Protein AF-A0A7S3ZD53-F1 (afdb_monomer)

Sequence (506 aa):
RQMAVLISLLLPLLMPAPLAAQSDGNPHGWDRRRRCDHVDYSPPCGACEGYGGIPYGDQNEQIHLTTCNEVPMTPAEKESVARPVWGRTWTTKSWEIIIGTKHDPFCFKAFPSNSSVGSLCYNPQTGTQYYDFNTSRALREDIVVKTKAGNVSTMLIHKHTNLWIVNKLPWYALGIHQCICTTVHQGGDNTQPGVYPVATNWTNNLQFVARENITVEYDQGTHVLDHWAFGPHHVWVFPQNGQILRMYQPFNGLQIFPLGANPGPVDRTLFNDIPPTLCKKGGATFRVGCDDDGFPMPKKDKTTGNEDSSSTNHDKSYINDKRRAYQRVPGHGFRGSSFEDMSTTLNHWLMANPLIQTVPCSMWNATQLQKVQSILWEARHESFDRVYQEREDNRRILHPEFTAIQEQWEGENRARDRSGDFELAHAVQRDGHCHEAVMWYTHHLTQETKEMLSEVYGVAGGLVMPLLSTKRHQCQGQPHGATDPALCRAYEDRVTCASCHSDSPI

Radius of gyration: 26.63 Å; Cα contacts (8 Å, |Δi|>4): 1034; chains: 1; bounding box: 62×44×83 Å

Mean predicted aligned error: 12.82 Å

pLDDT: mean 83.78, std 17.7, range [23.12, 98.56]

Organism: NCBI:txid91324

Nearest PDB structures (foldseek):
  3ohn-assembly1_A  TM=1.845E-01  e=3.156E+00  Escherichia coli
  1k1x-assembly2_B  TM=1.459E-01  e=3.533E+00  Thermococcus litoralis

Structure (mmCIF, N/CA/C/O backbone):
data_AF-A0A7S3ZD53-F1
#
_entry.id   AF-A0A7S3ZD53-F1
#
loop_
_atom_site.group_PDB
_atom_site.id
_atom_site.type_symbol
_atom_site.label_atom_id
_atom_site.label_alt_id
_atom_site.label_comp_id
_atom_site.label_asym_id
_atom_site.label_entity_id
_atom_site.label_seq_id
_atom_site.pdbx_PDB_ins_code
_atom_site.Cartn_x
_atom_site.Cartn_y
_atom_site.Cartn_z
_atom_site.occupancy
_atom_site.B_iso_or_equiv
_atom_site.auth_seq_id
_atom_site.auth_comp_id
_atom_site.auth_asym_id
_atom_site.auth_atom_id
_atom_site.pdbx_PDB_model_num
ATOM 1 N N . ARG A 1 1 ? 17.187 6.901 4.811 1.00 26.67 1 ARG A N 1
ATOM 2 C CA . ARG A 1 1 ? 16.073 7.695 4.244 1.00 26.67 1 ARG A CA 1
ATOM 3 C C . ARG A 1 1 ? 14.804 7.363 4.998 1.00 26.67 1 ARG A C 1
ATOM 5 O O . ARG A 1 1 ? 14.746 6.292 5.587 1.00 26.67 1 ARG A O 1
ATOM 12 N N . GLN A 1 2 ? 13.888 8.318 5.109 1.00 23.75 2 GLN A N 1
ATOM 13 C CA . GLN A 1 2 ? 12.690 8.223 5.938 1.00 23.75 2 GLN A CA 1
ATOM 14 C C . GLN A 1 2 ? 11.767 7.118 5.403 1.00 23.75 2 GLN A C 1
ATOM 16 O O . GLN A 1 2 ? 11.018 7.319 4.459 1.00 23.75 2 GLN A O 1
ATOM 21 N N . MET A 1 3 ? 11.861 5.928 5.993 1.00 23.12 3 MET A N 1
ATOM 22 C CA . MET A 1 3 ? 10.731 5.009 6.082 1.00 23.12 3 MET A CA 1
ATOM 23 C C . MET A 1 3 ? 9.983 5.424 7.344 1.00 23.12 3 MET A C 1
ATOM 25 O O . MET A 1 3 ? 10.463 5.195 8.455 1.00 23.12 3 MET A O 1
ATOM 29 N N . ALA A 1 4 ? 8.904 6.178 7.157 1.00 24.73 4 ALA A N 1
ATOM 30 C CA . ALA A 1 4 ? 7.992 6.564 8.219 1.00 24.73 4 ALA A CA 1
ATOM 31 C C . ALA A 1 4 ? 6.980 5.426 8.373 1.00 24.73 4 ALA A C 1
ATOM 33 O O . ALA A 1 4 ? 6.276 5.083 7.428 1.00 24.73 4 ALA A O 1
ATOM 34 N N . VAL A 1 5 ? 6.985 4.789 9.540 1.00 26.11 5 VAL A N 1
ATOM 35 C CA . VAL A 1 5 ? 6.112 3.660 9.870 1.00 26.11 5 VAL A CA 1
ATOM 36 C C . VAL A 1 5 ? 5.314 4.074 11.088 1.00 26.11 5 VAL A C 1
ATOM 38 O O . VAL A 1 5 ? 5.896 4.374 12.131 1.00 26.11 5 VAL A O 1
ATOM 41 N N . LEU A 1 6 ? 3.994 4.120 10.931 1.00 34.75 6 LEU A N 1
ATOM 42 C CA . LEU A 1 6 ? 3.079 4.713 11.887 1.00 34.75 6 LEU A CA 1
ATOM 43 C C . LEU A 1 6 ? 1.864 3.847 12.139 1.00 34.75 6 LEU A C 1
ATOM 45 O O . LEU A 1 6 ? 1.008 3.680 11.283 1.00 34.75 6 LEU A O 1
ATOM 49 N N . ILE A 1 7 ? 1.764 3.356 13.364 1.00 30.11 7 ILE A N 1
ATOM 50 C CA . ILE A 1 7 ? 0.513 2.898 13.952 1.00 30.11 7 ILE A CA 1
ATOM 51 C C . ILE A 1 7 ? 0.432 3.642 15.286 1.00 30.11 7 ILE A C 1
ATOM 53 O O . ILE A 1 7 ? 1.238 3.409 16.186 1.00 30.11 7 ILE A O 1
ATOM 57 N N . SER A 1 8 ? -0.475 4.616 15.381 1.00 25.67 8 SER A N 1
ATOM 58 C CA . SER A 1 8 ? -0.764 5.327 16.631 1.00 25.67 8 SER A CA 1
ATOM 59 C C . SER A 1 8 ? -1.677 4.466 17.494 1.00 25.67 8 SER A C 1
ATOM 61 O O . SER A 1 8 ? -2.793 4.203 17.075 1.00 25.67 8 SER A O 1
ATOM 63 N N . LEU A 1 9 ? -1.231 4.096 18.698 1.00 31.75 9 LEU A N 1
ATOM 64 C CA . LEU A 1 9 ? -2.047 3.982 19.919 1.00 31.75 9 LEU A CA 1
ATOM 65 C C . LEU A 1 9 ? -1.092 4.011 21.141 1.00 31.75 9 LEU A C 1
ATOM 67 O O . LEU A 1 9 ? -0.095 3.293 21.185 1.00 31.75 9 LEU A O 1
ATOM 71 N N . LEU A 1 10 ? -1.361 4.910 22.097 1.00 34.97 10 LEU A N 1
ATOM 72 C CA . LEU A 1 10 ? -0.459 5.373 23.170 1.00 34.97 10 LEU A CA 1
ATOM 73 C C . LEU A 1 10 ? -0.554 4.583 24.505 1.00 34.97 10 LEU A C 1
ATOM 75 O O . LEU A 1 10 ? -1.649 4.372 25.016 1.00 34.97 10 LEU A O 1
ATOM 79 N N . LEU A 1 11 ? 0.639 4.298 25.067 1.00 28.61 11 LEU A N 1
ATOM 80 C CA . LEU A 1 11 ? 1.136 4.220 26.474 1.00 28.61 11 LEU A CA 1
ATOM 81 C C . LEU A 1 11 ? 0.503 3.309 27.572 1.00 28.61 11 LEU A C 1
ATOM 83 O O . LEU A 1 11 ? -0.715 3.181 27.677 1.00 28.61 11 LEU A O 1
ATOM 87 N N . PRO A 1 12 ? 1.343 2.718 28.471 1.00 33.28 12 PRO A N 1
ATOM 88 C CA . PRO A 1 12 ? 1.708 3.364 29.762 1.00 33.28 12 PRO A CA 1
ATOM 89 C C . PRO A 1 12 ? 3.212 3.212 30.153 1.00 33.28 12 PRO A C 1
ATOM 91 O O . PRO A 1 12 ? 3.854 2.246 29.757 1.00 33.28 12 PRO A O 1
ATOM 94 N N . LEU A 1 13 ? 3.859 4.136 30.889 1.00 27.84 13 LEU A N 1
ATOM 95 C CA . LEU A 1 13 ? 3.793 4.287 32.359 1.00 27.84 13 LEU A CA 1
ATOM 96 C C . LEU A 1 13 ? 4.406 5.622 32.877 1.00 27.84 13 LEU A C 1
ATOM 98 O O . LEU A 1 13 ? 5.454 6.046 32.405 1.00 27.84 13 LEU A O 1
ATOM 102 N N . LEU A 1 14 ? 3.795 6.119 33.969 1.00 28.58 14 LEU A N 1
ATOM 103 C CA . LEU A 1 14 ? 4.225 7.104 34.990 1.00 28.58 14 LEU A CA 1
ATOM 104 C C . LEU A 1 14 ? 4.102 8.623 34.697 1.00 28.58 14 LEU A C 1
ATOM 106 O O . LEU A 1 14 ? 4.982 9.248 34.120 1.00 28.58 14 LEU A O 1
ATOM 110 N N . MET A 1 15 ? 3.048 9.186 35.320 1.00 25.09 15 MET A N 1
ATOM 111 C CA . MET A 1 15 ? 2.656 10.591 35.583 1.00 25.09 15 MET A CA 1
ATOM 112 C C . MET A 1 15 ? 1.524 11.170 34.700 1.00 25.09 15 MET A C 1
ATOM 114 O O . MET A 1 15 ? 1.503 10.938 33.494 1.00 25.09 15 MET A O 1
ATOM 118 N N . PRO A 1 16 ? 0.541 11.890 35.296 1.00 32.44 16 PRO A N 1
ATOM 119 C CA . PRO A 1 16 ? -0.698 12.286 34.633 1.00 32.44 16 PRO A CA 1
ATOM 120 C C . PRO A 1 16 ? -0.490 13.574 33.829 1.00 32.44 16 PRO A C 1
ATOM 122 O O . PRO A 1 16 ? -0.768 14.671 34.306 1.00 32.44 16 PRO A O 1
ATOM 125 N N . ALA A 1 17 ? -0.001 13.450 32.599 1.00 30.38 17 ALA A N 1
ATOM 126 C CA . ALA A 1 17 ? -0.244 14.465 31.579 1.00 30.38 17 ALA A CA 1
ATOM 127 C C . ALA A 1 17 ? -1.510 14.064 30.800 1.00 30.38 17 ALA A C 1
ATOM 129 O O . ALA A 1 17 ? -1.671 12.876 30.501 1.00 30.38 17 ALA A O 1
ATOM 130 N N . PRO A 1 18 ? -2.430 14.996 30.486 1.00 36.69 18 PRO A N 1
ATOM 131 C CA . PRO A 1 18 ? -3.579 14.680 29.648 1.00 36.69 18 PRO A CA 1
ATOM 132 C C . PRO A 1 18 ? -3.075 14.185 28.286 1.00 36.69 18 PRO A C 1
ATOM 134 O O . PRO A 1 18 ? -2.346 14.895 27.595 1.00 36.69 18 PRO A O 1
ATOM 137 N N . LEU A 1 19 ? -3.426 12.947 27.925 1.00 45.03 19 LEU A N 1
ATOM 138 C CA . LEU A 1 19 ? -3.187 12.407 26.589 1.00 45.03 19 LEU A CA 1
ATOM 139 C C . LEU A 1 19 ? -3.910 13.306 25.579 1.00 45.03 19 LEU A C 1
ATOM 141 O O . LEU A 1 19 ? -5.138 13.302 25.526 1.00 45.03 19 LEU A O 1
ATOM 145 N N . ALA A 1 20 ? -3.160 14.088 24.803 1.00 49.47 20 ALA A N 1
ATOM 146 C CA . ALA A 1 20 ? -3.721 14.846 23.693 1.00 49.47 20 ALA A CA 1
ATOM 147 C C . ALA A 1 20 ? -4.244 13.862 22.635 1.00 49.47 20 ALA A C 1
ATOM 149 O O . ALA A 1 20 ? -3.521 12.952 22.213 1.00 49.47 20 ALA A O 1
ATOM 150 N N . ALA A 1 21 ? -5.506 14.022 22.238 1.00 57.66 21 ALA A N 1
ATOM 151 C CA . ALA A 1 21 ? -6.074 13.292 21.117 1.00 57.66 21 ALA A CA 1
ATOM 152 C C . ALA A 1 21 ? -5.374 13.698 19.810 1.00 57.66 21 ALA A C 1
ATOM 154 O O . ALA A 1 21 ? -4.767 14.763 19.694 1.00 57.66 21 ALA A O 1
ATOM 155 N N . GLN A 1 22 ? -5.401 12.799 18.831 1.00 65.38 22 GLN A N 1
ATOM 156 C CA . GLN A 1 22 ? -4.737 13.016 17.557 1.00 65.38 22 GLN A CA 1
ATOM 157 C C . GLN A 1 22 ? -5.601 13.910 16.653 1.00 65.38 22 GLN A C 1
ATOM 159 O O . GLN A 1 22 ? -6.540 13.414 16.036 1.00 65.38 22 GLN A O 1
ATOM 164 N N . SER A 1 23 ? -5.248 15.193 16.542 1.00 73.31 23 SER A N 1
ATOM 165 C CA . SER A 1 23 ? -5.896 16.155 15.641 1.00 73.31 23 SER A CA 1
ATOM 166 C C . SER A 1 23 ? -4.915 16.706 14.613 1.00 73.31 23 SER A C 1
ATOM 168 O O . SER A 1 23 ? -3.866 17.242 14.964 1.00 73.31 23 SER A O 1
ATOM 170 N N . ASP A 1 24 ? -5.271 16.593 13.336 1.00 82.38 24 ASP A N 1
ATOM 171 C CA . ASP A 1 24 ? -4.532 17.176 12.207 1.00 82.38 24 ASP A CA 1
ATOM 172 C C . ASP A 1 24 ? -5.263 18.379 11.570 1.00 82.38 24 ASP A C 1
ATOM 174 O O . ASP A 1 24 ? -4.843 18.883 10.530 1.00 82.38 24 ASP A O 1
ATOM 178 N N . GLY A 1 25 ? -6.375 18.823 12.171 1.00 85.31 25 GLY A N 1
ATOM 179 C CA . GLY A 1 25 ? -7.169 19.957 11.690 1.00 85.31 25 GLY A CA 1
ATOM 180 C C . GLY A 1 25 ? -8.090 19.686 10.493 1.00 85.31 25 GLY A C 1
ATOM 181 O O . GLY A 1 25 ? -8.626 20.645 9.946 1.00 85.31 25 GLY A O 1
ATOM 182 N N . ASN A 1 26 ? -8.312 18.428 10.089 1.00 90.44 26 ASN A N 1
ATOM 183 C CA . ASN A 1 26 ? -9.182 18.069 8.955 1.00 90.44 26 ASN A CA 1
ATOM 184 C C . ASN A 1 26 ? -8.784 18.756 7.632 1.00 90.44 26 ASN A C 1
ATOM 186 O O . ASN A 1 26 ? -9.592 19.474 7.036 1.00 90.44 26 ASN A O 1
ATOM 190 N N . PRO A 1 27 ? -7.552 18.522 7.137 1.00 90.25 27 PRO A N 1
ATOM 191 C CA . PRO A 1 27 ? -7.012 19.208 5.960 1.00 90.25 27 PRO A CA 1
ATOM 192 C C . PRO A 1 27 ? -7.816 18.960 4.676 1.00 90.25 27 PRO A C 1
ATOM 194 O O . PRO A 1 27 ? -7.768 19.774 3.757 1.00 90.25 27 PRO A O 1
ATOM 197 N N . HIS A 1 28 ? -8.572 17.863 4.609 1.00 91.44 28 HIS A N 1
ATOM 198 C CA . HIS A 1 28 ? -9.439 17.538 3.478 1.00 91.44 28 HIS A CA 1
ATOM 199 C C . HIS A 1 28 ? -10.848 18.143 3.566 1.00 91.44 28 HIS A C 1
ATOM 201 O O . HIS A 1 28 ? -11.620 18.004 2.620 1.00 91.44 28 HIS A O 1
ATOM 207 N N . GLY A 1 29 ? -11.211 18.791 4.679 1.00 93.50 29 GLY A N 1
ATOM 208 C CA . GLY A 1 29 ? -12.559 19.328 4.872 1.00 93.50 29 GLY A CA 1
ATOM 209 C C . GLY A 1 29 ? -13.639 18.244 4.852 1.00 93.50 29 GLY A C 1
ATOM 210 O O . GLY A 1 29 ? -14.725 18.457 4.305 1.00 93.50 29 GLY A O 1
ATOM 211 N N . TRP A 1 30 ? -13.344 17.062 5.406 1.00 95.25 30 TRP A N 1
ATOM 212 C CA . TRP A 1 30 ? -14.320 15.981 5.448 1.00 95.25 30 TRP A CA 1
ATOM 213 C C . TRP A 1 30 ? -15.532 16.346 6.295 1.00 95.25 30 TRP A C 1
ATOM 215 O O . TRP A 1 30 ? -15.397 16.991 7.337 1.00 95.25 30 TRP A O 1
ATOM 225 N N . ASP A 1 31 ? -16.712 15.936 5.838 1.00 95.38 31 ASP A N 1
ATOM 226 C CA . ASP A 1 31 ? -17.958 16.169 6.555 1.00 95.38 31 ASP A CA 1
ATOM 227 C C . ASP A 1 31 ? -18.044 15.333 7.842 1.00 95.38 31 ASP A C 1
ATOM 229 O O . ASP A 1 31 ? -17.279 14.389 8.061 1.00 95.38 31 ASP A O 1
ATOM 233 N N . ARG A 1 32 ? -19.022 15.659 8.696 1.00 95.06 32 ARG A N 1
ATOM 234 C CA . ARG A 1 32 ? -19.200 14.990 9.993 1.00 95.06 32 ARG A CA 1
ATOM 235 C C . ARG A 1 32 ? -19.647 13.533 9.894 1.00 95.06 32 ARG A C 1
ATOM 237 O O . ARG A 1 32 ? -19.588 12.832 10.895 1.00 95.06 32 ARG A O 1
ATOM 244 N N . ARG A 1 33 ? -20.061 13.041 8.721 1.00 96.00 33 ARG A N 1
ATOM 245 C CA . ARG A 1 33 ? -20.393 11.620 8.511 1.00 96.00 33 ARG A CA 1
ATOM 246 C C . ARG A 1 33 ? -19.122 10.818 8.273 1.00 96.00 33 ARG A C 1
ATOM 248 O O . ARG A 1 33 ? -18.962 9.740 8.840 1.00 96.00 33 ARG A O 1
ATOM 255 N N . ARG A 1 34 ? -18.203 11.368 7.474 1.00 95.06 34 ARG A N 1
ATOM 256 C CA . ARG A 1 34 ? -16.891 10.779 7.197 1.00 95.06 34 ARG A CA 1
ATOM 257 C C . ARG A 1 34 ? -15.900 10.982 8.339 1.00 95.06 34 ARG A C 1
ATOM 259 O O . ARG A 1 34 ? -15.059 10.119 8.537 1.00 95.06 34 ARG A O 1
ATOM 266 N N . ARG A 1 35 ? -15.954 12.087 9.081 1.00 93.88 35 ARG A N 1
ATOM 267 C CA . ARG A 1 35 ? -15.012 12.363 10.172 1.00 93.88 35 ARG A CA 1
ATOM 268 C C . ARG A 1 35 ? -15.646 13.164 11.294 1.00 93.88 35 ARG A C 1
ATOM 270 O O . ARG A 1 35 ? -16.162 14.251 11.068 1.00 93.88 35 ARG A O 1
ATOM 277 N N . CYS A 1 36 ? -15.495 12.680 12.518 1.00 93.56 36 CYS A N 1
ATOM 278 C CA . CYS A 1 36 ? -15.768 13.475 13.698 1.00 93.56 36 CYS A CA 1
ATOM 279 C C . CYS A 1 36 ? -14.747 13.142 14.786 1.00 93.56 36 CYS A C 1
ATOM 281 O O . CYS A 1 36 ? -14.671 12.002 15.213 1.00 93.56 36 CYS A O 1
ATOM 283 N N . ASP A 1 37 ? -13.970 14.117 15.255 1.00 89.56 37 ASP A N 1
ATOM 284 C CA . ASP A 1 37 ? -12.956 13.840 16.275 1.00 89.56 37 ASP A CA 1
ATOM 285 C C . ASP A 1 37 ? -13.521 14.178 17.658 1.00 89.56 37 ASP A C 1
ATOM 287 O O . ASP A 1 37 ? -13.657 15.345 18.020 1.00 89.56 37 ASP A O 1
ATOM 291 N N . HIS A 1 38 ? -13.852 13.158 18.453 1.00 85.06 38 HIS A N 1
ATOM 292 C CA . HIS A 1 38 ? -14.666 13.303 19.670 1.00 85.06 38 HIS A CA 1
ATOM 293 C C . HIS A 1 38 ? -14.111 14.287 20.707 1.00 85.06 38 HIS A C 1
ATOM 295 O O . HIS A 1 38 ? -14.873 14.919 21.432 1.00 85.06 38 HIS A O 1
ATOM 301 N N . VAL A 1 39 ? -12.786 14.415 20.784 1.00 80.06 39 VAL A N 1
ATOM 302 C CA . VAL A 1 39 ? -12.101 15.274 21.766 1.00 80.06 39 VAL A CA 1
ATOM 303 C C . VAL A 1 39 ? -11.805 16.671 21.210 1.00 80.06 39 VAL A C 1
ATOM 305 O O . VAL A 1 39 ? -11.740 17.625 21.980 1.00 80.06 39 VAL A O 1
ATOM 308 N N . ASP A 1 40 ? -11.659 16.804 19.892 1.00 76.38 40 ASP A N 1
ATOM 309 C CA . ASP A 1 40 ? -11.165 18.029 19.253 1.00 76.38 40 ASP A CA 1
ATOM 310 C C . ASP A 1 40 ? -12.271 18.823 18.538 1.00 76.38 40 ASP A C 1
ATOM 312 O O . ASP A 1 40 ? -12.048 19.955 18.107 1.00 76.38 40 ASP A O 1
ATOM 316 N N . TYR A 1 41 ? -13.474 18.252 18.399 1.00 76.56 41 TYR A N 1
ATOM 317 C CA . TYR A 1 41 ? -14.615 18.902 17.757 1.00 76.56 41 TYR A CA 1
ATOM 318 C C . TYR A 1 41 ? -15.523 19.575 18.791 1.00 76.56 41 TYR A C 1
ATOM 320 O O . TYR A 1 41 ? -15.790 19.045 19.868 1.00 76.56 41 TYR A O 1
ATOM 328 N N . SER A 1 42 ? -16.051 20.747 18.427 1.00 83.06 42 SER A N 1
ATOM 329 C CA . SER A 1 42 ? -17.110 21.437 19.167 1.00 83.06 42 SER A CA 1
ATOM 330 C C . SER A 1 42 ? -18.304 21.686 18.231 1.00 83.06 42 SER A C 1
ATOM 332 O O . SER A 1 42 ? -18.151 22.421 17.253 1.00 83.06 42 SER A O 1
ATOM 334 N N . PRO A 1 43 ? -19.476 21.068 18.478 1.00 88.75 43 PRO A N 1
ATOM 335 C CA . PRO A 1 43 ? -19.740 20.116 19.558 1.00 88.75 43 PRO A CA 1
ATOM 336 C C . PRO A 1 43 ? -19.001 18.773 19.358 1.00 88.75 43 PRO A C 1
ATOM 338 O O . PRO A 1 43 ? -18.657 18.442 18.210 1.00 88.75 43 PRO A O 1
ATOM 341 N N . PRO A 1 44 ? -18.803 17.995 20.448 1.00 91.19 44 PRO A N 1
ATOM 342 C CA . PRO A 1 44 ? -18.345 16.607 20.378 1.00 91.19 44 PRO A CA 1
ATOM 343 C C . PRO A 1 44 ? -19.214 15.762 19.445 1.00 91.19 44 PRO A C 1
ATOM 345 O O . PRO A 1 44 ? -20.299 16.185 19.037 1.00 91.19 44 PRO A O 1
ATOM 348 N N . CYS A 1 45 ? -18.742 14.565 19.112 1.00 93.62 45 CYS A N 1
ATOM 349 C CA . CYS A 1 45 ? -19.475 13.678 18.217 1.00 93.62 45 CYS A CA 1
ATOM 350 C C . CYS A 1 45 ? -20.801 13.241 18.835 1.00 93.62 45 CYS A C 1
ATOM 352 O O . CYS A 1 45 ? -20.855 12.817 19.990 1.00 93.62 45 CYS A O 1
ATOM 354 N N . GLY A 1 46 ? -21.868 13.374 18.053 1.00 95.44 46 GLY A N 1
ATOM 355 C CA . GLY A 1 46 ? -23.192 12.859 18.357 1.00 95.44 46 GLY A CA 1
ATOM 356 C C . GLY A 1 46 ? -23.454 11.510 17.692 1.00 95.44 46 GLY A C 1
ATOM 357 O O . GLY A 1 46 ? -22.584 10.915 17.053 1.00 95.44 46 GLY A O 1
ATOM 358 N N . ALA A 1 47 ? -24.693 11.040 17.838 1.00 97.06 47 ALA A N 1
ATOM 359 C CA . ALA A 1 47 ? -25.160 9.839 17.163 1.00 97.06 47 ALA A CA 1
ATOM 360 C C . ALA A 1 47 ? -25.041 9.986 15.638 1.00 97.06 47 ALA A C 1
ATOM 362 O O . ALA A 1 47 ? -25.394 11.022 15.073 1.00 97.06 47 ALA A O 1
ATOM 363 N N . CYS A 1 48 ? -24.576 8.930 14.976 1.00 97.56 48 CYS A N 1
ATOM 364 C CA . CYS A 1 48 ? -24.369 8.883 13.532 1.00 97.56 48 CYS A CA 1
ATOM 365 C C . CYS A 1 48 ? -23.460 9.998 12.994 1.00 97.56 48 CYS A C 1
ATOM 367 O O . CYS A 1 48 ? -23.658 10.501 11.886 1.00 97.56 48 CYS A O 1
ATOM 369 N N . GLU A 1 49 ? -22.404 10.322 13.736 1.00 96.75 49 GLU A N 1
ATOM 370 C CA . GLU A 1 49 ? -21.284 11.138 13.270 1.00 96.75 49 GLU A CA 1
ATOM 371 C C . GLU A 1 49 ? -19.979 10.340 13.327 1.00 96.75 49 GLU A C 1
ATOM 373 O O . GLU A 1 49 ? -19.785 9.499 14.199 1.00 96.75 49 GLU A O 1
ATOM 378 N N . GLY A 1 50 ? -19.086 10.563 12.364 1.00 95.50 50 GLY A N 1
ATOM 379 C CA . GLY A 1 50 ? -17.843 9.806 12.211 1.00 95.50 50 GLY A CA 1
ATOM 380 C C . GLY A 1 50 ? -18.056 8.328 11.873 1.00 95.50 50 GLY A C 1
ATOM 381 O O . GLY A 1 50 ? -17.135 7.531 12.017 1.00 95.50 50 GLY A O 1
ATOM 382 N N . TYR A 1 51 ? -19.252 7.933 11.423 1.00 96.81 51 TYR A N 1
ATOM 383 C CA . TYR A 1 51 ? -19.550 6.531 11.140 1.00 96.81 51 TYR A CA 1
ATOM 384 C C . TYR A 1 51 ? -18.877 6.018 9.865 1.00 96.81 51 TYR A C 1
ATOM 386 O O . TYR A 1 51 ? -18.643 4.821 9.766 1.00 96.81 51 TYR A O 1
ATOM 394 N N . GLY A 1 52 ? -18.517 6.872 8.906 1.00 96.75 52 GLY A N 1
ATOM 395 C CA . GLY A 1 52 ? -17.687 6.485 7.766 1.00 96.75 52 GLY A CA 1
ATOM 396 C C . GLY A 1 52 ? -18.294 5.423 6.837 1.00 96.75 52 GLY A C 1
ATOM 397 O O . GLY A 1 52 ? -19.492 5.416 6.548 1.00 96.75 52 GLY A O 1
ATOM 398 N N . GLY A 1 53 ? -17.433 4.555 6.304 1.00 96.69 53 GLY A N 1
ATOM 399 C CA . GLY A 1 53 ? -17.753 3.625 5.219 1.00 96.69 53 GLY A CA 1
ATOM 400 C C . GLY A 1 53 ? -16.502 3.003 4.595 1.00 96.69 53 GLY A C 1
ATOM 401 O O . GLY A 1 53 ? -15.447 2.995 5.226 1.00 96.69 53 GLY A O 1
ATOM 402 N N . ILE A 1 54 ? -16.597 2.544 3.340 1.00 97.62 54 ILE A N 1
ATOM 403 C CA . ILE A 1 54 ? -15.463 2.067 2.519 1.00 97.62 54 ILE A CA 1
ATOM 404 C C . ILE A 1 54 ? -14.892 3.250 1.716 1.00 97.62 54 ILE A C 1
ATOM 406 O O . ILE A 1 54 ? -15.448 3.580 0.661 1.00 97.62 54 ILE A O 1
ATOM 410 N N . PRO A 1 55 ? -13.825 3.932 2.178 1.00 96.06 55 PRO A N 1
ATOM 411 C CA . PRO A 1 55 ? -13.211 5.012 1.417 1.00 96.06 55 PRO A CA 1
ATOM 412 C C . PRO A 1 55 ? -12.357 4.486 0.264 1.00 96.06 55 PRO A C 1
ATOM 414 O O . PRO A 1 55 ? -11.711 3.443 0.368 1.00 96.06 55 PRO A O 1
ATOM 417 N N . TYR A 1 56 ? -12.328 5.253 -0.823 1.00 94.25 56 TYR A N 1
ATOM 418 C CA . TYR A 1 56 ? -11.486 4.996 -1.996 1.00 94.25 56 TYR A CA 1
ATOM 419 C C . TYR A 1 56 ? -10.823 6.271 -2.546 1.00 94.25 56 TYR A C 1
ATOM 421 O O . TYR A 1 56 ? -10.206 6.236 -3.611 1.00 94.25 56 TYR A O 1
ATOM 429 N N . GLY A 1 57 ? -10.946 7.402 -1.842 1.00 94.00 57 GLY A N 1
ATOM 430 C CA . GLY A 1 57 ? -10.321 8.665 -2.224 1.00 94.00 57 GLY A CA 1
ATOM 431 C C . GLY A 1 57 ? -10.490 9.781 -1.191 1.00 94.00 57 GLY A C 1
ATOM 432 O O . GLY A 1 57 ? -11.176 9.634 -0.177 1.00 94.00 57 GLY A O 1
ATOM 433 N N . ASP A 1 58 ? -9.847 10.913 -1.465 1.00 94.62 58 ASP A N 1
ATOM 434 C CA . ASP A 1 58 ? -9.651 12.033 -0.538 1.00 94.62 58 ASP A CA 1
ATOM 435 C C . ASP A 1 58 ? -10.840 13.004 -0.464 1.00 94.62 58 ASP A C 1
ATOM 437 O O . ASP A 1 58 ? -10.901 13.817 0.452 1.00 94.62 58 ASP A O 1
ATOM 441 N N . GLN A 1 59 ? -11.790 12.947 -1.402 1.00 94.81 59 GLN A N 1
ATOM 442 C CA . GLN A 1 59 ? -12.965 13.834 -1.419 1.00 94.81 59 GLN A CA 1
ATOM 443 C C . GLN A 1 59 ? -14.140 13.251 -0.623 1.00 94.81 59 GLN A C 1
ATOM 445 O O . GLN A 1 59 ? -14.251 12.034 -0.485 1.00 94.81 59 GLN A O 1
ATOM 450 N N . ASN A 1 60 ? -15.057 14.094 -0.135 1.00 94.25 60 ASN A N 1
ATOM 451 C CA . ASN A 1 60 ? -16.211 13.658 0.671 1.00 94.25 60 ASN A CA 1
ATOM 452 C C . ASN A 1 60 ? -17.087 12.605 -0.014 1.00 94.25 60 ASN A C 1
ATOM 454 O O . ASN A 1 60 ? -17.648 11.746 0.657 1.00 94.25 60 ASN A O 1
ATOM 458 N N . GLU A 1 61 ? -17.173 12.636 -1.338 1.00 95.62 61 GLU A N 1
ATOM 459 C CA . GLU A 1 61 ? -17.979 11.714 -2.134 1.00 95.62 61 GLU A CA 1
ATOM 460 C C . GLU A 1 61 ? -17.217 10.426 -2.487 1.00 95.62 61 GLU A C 1
ATOM 462 O O . GLU A 1 61 ? -17.809 9.474 -2.986 1.00 95.62 61 GLU A O 1
ATOM 467 N N . GLN A 1 62 ? -15.904 10.366 -2.229 1.00 96.62 62 GLN A N 1
ATOM 468 C CA . GLN A 1 62 ? -15.041 9.219 -2.538 1.00 96.62 62 GLN A CA 1
ATOM 469 C C . GLN A 1 62 ? -15.015 8.188 -1.402 1.00 96.62 62 GLN A C 1
ATOM 471 O O . GLN A 1 62 ? -13.965 7.722 -0.947 1.00 96.62 62 GLN A O 1
ATOM 476 N N . ILE A 1 63 ? -16.207 7.858 -0.920 1.00 97.69 63 ILE A N 1
ATOM 477 C CA . ILE A 1 63 ? -16.449 6.880 0.131 1.00 97.69 63 ILE A CA 1
ATOM 478 C C . ILE A 1 63 ? -17.833 6.273 -0.069 1.00 97.69 63 ILE A C 1
ATOM 480 O O . ILE A 1 63 ? -18.827 6.977 -0.245 1.00 97.69 63 ILE A O 1
ATOM 484 N N . HIS A 1 64 ? -17.917 4.949 -0.007 1.00 97.25 64 HIS A N 1
ATOM 485 C CA . HIS A 1 64 ? -19.201 4.276 0.132 1.00 97.25 64 HIS A CA 1
ATOM 486 C C . HIS A 1 64 ? -19.601 4.333 1.603 1.00 97.25 64 HIS A C 1
ATOM 488 O O . HIS A 1 64 ? -19.231 3.454 2.382 1.00 97.25 64 HIS A O 1
ATOM 494 N N . LEU A 1 65 ? -20.285 5.416 1.984 1.00 97.12 65 LEU A N 1
ATOM 495 C CA . LEU A 1 65 ? -20.802 5.599 3.338 1.00 97.12 65 LEU A CA 1
ATOM 496 C C . LEU A 1 65 ? -21.724 4.442 3.717 1.00 97.12 65 LEU A C 1
ATOM 498 O O . LEU A 1 65 ? -22.542 4.000 2.906 1.00 97.12 65 LEU A O 1
ATOM 502 N N . THR A 1 66 ? -21.624 3.999 4.966 1.00 97.25 66 THR A N 1
ATOM 503 C CA . THR A 1 66 ? -22.622 3.084 5.514 1.00 97.25 66 THR A CA 1
ATOM 504 C C . THR A 1 66 ? -23.900 3.833 5.930 1.00 97.25 66 THR A C 1
ATOM 506 O O . THR A 1 66 ? -24.012 5.053 5.800 1.00 97.25 66 THR A O 1
ATOM 509 N N . THR A 1 67 ? -24.914 3.111 6.395 1.00 97.50 67 THR A N 1
ATOM 510 C CA . THR A 1 67 ? -26.140 3.680 6.960 1.00 97.50 67 THR A CA 1
ATOM 511 C C . THR A 1 67 ? -26.079 3.638 8.478 1.00 97.50 67 THR A C 1
ATOM 513 O O . THR A 1 67 ? -25.701 2.606 9.030 1.00 97.50 67 THR A O 1
ATOM 516 N N . CYS A 1 68 ? -26.540 4.694 9.141 1.00 98.38 68 CYS A N 1
ATOM 517 C CA . CYS A 1 68 ? -26.656 4.764 10.593 1.00 98.38 68 CYS A CA 1
ATOM 518 C C . CYS A 1 68 ? -27.969 5.448 10.983 1.00 98.38 68 CYS A C 1
ATOM 520 O O . CYS A 1 68 ? -28.355 6.435 10.357 1.00 98.38 68 CYS A O 1
ATOM 522 N N . ASN A 1 69 ? -28.635 4.936 12.020 1.00 98.38 69 ASN A N 1
ATOM 523 C CA . ASN A 1 69 ? -29.743 5.613 12.693 1.00 98.38 69 ASN A CA 1
ATOM 524 C C . ASN A 1 69 ? -29.563 5.525 14.210 1.00 98.38 69 ASN A C 1
ATOM 526 O O . ASN A 1 69 ? -29.245 4.453 14.723 1.00 98.38 69 ASN A O 1
ATOM 530 N N . GLU A 1 70 ? -29.815 6.614 14.932 1.00 97.88 70 GLU A N 1
ATOM 531 C CA . GLU A 1 70 ? -29.824 6.591 16.396 1.00 97.88 70 GLU A CA 1
ATOM 532 C C . GLU A 1 70 ? -30.943 5.674 16.913 1.00 97.88 70 GLU A C 1
ATOM 534 O O . GLU A 1 70 ? -32.072 5.686 16.415 1.00 97.88 70 GLU A O 1
ATOM 539 N N . VAL A 1 71 ? -30.628 4.885 17.936 1.00 98.00 71 VAL A N 1
ATOM 540 C CA . VAL A 1 71 ? -31.592 4.077 18.678 1.00 98.00 71 VAL A CA 1
ATOM 541 C C . VAL A 1 71 ? -31.806 4.738 20.038 1.00 98.00 71 VAL A C 1
ATOM 543 O O . VAL A 1 71 ? -30.857 4.838 20.820 1.00 98.00 71 VAL A O 1
ATOM 546 N N . PRO A 1 72 ? -33.037 5.172 20.359 1.00 96.75 72 PRO A N 1
ATOM 547 C CA . PRO A 1 72 ? -33.332 5.775 21.650 1.00 96.75 72 PRO A CA 1
ATOM 548 C C . PRO A 1 72 ? -32.968 4.849 22.814 1.00 96.75 72 PRO A C 1
ATOM 550 O O . PRO A 1 72 ? -33.248 3.652 22.778 1.00 96.75 72 PRO A O 1
ATOM 553 N N . MET A 1 73 ? -32.393 5.428 23.869 1.00 96.88 73 MET A N 1
ATOM 554 C CA . MET A 1 73 ? -32.048 4.724 25.106 1.00 96.88 73 MET A CA 1
ATOM 555 C C . MET A 1 73 ? -32.607 5.449 26.322 1.00 96.88 73 MET A C 1
ATOM 557 O O . MET A 1 73 ? -32.553 6.679 26.419 1.00 96.88 73 MET A O 1
ATOM 561 N N . THR A 1 74 ? -33.067 4.672 27.292 1.00 95.94 74 THR A N 1
ATOM 562 C CA . THR A 1 74 ? -33.397 5.153 28.632 1.00 95.94 74 THR A CA 1
ATOM 563 C C . THR A 1 74 ? -32.128 5.535 29.413 1.00 95.94 74 THR A C 1
ATOM 565 O O . THR A 1 74 ? -31.038 5.037 29.114 1.00 95.94 74 THR A O 1
ATOM 568 N N . PRO A 1 75 ? -32.227 6.391 30.449 1.00 93.69 75 PRO A N 1
ATOM 569 C CA . PRO A 1 75 ? -31.085 6.712 31.310 1.00 93.69 75 PRO A CA 1
ATOM 570 C C . PRO A 1 75 ? -30.419 5.475 31.935 1.00 93.69 75 PRO A C 1
ATOM 572 O O . PRO A 1 75 ? -29.198 5.372 31.926 1.00 93.69 75 PRO A O 1
ATOM 575 N N . ALA A 1 76 ? -31.213 4.497 32.386 1.00 93.06 76 ALA A N 1
ATOM 576 C CA . ALA A 1 76 ? -30.702 3.259 32.980 1.00 93.06 76 ALA A CA 1
ATOM 577 C C . ALA A 1 76 ? -29.901 2.405 31.978 1.00 93.06 76 ALA A C 1
ATOM 579 O O . ALA A 1 76 ? -28.895 1.792 32.338 1.00 93.06 76 ALA A O 1
ATOM 580 N N . GLU A 1 77 ? -30.304 2.382 30.704 1.00 92.88 77 GLU A N 1
ATOM 581 C CA . GLU A 1 77 ? -29.537 1.702 29.655 1.00 92.88 77 GLU A CA 1
ATOM 582 C C . GLU A 1 77 ? -28.209 2.411 29.375 1.00 92.88 77 GLU A C 1
ATOM 584 O O . GLU A 1 77 ? -27.206 1.740 29.152 1.00 92.88 77 GLU A O 1
ATOM 589 N N . LYS A 1 78 ? -28.172 3.751 29.423 1.00 91.19 78 LYS A N 1
ATOM 590 C CA . LYS A 1 78 ? -26.928 4.524 29.242 1.00 91.19 78 LYS A CA 1
ATOM 591 C C . LYS A 1 78 ? -25.924 4.278 30.370 1.00 91.19 78 LYS A C 1
ATOM 593 O O . LYS A 1 78 ? -24.725 4.258 30.122 1.00 91.19 78 LYS A O 1
ATOM 598 N N . GLU A 1 79 ? -26.401 4.059 31.592 1.00 90.56 79 GLU A N 1
ATOM 599 C CA . GLU A 1 79 ? -25.553 3.747 32.753 1.00 90.56 79 GLU A CA 1
ATOM 600 C C . GLU A 1 79 ? -25.007 2.309 32.743 1.00 90.56 79 GLU A C 1
ATOM 602 O O . GLU A 1 79 ? -24.025 2.020 33.426 1.00 90.56 79 GLU A O 1
ATOM 607 N N . SER A 1 80 ? -25.613 1.409 31.963 1.00 92.25 80 SER A N 1
ATOM 608 C CA . SER A 1 80 ? -25.294 -0.027 31.936 1.00 92.25 80 SER A CA 1
ATOM 609 C C . SER A 1 80 ? -24.661 -0.507 30.624 1.00 92.25 80 SER A C 1
ATOM 611 O O . SER A 1 80 ? -24.596 -1.711 30.376 1.00 92.25 80 SER A O 1
ATOM 613 N N . VAL A 1 81 ? -24.161 0.412 29.790 1.00 96.44 81 VAL A N 1
ATOM 614 C CA . VAL A 1 81 ? -23.504 0.071 28.518 1.00 96.44 81 VAL A CA 1
ATOM 615 C C . VAL A 1 81 ? -22.260 -0.795 28.728 1.00 96.44 81 VAL A C 1
ATOM 617 O O . VAL A 1 81 ? -21.394 -0.504 29.560 1.00 96.44 81 VAL A O 1
ATOM 620 N N . ALA A 1 82 ? -22.139 -1.858 27.935 1.00 96.50 82 ALA A N 1
ATOM 621 C CA . ALA A 1 82 ? -20.948 -2.691 27.940 1.00 96.50 82 ALA A CA 1
ATOM 622 C C . ALA A 1 82 ? -19.792 -1.959 27.242 1.00 96.50 82 ALA A C 1
ATOM 624 O O . ALA A 1 82 ? -19.903 -1.537 26.090 1.00 96.50 82 ALA A O 1
ATOM 625 N N . ARG A 1 83 ? -18.658 -1.818 27.937 1.00 95.94 83 ARG A N 1
ATOM 626 C CA . ARG A 1 83 ? -17.457 -1.199 27.358 1.00 95.94 83 ARG A CA 1
ATOM 627 C C . ARG A 1 83 ? -16.834 -2.091 26.279 1.00 95.94 83 ARG A C 1
ATOM 629 O O . ARG A 1 83 ? -16.885 -3.312 26.421 1.00 95.94 83 ARG A O 1
ATOM 636 N N . PRO A 1 84 ? -16.149 -1.512 25.277 1.00 96.94 84 PRO A N 1
ATOM 637 C CA . PRO A 1 84 ? -15.418 -2.281 24.282 1.00 96.94 84 PRO A CA 1
ATOM 638 C C . PRO A 1 84 ? -14.358 -3.183 24.910 1.00 96.94 84 PRO A C 1
ATOM 640 O O . PRO A 1 84 ? -13.517 -2.736 25.700 1.00 96.94 84 PRO A O 1
ATOM 643 N N . VAL A 1 85 ? -14.386 -4.456 24.532 1.00 95.31 85 VAL A N 1
ATOM 644 C CA . VAL A 1 85 ? -13.470 -5.478 25.035 1.00 95.31 85 VAL A CA 1
ATOM 645 C C . VAL A 1 85 ? -12.392 -5.764 23.993 1.00 95.31 85 VAL A C 1
ATOM 647 O O . VAL A 1 85 ? -12.680 -6.188 22.876 1.00 95.31 85 VAL A O 1
ATOM 650 N N . TRP A 1 86 ? -11.132 -5.580 24.393 1.00 94.69 86 TRP A N 1
ATOM 651 C CA . TRP A 1 86 ? -9.958 -6.035 23.650 1.00 94.69 86 TRP A CA 1
ATOM 652 C C . TRP A 1 86 ? -9.266 -7.149 24.434 1.00 94.69 86 TRP A C 1
ATOM 654 O O . TRP A 1 86 ? -8.564 -6.916 25.423 1.00 94.69 86 TRP A O 1
ATOM 664 N N . GLY A 1 87 ? -9.518 -8.389 24.032 1.00 94.94 87 GLY A N 1
ATOM 665 C CA . GLY A 1 87 ? -9.012 -9.576 24.701 1.00 94.94 87 GLY A CA 1
ATOM 666 C C . GLY A 1 87 ? -7.486 -9.638 24.706 1.00 94.94 87 GLY A C 1
ATOM 667 O O . GLY A 1 87 ? -6.815 -9.160 23.796 1.00 94.94 87 GLY A O 1
ATOM 668 N N . ARG A 1 88 ? -6.917 -10.280 25.733 1.00 95.06 88 ARG A N 1
ATOM 669 C CA . ARG A 1 88 ? -5.462 -10.516 25.813 1.00 95.06 88 ARG A CA 1
ATOM 670 C C . ARG A 1 88 ? -4.973 -11.563 24.812 1.00 95.06 88 ARG A C 1
ATOM 672 O O . ARG A 1 88 ? -3.787 -11.600 24.504 1.00 95.06 88 ARG A O 1
ATOM 679 N N . THR A 1 89 ? -5.871 -12.421 24.341 1.00 96.88 89 THR A N 1
ATOM 680 C CA . THR A 1 89 ? -5.631 -13.372 23.256 1.00 96.88 89 THR A CA 1
ATOM 681 C C . THR A 1 89 ? -6.880 -13.468 22.403 1.00 96.88 89 THR A C 1
ATOM 683 O O . THR A 1 89 ? -7.973 -13.486 22.970 1.00 96.88 89 THR A O 1
ATOM 686 N N . TRP A 1 90 ? -6.733 -13.546 21.084 1.00 96.81 90 TRP A N 1
ATOM 687 C CA . TRP A 1 90 ? -7.839 -13.817 20.164 1.00 96.81 90 TRP A CA 1
ATOM 688 C C . TRP A 1 90 ? -7.332 -14.116 18.753 1.00 96.81 90 TRP A C 1
ATOM 690 O O . TRP A 1 90 ? -6.199 -13.798 18.392 1.00 96.81 90 TRP A O 1
ATOM 700 N N . THR A 1 91 ? -8.206 -14.734 17.964 1.00 97.44 91 THR A N 1
ATOM 701 C CA . THR A 1 91 ? -8.046 -14.943 16.525 1.00 97.44 91 THR A CA 1
ATOM 702 C C . THR A 1 91 ? -9.337 -14.512 15.854 1.00 97.44 91 THR A C 1
ATOM 704 O O . THR A 1 91 ? -10.408 -14.953 16.272 1.00 97.44 91 THR A O 1
ATOM 707 N N . THR A 1 92 ? -9.260 -13.681 14.820 1.00 95.75 92 THR A N 1
ATOM 708 C CA . THR A 1 92 ? -10.454 -13.229 14.100 1.00 95.75 92 THR A CA 1
ATOM 709 C C . THR A 1 92 ? -10.164 -13.033 12.625 1.00 95.75 92 THR A C 1
ATOM 711 O O . THR A 1 92 ? -9.045 -12.695 12.240 1.00 95.75 92 THR A O 1
ATOM 714 N N . LYS A 1 93 ? -11.176 -13.256 11.786 1.00 95.75 93 LYS A N 1
ATOM 715 C CA . LYS A 1 93 ? -11.116 -12.792 10.400 1.00 95.75 93 LYS A CA 1
ATOM 716 C C . LYS A 1 93 ? -11.236 -11.272 10.397 1.00 95.75 93 LYS A C 1
ATOM 718 O O . LYS A 1 93 ? -11.994 -10.731 11.197 1.00 95.75 93 LYS A O 1
ATOM 723 N N . SER A 1 94 ? -10.525 -10.607 9.499 1.00 94.12 94 SER A N 1
ATOM 724 C CA . SER A 1 94 ? -10.605 -9.162 9.334 1.00 94.12 94 SER A CA 1
ATOM 725 C C . SER A 1 94 ? -10.846 -8.774 7.879 1.00 94.12 94 SER A C 1
ATOM 727 O O . SER A 1 94 ? -10.290 -9.364 6.946 1.00 94.12 94 SER A O 1
ATOM 729 N N . TRP A 1 95 ? -11.692 -7.762 7.700 1.00 96.50 95 TRP A N 1
ATOM 730 C CA . TRP A 1 95 ? -11.765 -6.972 6.475 1.00 96.50 95 TRP A CA 1
ATOM 731 C C . TRP A 1 95 ? -11.381 -5.551 6.803 1.00 96.50 95 TRP A C 1
ATOM 733 O O . TRP A 1 95 ? -11.938 -4.961 7.729 1.00 96.50 95 TRP A O 1
ATOM 743 N N . GLU A 1 96 ? -10.440 -5.005 6.047 1.00 94.25 96 GLU A N 1
ATOM 744 C CA . GLU A 1 96 ? -9.865 -3.716 6.369 1.00 94.25 96 GLU A CA 1
ATOM 745 C C . GLU A 1 96 ? -9.621 -2.871 5.132 1.00 94.25 96 GLU A C 1
ATOM 747 O O . GLU A 1 96 ? -9.494 -3.362 4.010 1.00 94.25 96 GLU A O 1
ATOM 752 N N . ILE A 1 97 ? -9.543 -1.569 5.358 1.00 94.38 97 ILE A N 1
ATOM 753 C CA . ILE A 1 97 ? -8.977 -0.622 4.409 1.00 94.38 97 ILE A CA 1
ATOM 754 C C . ILE A 1 97 ? -7.937 0.140 5.191 1.00 94.38 97 ILE A C 1
ATOM 756 O O . ILE A 1 97 ? -8.302 0.904 6.078 1.00 94.38 97 ILE A O 1
ATOM 760 N N . ILE A 1 98 ? -6.668 -0.073 4.873 1.00 92.19 98 ILE A N 1
ATOM 761 C CA . ILE A 1 98 ? -5.592 0.720 5.451 1.00 92.19 98 ILE A CA 1
ATOM 762 C C . ILE A 1 98 ? -5.465 1.999 4.650 1.00 92.19 98 ILE A C 1
ATOM 764 O O . ILE A 1 98 ? -5.373 1.970 3.420 1.00 92.19 98 ILE A O 1
ATOM 768 N N . ILE A 1 99 ? -5.484 3.116 5.363 1.00 92.00 99 ILE A N 1
ATOM 769 C CA . ILE A 1 99 ? -5.328 4.442 4.789 1.00 92.00 99 ILE A CA 1
ATOM 770 C C . ILE A 1 99 ? -3.986 4.981 5.242 1.00 92.00 99 ILE A C 1
ATOM 772 O O . ILE A 1 99 ? -3.635 4.852 6.409 1.00 92.00 99 ILE A O 1
ATOM 776 N N . GLY A 1 100 ? -3.230 5.561 4.321 1.00 87.50 100 GLY A N 1
ATOM 777 C CA . GLY A 1 100 ? -1.922 6.112 4.631 1.00 87.50 100 GLY A CA 1
ATOM 778 C C . GLY A 1 100 ? -1.510 7.215 3.682 1.00 87.50 100 GLY A C 1
ATOM 779 O O . GLY A 1 100 ? -2.075 7.350 2.598 1.00 87.50 100 GLY A O 1
ATOM 780 N N . THR A 1 101 ? -0.510 8.003 4.063 1.00 82.81 101 THR A N 1
ATOM 781 C CA . THR A 1 101 ? 0.012 9.055 3.187 1.00 82.81 101 THR A CA 1
ATOM 782 C C . THR A 1 101 ? 0.605 8.443 1.916 1.00 82.81 101 THR A C 1
ATOM 784 O O . THR A 1 101 ? 1.380 7.483 1.952 1.00 82.81 101 THR A O 1
ATOM 787 N N . LYS A 1 102 ? 0.240 9.005 0.763 1.00 80.56 102 LYS A N 1
ATOM 788 C CA . LYS A 1 102 ? 0.719 8.566 -0.546 1.00 80.56 102 LYS A CA 1
ATOM 789 C C . LYS A 1 102 ? 2.141 9.076 -0.781 1.00 80.56 102 LYS A C 1
ATOM 791 O O . LYS A 1 102 ? 2.344 10.206 -1.219 1.00 80.56 102 LYS A O 1
ATOM 796 N N . HIS A 1 103 ? 3.128 8.228 -0.503 1.00 69.38 103 HIS A N 1
ATOM 797 C CA . HIS A 1 103 ? 4.549 8.493 -0.788 1.00 69.38 103 HIS A CA 1
ATOM 798 C C . HIS A 1 103 ? 5.026 7.900 -2.113 1.00 69.38 103 HIS A C 1
ATOM 800 O O . HIS A 1 103 ? 6.063 8.288 -2.648 1.00 69.38 103 HIS A O 1
ATOM 806 N N . ASP A 1 104 ? 4.276 6.942 -2.635 1.00 62.50 104 ASP A N 1
ATOM 807 C CA . ASP A 1 104 ? 4.497 6.329 -3.928 1.00 62.50 104 ASP A CA 1
ATOM 808 C C . ASP A 1 104 ? 3.135 6.064 -4.586 1.00 62.50 104 ASP A C 1
ATOM 810 O O . ASP A 1 104 ? 2.116 5.965 -3.896 1.00 62.50 104 ASP A O 1
ATOM 814 N N . PRO A 1 105 ? 3.074 5.972 -5.917 1.00 57.66 105 PRO A N 1
ATOM 815 C CA . PRO A 1 105 ? 1.798 5.877 -6.618 1.00 57.66 105 PRO A CA 1
ATOM 816 C C . PRO A 1 105 ? 1.086 4.525 -6.513 1.00 57.66 105 PRO A C 1
ATOM 818 O O . PRO A 1 105 ? -0.078 4.422 -6.912 1.00 57.66 105 PRO A O 1
ATOM 821 N N . PHE A 1 106 ? 1.748 3.524 -5.934 1.00 58.81 106 PHE A N 1
ATOM 822 C CA . PHE A 1 106 ? 1.251 2.158 -5.759 1.00 58.81 106 PHE A CA 1
ATOM 823 C C . PHE A 1 106 ? 0.870 1.858 -4.321 1.00 58.81 106 PHE A C 1
ATOM 825 O O . PHE A 1 106 ? 0.366 0.775 -4.032 1.00 58.81 106 PHE A O 1
ATOM 832 N N . CYS A 1 107 ? 1.075 2.830 -3.432 1.00 70.38 107 CYS A N 1
ATOM 833 C CA . CYS A 1 107 ? 0.745 2.720 -2.028 1.00 70.38 107 CYS A CA 1
ATOM 834 C C . CYS A 1 107 ? 1.508 1.597 -1.313 1.00 70.38 107 CYS A C 1
ATOM 836 O O . CYS A 1 107 ? 1.048 1.110 -0.280 1.00 70.38 107 CYS A O 1
ATOM 838 N N . PHE A 1 108 ? 2.688 1.209 -1.815 1.00 64.25 108 PHE A N 1
ATOM 839 C CA . PHE A 1 108 ? 3.537 0.202 -1.165 1.00 64.25 108 PHE A CA 1
ATOM 840 C C . PHE A 1 108 ? 4.193 0.726 0.114 1.00 64.25 108 PHE A C 1
ATOM 842 O O . PHE A 1 108 ? 4.552 -0.053 0.994 1.00 64.25 108 PHE A O 1
ATOM 849 N N . LYS A 1 109 ? 4.352 2.046 0.220 1.00 64.06 109 LYS A N 1
ATOM 850 C CA . LYS A 1 109 ? 4.854 2.754 1.401 1.00 64.06 109 LYS A CA 1
ATOM 851 C C . LYS A 1 109 ? 3.750 3.526 2.122 1.00 64.06 109 LYS A C 1
ATOM 853 O O . LYS A 1 109 ? 4.053 4.419 2.909 1.00 64.06 109 LYS A O 1
ATOM 858 N N . ALA A 1 110 ? 2.488 3.225 1.828 1.00 70.69 110 ALA A N 1
ATOM 859 C CA . ALA A 1 110 ? 1.367 3.838 2.513 1.00 70.69 110 ALA A CA 1
ATOM 860 C C . ALA A 1 110 ? 1.134 3.135 3.849 1.00 70.69 110 ALA A C 1
ATOM 862 O O . ALA A 1 110 ? 0.657 2.002 3.895 1.00 70.69 110 ALA A O 1
ATOM 863 N N . PHE A 1 111 ? 1.466 3.834 4.927 1.00 73.06 111 PHE A N 1
ATOM 864 C CA . PHE A 1 111 ? 1.184 3.412 6.292 1.00 73.06 111 PHE A CA 1
ATOM 865 C C . PHE A 1 111 ? 0.198 4.392 6.929 1.00 73.06 111 PHE A C 1
ATOM 867 O O . PHE A 1 111 ? 0.228 5.572 6.554 1.00 73.06 111 PHE A O 1
ATOM 874 N N . PRO A 1 112 ? -0.636 3.937 7.888 1.00 79.12 112 PRO A N 1
ATOM 875 C CA . PRO A 1 112 ? -1.427 4.830 8.733 1.00 79.12 112 PRO A CA 1
ATOM 876 C C . PRO A 1 112 ? -0.568 5.965 9.275 1.00 79.12 112 PRO A C 1
ATOM 878 O O . PRO A 1 112 ? 0.648 5.836 9.338 1.00 79.12 112 PRO A O 1
ATOM 881 N N . SER A 1 113 ? -1.158 7.106 9.613 1.00 75.06 113 SER A N 1
ATOM 882 C CA . SER A 1 113 ? -0.403 8.287 10.028 1.00 75.06 113 SER A CA 1
ATOM 883 C C . SER A 1 113 ? -1.117 9.067 11.118 1.00 75.06 113 SER A C 1
ATOM 885 O O . SER A 1 113 ? -2.316 8.915 11.361 1.00 75.06 113 SER A O 1
ATOM 887 N N . ASN A 1 114 ? -0.370 9.931 11.809 1.00 78.12 114 ASN A N 1
ATOM 888 C CA . ASN A 1 114 ? -1.010 10.861 12.719 1.00 78.12 114 ASN A CA 1
ATOM 889 C C . ASN A 1 114 ? -1.724 12.026 11.992 1.00 78.12 114 ASN A C 1
ATOM 891 O O . ASN A 1 114 ? -2.418 12.820 12.627 1.00 78.12 114 ASN A O 1
ATOM 895 N N . SER A 1 115 ? -1.533 12.119 10.675 1.00 81.62 115 SER A N 1
ATOM 896 C CA . SER A 1 115 ? -1.961 13.223 9.829 1.00 81.62 115 SER A CA 1
ATOM 897 C C . SER A 1 115 ? -2.472 12.726 8.482 1.00 81.62 115 SER A C 1
ATOM 899 O O . SER A 1 115 ? -1.864 11.861 7.853 1.00 81.62 115 SER A O 1
ATOM 901 N N . SER A 1 116 ? -3.560 13.333 8.024 1.00 86.75 116 SER A N 1
ATOM 902 C CA . SER A 1 116 ? -4.132 13.164 6.692 1.00 86.75 116 SER A CA 1
ATOM 903 C C . SER A 1 116 ? -3.652 14.213 5.690 1.00 86.75 116 SER A C 1
ATOM 905 O O . SER A 1 116 ? -4.193 14.313 4.602 1.00 86.75 116 SER A O 1
ATOM 907 N N . VAL A 1 117 ? -2.639 15.021 6.011 1.00 84.88 117 VAL A N 1
ATOM 908 C CA . VAL A 1 117 ? -2.140 16.034 5.071 1.00 84.88 117 VAL A CA 1
ATOM 909 C C . VAL A 1 117 ? -1.561 15.379 3.809 1.00 84.88 117 VAL A C 1
ATOM 911 O O . VAL A 1 117 ? -0.682 14.521 3.880 1.00 84.88 117 VAL A O 1
ATOM 914 N N . GLY A 1 118 ? -1.995 15.869 2.647 1.00 86.31 118 GLY A N 1
ATOM 915 C CA . GLY A 1 118 ? -1.512 15.434 1.336 1.00 86.31 118 GLY A CA 1
ATOM 916 C C . GLY A 1 118 ? -2.485 14.479 0.652 1.00 86.31 118 GLY A C 1
ATOM 917 O O . GLY A 1 118 ? -3.658 14.442 0.988 1.00 86.31 118 GLY A O 1
ATOM 918 N N . SER A 1 119 ? -2.015 13.746 -0.356 1.00 89.56 119 SER A N 1
ATOM 919 C CA . SER A 1 119 ? -2.820 12.683 -0.968 1.00 89.56 119 SER A CA 1
ATOM 920 C C . SER A 1 119 ? -2.713 11.403 -0.155 1.00 89.56 119 SER A C 1
ATOM 922 O O . SER A 1 119 ? -1.632 11.096 0.357 1.00 89.56 119 SER A O 1
ATOM 924 N N . LEU A 1 120 ? -3.797 10.632 -0.088 1.00 91.12 120 LEU A N 1
ATOM 925 C CA . LEU A 1 120 ? -3.815 9.364 0.633 1.00 91.12 120 LEU A CA 1
ATOM 926 C C . LEU A 1 120 ? -3.904 8.160 -0.305 1.00 91.12 120 LEU A C 1
ATOM 928 O O . LEU A 1 120 ? -4.246 8.232 -1.487 1.00 91.12 120 LEU A O 1
ATOM 932 N N . CYS A 1 121 ? -3.543 7.030 0.271 1.00 89.62 121 CYS A N 1
ATOM 933 C CA . CYS A 1 121 ? -3.599 5.702 -0.289 1.00 89.62 121 CYS A CA 1
ATOM 934 C C . CYS A 1 121 ? -4.641 4.896 0.467 1.00 89.62 121 CYS A C 1
ATOM 936 O O . CYS A 1 121 ? -4.684 4.974 1.688 1.00 89.62 121 CYS A O 1
ATOM 938 N N . TYR A 1 122 ? -5.441 4.116 -0.255 1.00 92.25 122 TYR A N 1
ATOM 939 C CA . TYR A 1 122 ? -6.540 3.325 0.289 1.00 92.25 122 TYR A CA 1
ATOM 940 C C . TYR A 1 122 ? -6.318 1.883 -0.142 1.00 92.25 122 TYR A C 1
ATOM 942 O O . TYR A 1 122 ? -6.489 1.564 -1.318 1.00 92.25 122 TYR A O 1
ATOM 950 N N . ASN A 1 123 ? -5.899 1.036 0.793 1.00 90.56 123 ASN A N 1
ATOM 951 C CA . ASN A 1 123 ? -5.467 -0.331 0.531 1.00 90.56 123 ASN A CA 1
ATOM 952 C C . ASN A 1 123 ? -6.474 -1.317 1.142 1.00 90.56 123 ASN A C 1
ATOM 954 O O . ASN A 1 123 ? -6.389 -1.609 2.339 1.00 90.56 123 ASN A O 1
ATOM 958 N N . PRO A 1 124 ? -7.440 -1.836 0.357 1.00 92.94 124 PRO A N 1
ATOM 959 C CA . PRO A 1 124 ? -8.344 -2.871 0.828 1.00 92.94 124 PRO A CA 1
ATOM 960 C C . PRO A 1 124 ? -7.570 -4.160 1.088 1.00 92.94 124 PRO A C 1
ATOM 962 O O . PRO A 1 124 ? -6.837 -4.643 0.217 1.00 92.94 124 PRO A O 1
ATOM 965 N N . GLN A 1 125 ? -7.779 -4.749 2.257 1.00 93.69 125 GLN A N 1
ATOM 966 C CA . GLN A 1 125 ? -7.131 -5.986 2.657 1.00 93.69 125 GLN A CA 1
ATOM 967 C C . GLN A 1 125 ? -8.075 -6.900 3.430 1.00 93.69 125 GLN A C 1
ATOM 969 O O . GLN A 1 125 ? -9.005 -6.456 4.099 1.00 93.69 125 GLN A O 1
ATOM 974 N N . THR A 1 126 ? -7.868 -8.205 3.295 1.00 95.81 126 THR A N 1
ATOM 975 C CA . THR A 1 126 ? -8.737 -9.217 3.910 1.00 95.81 126 THR A CA 1
ATOM 976 C C . THR A 1 126 ? -7.917 -10.388 4.406 1.00 95.81 126 THR A C 1
ATOM 978 O O . THR A 1 126 ? -7.067 -10.877 3.660 1.00 95.81 126 THR A O 1
ATOM 981 N N . GLY A 1 127 ? -8.192 -10.896 5.602 1.00 96.06 127 GLY A N 1
ATOM 982 C CA . GLY A 1 127 ? -7.460 -12.048 6.113 1.00 96.06 127 GLY A CA 1
ATOM 983 C C . GLY A 1 127 ? -7.812 -12.429 7.537 1.00 96.06 127 GLY A C 1
ATOM 984 O O . GLY A 1 127 ? -8.977 -12.382 7.929 1.00 96.06 127 GLY A O 1
ATOM 985 N N . THR A 1 128 ? -6.797 -12.851 8.284 1.00 97.00 128 THR A N 1
ATOM 986 C CA . THR A 1 128 ? -6.927 -13.279 9.677 1.00 97.00 128 THR A CA 1
ATOM 987 C C . THR A 1 128 ? -5.894 -12.569 10.536 1.00 97.00 128 THR A C 1
ATOM 989 O O . THR A 1 128 ? -4.715 -12.524 10.189 1.00 97.00 128 THR A O 1
ATOM 992 N N . GLN A 1 129 ? -6.335 -12.078 11.687 1.00 96.81 129 GLN A N 1
ATOM 993 C CA . GLN A 1 129 ? -5.483 -11.5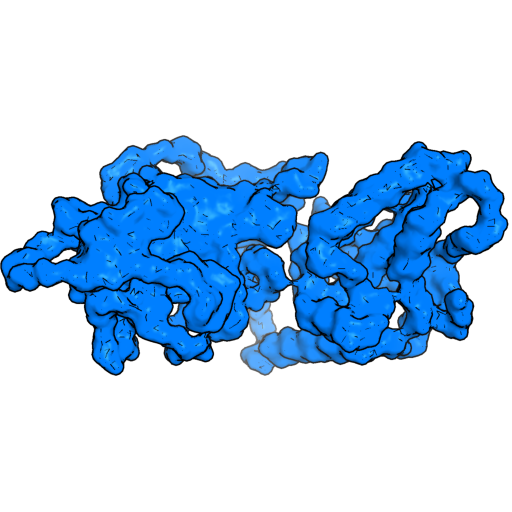12 12.719 1.00 96.81 129 GLN A CA 1
ATOM 994 C C . GLN A 1 129 ? -5.406 -12.437 13.927 1.00 96.81 129 GLN A C 1
ATOM 996 O O . GLN A 1 129 ? -6.387 -13.076 14.319 1.00 96.81 129 GLN A O 1
ATOM 1001 N N . TYR A 1 130 ? -4.222 -12.473 14.522 1.00 97.25 130 TYR A N 1
ATOM 1002 C CA . TYR A 1 130 ? -3.865 -13.280 15.674 1.00 97.25 130 TYR A CA 1
ATOM 1003 C C . TYR A 1 130 ? -3.189 -12.375 16.688 1.00 97.25 130 TYR A C 1
ATOM 1005 O O . TYR A 1 130 ? -2.145 -11.782 16.413 1.00 97.25 130 TYR A O 1
ATOM 1013 N N . TYR A 1 131 ? -3.750 -12.296 17.882 1.00 96.25 131 TYR A N 1
ATOM 1014 C CA . TYR A 1 131 ? -3.206 -11.473 18.947 1.00 96.25 131 TYR A CA 1
ATOM 1015 C C . TYR A 1 131 ? -2.916 -12.343 20.160 1.00 96.25 131 TYR A C 1
ATOM 1017 O O . TYR A 1 131 ? -3.785 -13.068 20.644 1.00 96.25 131 TYR A O 1
ATOM 1025 N N . ASP A 1 132 ? -1.683 -12.280 20.655 1.00 95.31 132 ASP A N 1
ATOM 1026 C CA . ASP A 1 132 ? -1.261 -12.974 21.866 1.00 95.31 132 ASP A CA 1
ATOM 1027 C C . ASP A 1 132 ? -0.425 -12.043 22.738 1.00 95.31 132 ASP A C 1
ATOM 1029 O O . ASP A 1 132 ? 0.802 -11.984 22.643 1.00 95.31 132 ASP A O 1
ATOM 1033 N N . PHE A 1 133 ? -1.096 -11.322 23.630 1.00 90.44 133 PHE A N 1
ATOM 1034 C CA . PHE A 1 133 ? -0.451 -10.464 24.618 1.00 90.44 133 PHE A CA 1
ATOM 1035 C C . PHE A 1 133 ? 0.107 -11.250 25.812 1.00 90.44 133 PHE A C 1
ATOM 1037 O O . PHE A 1 133 ? 0.991 -10.772 26.524 1.00 90.44 133 PHE A O 1
ATOM 1044 N N . ASN A 1 134 ? -0.412 -12.453 26.067 1.00 87.94 134 ASN A N 1
ATOM 1045 C CA . ASN A 1 134 ? -0.078 -13.220 27.264 1.00 87.94 134 ASN A CA 1
ATOM 1046 C C . ASN A 1 134 ? 1.302 -13.866 27.176 1.00 87.94 134 ASN A C 1
ATOM 1048 O O . ASN A 1 134 ? 2.059 -13.805 28.145 1.00 87.94 134 ASN A O 1
ATOM 1052 N N . THR A 1 135 ? 1.618 -14.495 26.044 1.00 90.25 135 THR A N 1
ATOM 1053 C CA . THR A 1 135 ? 2.866 -15.250 25.884 1.00 90.25 135 THR A CA 1
ATOM 1054 C C . THR A 1 135 ? 3.777 -14.591 24.860 1.00 90.25 135 THR A C 1
ATOM 1056 O O . THR A 1 135 ? 4.886 -14.185 25.202 1.00 90.25 135 THR A O 1
ATOM 1059 N N . SER A 1 136 ? 3.306 -14.427 23.626 1.00 90.06 136 SER A N 1
ATOM 1060 C CA . SER A 1 136 ? 4.129 -13.907 22.526 1.00 90.06 136 SER A CA 1
ATOM 1061 C C . SER A 1 136 ? 4.371 -12.397 22.601 1.00 90.06 136 SER A C 1
ATOM 1063 O O . SER A 1 136 ? 5.380 -11.920 22.076 1.00 90.06 136 SER A O 1
ATOM 1065 N N . ARG A 1 137 ? 3.469 -11.653 23.261 1.00 89.75 137 ARG A N 1
ATOM 1066 C CA . ARG A 1 137 ? 3.400 -10.178 23.268 1.00 89.75 137 ARG A CA 1
ATOM 1067 C C . ARG A 1 137 ? 3.450 -9.605 21.851 1.00 89.75 137 ARG A C 1
ATOM 1069 O O . ARG A 1 137 ? 4.239 -8.703 21.561 1.00 89.75 137 ARG A O 1
ATOM 1076 N N . ALA A 1 138 ? 2.644 -10.193 20.972 1.00 93.88 138 ALA A N 1
ATOM 1077 C CA . ALA A 1 138 ? 2.691 -9.947 19.541 1.00 93.88 138 ALA A CA 1
ATOM 1078 C C . ALA A 1 138 ? 1.294 -9.894 18.910 1.00 93.88 138 ALA A C 1
ATOM 1080 O O . ALA A 1 138 ? 0.358 -10.544 19.381 1.00 93.88 138 ALA A O 1
ATOM 1081 N N . LEU A 1 139 ? 1.206 -9.145 17.815 1.00 95.69 139 LEU A N 1
ATOM 1082 C CA . LEU A 1 139 ? 0.123 -9.178 16.840 1.00 95.69 139 LEU A CA 1
ATOM 1083 C C . LEU A 1 139 ? 0.685 -9.768 15.544 1.00 95.69 139 LEU A C 1
ATOM 1085 O O . LEU A 1 139 ? 1.795 -9.421 15.138 1.00 95.69 139 LEU A O 1
ATOM 1089 N N . ARG A 1 140 ? -0.065 -10.658 14.905 1.00 96.69 140 ARG A N 1
ATOM 1090 C CA . ARG A 1 140 ? 0.224 -11.173 13.570 1.00 96.69 140 ARG A CA 1
ATOM 1091 C C . ARG A 1 140 ? -1.006 -11.028 12.693 1.00 96.69 140 ARG A C 1
ATOM 1093 O O . ARG A 1 140 ? -2.115 -11.289 13.147 1.00 96.69 140 ARG A O 1
ATOM 1100 N N . GLU A 1 141 ? -0.793 -10.704 11.431 1.00 96.38 141 GLU A N 1
ATOM 1101 C CA . GLU A 1 141 ? -1.838 -10.639 10.421 1.00 96.38 141 GLU A CA 1
ATOM 1102 C C . GLU A 1 141 ? -1.401 -11.425 9.193 1.00 96.38 141 GLU A C 1
ATOM 1104 O O . GLU A 1 141 ? -0.301 -11.225 8.687 1.00 96.38 141 GLU A O 1
ATOM 1109 N N . ASP A 1 142 ? -2.266 -12.311 8.715 1.00 96.00 142 ASP A N 1
ATOM 1110 C CA . ASP A 1 142 ? -2.094 -13.016 7.451 1.00 96.00 142 ASP A CA 1
ATOM 1111 C C . ASP A 1 142 ? -3.210 -12.551 6.514 1.00 96.00 142 ASP A C 1
ATOM 1113 O O . ASP A 1 142 ? -4.364 -12.967 6.652 1.00 96.00 142 ASP A O 1
ATOM 1117 N N . ILE A 1 143 ? -2.876 -11.656 5.588 1.00 93.94 143 ILE A N 1
ATOM 1118 C CA . ILE A 1 143 ? -3.839 -10.891 4.793 1.00 93.94 143 ILE A CA 1
ATOM 1119 C C . ILE A 1 143 ? -3.524 -10.944 3.302 1.00 93.94 143 ILE A C 1
ATOM 1121 O O . ILE A 1 143 ? -2.405 -11.215 2.870 1.00 93.94 143 ILE A O 1
ATOM 1125 N N . VAL A 1 144 ? -4.539 -10.668 2.496 1.00 91.81 144 VAL A N 1
ATOM 1126 C CA . VAL A 1 144 ? -4.414 -10.404 1.067 1.00 91.81 144 VAL A CA 1
ATOM 1127 C C . VAL A 1 144 ? -4.673 -8.924 0.849 1.00 91.81 144 VAL A C 1
ATOM 1129 O O . VAL A 1 144 ? -5.784 -8.459 1.094 1.00 91.81 144 VAL A O 1
ATOM 1132 N N . VAL A 1 145 ? -3.658 -8.204 0.382 1.00 88.06 145 VAL A N 1
ATOM 1133 C CA . VAL A 1 145 ? -3.731 -6.782 0.037 1.00 88.06 145 VAL A CA 1
ATOM 1134 C C . VAL A 1 145 ? -4.069 -6.654 -1.443 1.00 88.06 145 VAL A C 1
ATOM 1136 O O . VAL A 1 145 ? -3.391 -7.230 -2.299 1.00 88.06 145 VAL A O 1
ATOM 1139 N N . LYS A 1 146 ? -5.126 -5.907 -1.767 1.00 85.06 146 LYS A N 1
ATOM 1140 C CA . LYS A 1 146 ? -5.469 -5.589 -3.156 1.00 85.06 146 LYS A CA 1
ATOM 1141 C C . LYS A 1 146 ? -4.594 -4.437 -3.638 1.00 85.06 146 LYS A C 1
ATOM 1143 O O . LYS A 1 146 ? -4.592 -3.372 -3.031 1.00 85.06 146 LYS A O 1
ATOM 1148 N N . THR A 1 147 ? -3.887 -4.638 -4.745 1.00 74.38 147 THR A N 1
ATOM 1149 C CA . THR A 1 147 ? -3.059 -3.602 -5.381 1.00 74.38 147 THR A CA 1
ATOM 1150 C C . THR A 1 147 ? -3.430 -3.467 -6.855 1.00 74.38 147 THR A C 1
ATOM 1152 O O . THR A 1 147 ? -4.072 -4.359 -7.416 1.00 74.38 147 THR A O 1
ATOM 1155 N N . LYS A 1 148 ? -3.005 -2.376 -7.505 1.00 68.38 148 LYS A N 1
ATOM 1156 C CA . LYS A 1 148 ? -3.197 -2.190 -8.956 1.00 68.38 148 LYS A CA 1
ATOM 1157 C C . LYS A 1 148 ? -2.485 -3.272 -9.786 1.00 68.38 148 LYS A C 1
ATOM 1159 O O . LYS A 1 148 ? -2.981 -3.637 -10.843 1.00 68.38 148 LYS A O 1
ATOM 1164 N N . ALA A 1 149 ? -1.388 -3.828 -9.266 1.00 63.25 149 ALA A N 1
ATOM 1165 C CA . ALA A 1 149 ? -0.616 -4.912 -9.880 1.00 63.25 149 ALA A CA 1
ATOM 1166 C C . ALA A 1 149 ? -1.238 -6.311 -9.680 1.00 63.25 149 ALA A C 1
ATOM 1168 O O . ALA A 1 149 ? -0.713 -7.311 -10.171 1.00 63.25 149 ALA A O 1
ATOM 1169 N N . GLY A 1 150 ? -2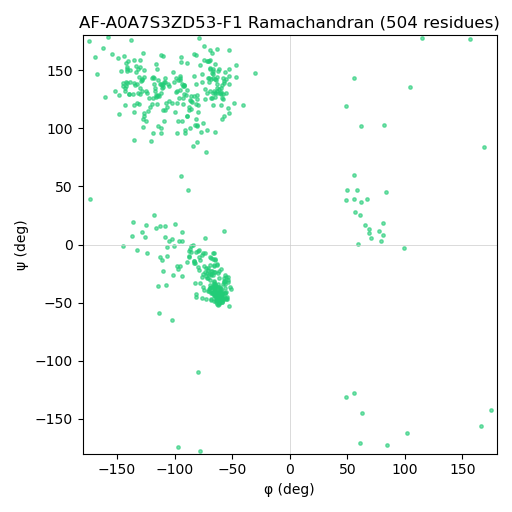.321 -6.407 -8.900 1.00 70.75 150 GLY A N 1
ATOM 1170 C CA . GLY A 1 150 ? -2.938 -7.660 -8.474 1.00 70.75 150 GLY A CA 1
ATOM 1171 C C . GLY A 1 150 ? -2.867 -7.890 -6.962 1.00 70.75 150 GLY A C 1
ATOM 1172 O O . GLY A 1 150 ? -2.329 -7.092 -6.193 1.00 70.75 150 GLY A O 1
ATOM 1173 N N . ASN A 1 151 ? -3.450 -8.996 -6.509 1.00 82.44 151 ASN A N 1
ATOM 1174 C CA . ASN A 1 151 ? -3.507 -9.328 -5.086 1.00 82.44 151 ASN A CA 1
ATOM 1175 C C . ASN A 1 151 ? -2.134 -9.782 -4.564 1.00 82.44 151 ASN A C 1
ATOM 1177 O O . ASN A 1 151 ? -1.491 -10.641 -5.165 1.00 82.44 151 ASN A O 1
ATOM 1181 N N . VAL A 1 152 ? -1.714 -9.254 -3.414 1.00 82.56 152 VAL A N 1
ATOM 1182 C CA . VAL A 1 152 ? -0.467 -9.615 -2.722 1.00 82.56 152 VAL A CA 1
ATOM 1183 C C . VAL A 1 152 ? -0.811 -10.346 -1.431 1.00 82.56 152 VAL A C 1
ATOM 1185 O O . VAL A 1 152 ? -1.639 -9.874 -0.660 1.00 82.56 152 VAL A O 1
ATOM 1188 N N . SER A 1 153 ? -0.198 -11.506 -1.183 1.00 90.19 153 SER A N 1
ATOM 1189 C CA . SER A 1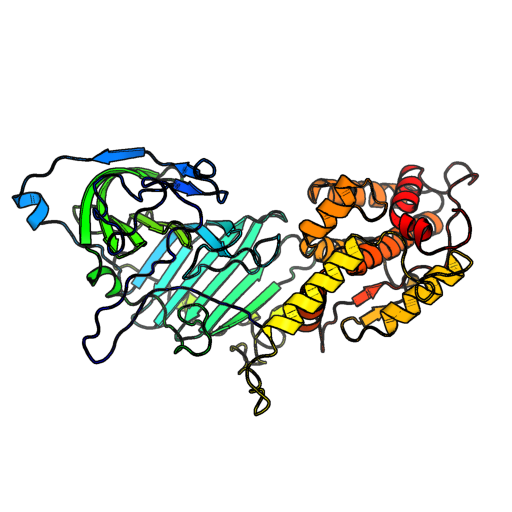 153 ? -0.326 -12.171 0.122 1.00 90.19 153 SER A CA 1
ATOM 1190 C C . SER A 1 153 ? 0.722 -11.612 1.075 1.00 90.19 153 SER A C 1
ATOM 1192 O O . SER A 1 153 ? 1.914 -11.690 0.781 1.00 90.19 153 SER A O 1
ATOM 1194 N N . THR A 1 154 ? 0.293 -11.096 2.218 1.00 91.19 154 THR A N 1
ATOM 1195 C CA . THR A 1 154 ? 1.136 -10.398 3.185 1.00 91.19 154 THR A CA 1
ATOM 1196 C C . THR A 1 154 ? 1.004 -11.040 4.559 1.00 91.19 154 THR A C 1
ATOM 1198 O O . THR A 1 154 ? -0.099 -11.286 5.038 1.00 91.19 154 THR A O 1
ATOM 1201 N N . MET A 1 155 ? 2.142 -11.304 5.196 1.00 95.00 155 MET A N 1
ATOM 1202 C CA . MET A 1 155 ? 2.225 -11.616 6.620 1.00 95.00 155 MET A CA 1
ATOM 1203 C C . MET A 1 155 ? 2.835 -10.417 7.340 1.00 95.00 155 MET A C 1
ATOM 1205 O O . MET A 1 155 ? 3.961 -10.030 7.036 1.00 95.00 155 MET A O 1
ATOM 1209 N N . LEU A 1 156 ? 2.121 -9.861 8.309 1.00 94.94 156 LEU A N 1
ATOM 1210 C CA . LEU A 1 156 ? 2.598 -8.803 9.188 1.00 94.94 156 LEU A CA 1
ATOM 1211 C C . LEU A 1 156 ? 2.791 -9.368 10.594 1.00 94.94 156 LEU A C 1
ATOM 1213 O O . LEU A 1 156 ? 1.933 -10.091 11.087 1.00 94.94 156 LEU A O 1
ATOM 1217 N N . ILE A 1 157 ? 3.904 -9.054 11.256 1.00 96.19 157 ILE A N 1
ATOM 1218 C CA . ILE A 1 157 ? 4.129 -9.399 12.665 1.00 96.19 157 ILE A CA 1
ATOM 1219 C C . ILE A 1 157 ? 4.647 -8.168 13.394 1.00 96.19 157 ILE A C 1
ATOM 1221 O O . ILE A 1 157 ? 5.710 -7.659 13.057 1.00 96.19 157 ILE A O 1
ATOM 1225 N N . HIS A 1 158 ? 3.943 -7.732 14.435 1.00 93.94 158 HIS A N 1
ATOM 1226 C CA . HIS A 1 158 ? 4.381 -6.693 15.365 1.00 93.94 158 HIS A CA 1
ATOM 1227 C C . HIS A 1 158 ? 4.678 -7.344 16.715 1.00 93.94 158 HIS A C 1
ATOM 1229 O O . HIS A 1 158 ? 3.783 -7.899 17.352 1.00 93.94 158 HIS A O 1
ATOM 1235 N N . LYS A 1 159 ? 5.935 -7.306 17.164 1.00 91.25 159 LYS A N 1
ATOM 1236 C CA . LYS A 1 159 ? 6.355 -7.850 18.465 1.00 91.25 159 LYS A CA 1
ATOM 1237 C C . LYS A 1 159 ? 7.364 -6.920 19.120 1.00 91.25 159 LYS A C 1
ATOM 1239 O O . LYS A 1 159 ? 8.389 -6.589 18.525 1.00 91.25 159 LYS A O 1
ATOM 1244 N N . HIS A 1 160 ? 7.118 -6.575 20.384 1.00 87.44 160 HIS A N 1
ATOM 1245 C CA . HIS A 1 160 ? 7.824 -5.472 21.045 1.00 87.44 160 HIS A CA 1
ATOM 1246 C C . HIS A 1 160 ? 7.795 -4.230 20.141 1.00 87.44 160 HIS A C 1
ATOM 1248 O O . HIS A 1 160 ? 6.749 -3.891 19.607 1.00 87.44 160 HIS A O 1
ATOM 1254 N N . THR A 1 161 ? 8.931 -3.585 19.915 1.00 87.12 161 THR A N 1
ATOM 1255 C CA . THR A 1 161 ? 9.033 -2.410 19.049 1.00 87.12 161 THR A CA 1
ATOM 1256 C C . THR A 1 161 ? 9.239 -2.754 17.575 1.00 87.12 161 THR A C 1
ATOM 1258 O O . THR A 1 161 ? 9.299 -1.846 16.756 1.00 87.12 161 THR A O 1
ATOM 1261 N N . ASN A 1 162 ? 9.376 -4.034 17.220 1.00 90.25 162 ASN A N 1
ATOM 1262 C CA . ASN A 1 162 ? 9.752 -4.463 15.876 1.00 90.25 162 ASN A CA 1
ATOM 1263 C C . ASN A 1 162 ? 8.528 -4.882 15.062 1.00 90.25 162 ASN A C 1
ATOM 1265 O O . ASN A 1 162 ? 7.616 -5.532 15.579 1.00 90.25 162 ASN A O 1
ATOM 1269 N N . LEU A 1 163 ? 8.560 -4.560 13.775 1.00 91.81 163 LEU A N 1
ATOM 1270 C CA . LEU A 1 163 ? 7.554 -4.915 12.789 1.00 91.81 163 LEU A CA 1
ATOM 1271 C C . LEU A 1 163 ? 8.223 -5.581 11.588 1.00 91.81 163 LEU A C 1
ATOM 1273 O O . LEU A 1 163 ? 9.200 -5.066 11.037 1.00 91.81 163 LEU A O 1
ATOM 1277 N N . TRP A 1 164 ? 7.655 -6.710 11.182 1.00 93.75 164 TRP A N 1
ATOM 1278 C CA . TRP A 1 164 ? 8.019 -7.437 9.975 1.00 93.75 164 TRP A CA 1
ATOM 1279 C C . TRP A 1 164 ? 6.837 -7.472 9.026 1.00 93.75 164 TRP A C 1
ATOM 1281 O O . TRP A 1 164 ? 5.726 -7.783 9.449 1.00 93.75 164 TRP A O 1
ATOM 1291 N N . ILE A 1 165 ? 7.084 -7.197 7.749 1.00 91.75 165 ILE A N 1
ATOM 1292 C CA . ILE A 1 165 ? 6.084 -7.298 6.684 1.00 91.75 165 ILE A CA 1
ATOM 1293 C C . ILE A 1 165 ? 6.669 -8.180 5.594 1.00 91.75 165 ILE A C 1
ATOM 1295 O O . ILE A 1 165 ? 7.647 -7.810 4.948 1.00 91.75 165 ILE A O 1
ATOM 1299 N N . VAL A 1 166 ? 6.085 -9.354 5.401 1.00 91.56 166 VAL A N 1
ATOM 1300 C CA . VAL A 1 166 ? 6.510 -10.335 4.408 1.00 91.56 166 VAL A CA 1
ATOM 1301 C C . VAL A 1 166 ? 5.473 -10.396 3.297 1.00 91.56 166 VAL A C 1
ATOM 1303 O O . VAL A 1 166 ? 4.401 -10.968 3.472 1.00 91.56 166 VAL A O 1
ATOM 1306 N N . ASN A 1 167 ? 5.813 -9.838 2.140 1.00 87.06 167 ASN A N 1
ATOM 1307 C CA . ASN A 1 167 ? 4.983 -9.848 0.944 1.00 87.06 167 ASN A CA 1
ATOM 1308 C C . ASN A 1 167 ? 5.400 -10.999 0.023 1.00 87.06 167 ASN A C 1
ATOM 1310 O O . ASN A 1 167 ? 6.560 -11.111 -0.384 1.00 87.06 167 ASN A O 1
ATOM 1314 N N . LYS A 1 168 ? 4.439 -11.839 -0.355 1.00 85.56 168 LYS A N 1
ATOM 1315 C CA . LYS A 1 168 ? 4.567 -12.820 -1.435 1.00 85.56 168 LYS A CA 1
ATOM 1316 C C . LYS A 1 168 ? 3.908 -12.224 -2.670 1.00 85.56 168 LYS A C 1
ATOM 1318 O O . LYS A 1 168 ? 2.696 -12.019 -2.673 1.00 85.56 168 LYS A O 1
ATOM 1323 N N . LEU A 1 169 ? 4.706 -11.937 -3.693 1.00 74.88 169 LEU A N 1
ATOM 1324 C CA . LEU A 1 169 ? 4.263 -11.243 -4.900 1.00 74.88 169 LEU A CA 1
ATOM 1325 C C . LEU A 1 169 ? 3.969 -12.290 -5.995 1.00 74.88 169 LEU A C 1
ATOM 1327 O O . LEU A 1 169 ? 4.903 -12.745 -6.660 1.00 74.88 169 LEU A O 1
ATOM 1331 N N . PRO A 1 170 ? 2.705 -12.732 -6.179 1.00 57.66 170 PRO A N 1
ATOM 1332 C CA . PRO A 1 170 ? 2.381 -13.900 -7.009 1.00 57.66 170 PRO A CA 1
ATOM 1333 C C . PRO A 1 170 ? 2.602 -13.678 -8.511 1.00 57.66 170 PRO A C 1
ATOM 1335 O O . PRO A 1 170 ? 2.710 -14.640 -9.264 1.00 57.66 170 PRO A O 1
ATOM 1338 N N . TRP A 1 171 ? 2.692 -12.423 -8.951 1.00 56.59 171 TRP A N 1
ATOM 1339 C CA . TRP A 1 171 ? 2.896 -12.034 -10.348 1.00 56.59 171 TRP A CA 1
ATOM 1340 C C . TRP A 1 171 ? 4.365 -12.096 -10.795 1.00 56.59 171 TRP A C 1
ATOM 1342 O O . TRP A 1 171 ? 4.660 -11.993 -11.984 1.00 56.59 171 TRP A O 1
ATOM 1352 N N . TYR A 1 172 ? 5.300 -12.351 -9.876 1.00 49.91 172 TYR A N 1
ATOM 1353 C CA . TYR A 1 172 ? 6.667 -12.701 -10.241 1.00 49.91 172 TYR A CA 1
ATOM 1354 C C . TYR A 1 172 ? 6.772 -14.216 -10.410 1.00 49.91 172 TYR A C 1
ATOM 1356 O O . TYR A 1 172 ? 6.738 -14.960 -9.431 1.00 49.91 172 TYR A O 1
ATOM 1364 N N . ALA A 1 173 ? 6.966 -14.662 -11.655 1.00 40.91 173 ALA A N 1
ATOM 1365 C CA . ALA A 1 173 ? 7.026 -16.064 -12.104 1.00 40.91 173 ALA A CA 1
ATOM 1366 C C . ALA A 1 173 ? 8.094 -16.970 -11.431 1.00 40.91 173 ALA A C 1
ATOM 1368 O O . ALA A 1 173 ? 8.362 -18.065 -11.913 1.00 40.91 173 ALA A O 1
ATOM 1369 N N . LEU A 1 174 ? 8.733 -16.525 -10.345 1.00 49.25 174 LEU A N 1
ATOM 1370 C CA . LEU A 1 174 ? 9.752 -17.251 -9.581 1.00 49.25 174 LEU A CA 1
ATOM 1371 C C . LEU A 1 174 ? 9.466 -17.304 -8.067 1.00 49.25 174 LEU A C 1
ATOM 1373 O O . LEU A 1 174 ? 10.351 -17.682 -7.308 1.00 49.25 174 LEU A O 1
ATOM 1377 N N . GLY A 1 175 ? 8.268 -16.919 -7.604 1.00 56.78 175 GLY A N 1
ATOM 1378 C CA . GLY A 1 175 ? 7.955 -16.956 -6.168 1.00 56.78 175 GLY A CA 1
ATOM 1379 C C . GLY A 1 175 ? 8.767 -15.941 -5.361 1.00 56.78 175 GLY A C 1
ATOM 1380 O O . GLY A 1 175 ? 9.233 -16.235 -4.266 1.00 56.78 175 GLY A O 1
ATOM 1381 N N . ILE A 1 176 ? 8.961 -14.746 -5.920 1.00 67.62 176 ILE A N 1
ATOM 1382 C CA . ILE A 1 176 ? 9.741 -13.685 -5.287 1.00 67.62 176 ILE A CA 1
ATOM 1383 C C . ILE A 1 176 ? 9.041 -13.210 -4.008 1.00 67.62 176 ILE A C 1
ATOM 1385 O O . ILE A 1 176 ? 7.832 -12.949 -3.974 1.00 67.62 176 ILE A O 1
ATOM 1389 N N . HIS A 1 177 ? 9.823 -13.107 -2.938 1.00 82.25 177 HIS A N 1
ATOM 1390 C CA . HIS A 1 177 ? 9.367 -12.652 -1.631 1.00 82.25 177 HIS A CA 1
ATOM 1391 C C . HIS A 1 177 ? 10.105 -11.375 -1.245 1.00 82.25 177 HIS A C 1
ATOM 1393 O O . HIS A 1 177 ? 11.299 -11.229 -1.509 1.00 82.25 177 HIS A O 1
ATOM 1399 N N . GLN A 1 178 ? 9.395 -10.472 -0.584 1.00 83.69 178 GLN A N 1
ATOM 1400 C CA . GLN A 1 178 ? 9.957 -9.291 0.054 1.00 83.69 178 GLN A CA 1
ATOM 1401 C C . GLN A 1 178 ? 9.712 -9.404 1.555 1.00 83.69 178 GLN A C 1
ATOM 1403 O O . GLN A 1 178 ? 8.590 -9.680 1.963 1.00 83.69 178 GLN A O 1
ATOM 1408 N N . CYS A 1 179 ? 10.732 -9.165 2.371 1.00 86.06 179 CYS A N 1
ATOM 1409 C CA . CYS A 1 179 ? 10.567 -8.843 3.780 1.00 86.06 179 CYS A CA 1
ATOM 1410 C C . CYS A 1 179 ? 10.987 -7.393 4.035 1.00 86.06 179 CYS A C 1
ATOM 1412 O O . CYS A 1 179 ? 12.007 -6.939 3.521 1.00 86.06 179 CYS A O 1
ATOM 1414 N N . ILE A 1 180 ? 10.214 -6.683 4.850 1.00 84.81 180 ILE A N 1
ATOM 1415 C CA . ILE A 1 180 ? 10.532 -5.365 5.391 1.00 84.81 180 ILE A CA 1
ATOM 1416 C C . ILE A 1 180 ? 10.668 -5.508 6.908 1.00 84.81 180 ILE A C 1
ATOM 1418 O O . ILE A 1 180 ? 9.757 -6.031 7.548 1.00 84.81 180 ILE A O 1
ATOM 1422 N N . CYS A 1 181 ? 11.778 -5.035 7.472 1.00 84.56 181 CYS A N 1
ATOM 1423 C CA . CYS A 1 181 ? 12.022 -4.966 8.909 1.00 84.56 181 CYS A CA 1
ATOM 1424 C C . CYS A 1 181 ? 12.118 -3.506 9.342 1.00 84.56 181 CYS A C 1
ATOM 1426 O O . CYS A 1 181 ? 12.884 -2.726 8.774 1.00 84.56 181 CYS A O 1
ATOM 1428 N N . THR A 1 182 ? 11.361 -3.135 10.368 1.00 85.19 182 THR A N 1
ATOM 1429 C CA . THR A 1 182 ? 11.371 -1.775 10.910 1.00 85.19 182 THR A CA 1
ATOM 1430 C C . THR A 1 182 ? 11.076 -1.765 12.403 1.00 85.19 182 THR A C 1
ATOM 1432 O O . THR A 1 182 ? 10.496 -2.705 12.944 1.00 85.19 182 THR A O 1
ATOM 1435 N N . THR A 1 183 ? 11.451 -0.676 13.063 1.00 83.44 183 THR A N 1
ATOM 1436 C CA . THR A 1 183 ? 10.961 -0.338 14.401 1.00 83.44 183 THR A CA 1
ATOM 1437 C C . THR A 1 183 ? 9.727 0.554 14.250 1.00 83.44 183 THR A C 1
ATOM 1439 O O . THR A 1 183 ? 9.702 1.424 13.378 1.00 83.44 183 THR A O 1
ATOM 1442 N N . VAL A 1 184 ? 8.682 0.321 15.044 1.00 78.62 184 VAL A N 1
ATOM 1443 C CA . VAL A 1 184 ? 7.439 1.112 15.024 1.00 78.62 184 VAL A CA 1
ATOM 1444 C C . VAL A 1 184 ? 7.574 2.273 15.993 1.00 78.62 184 VAL A C 1
ATOM 1446 O O . VAL A 1 184 ? 7.964 2.059 17.137 1.00 78.62 184 VAL A O 1
ATOM 1449 N N . HIS A 1 185 ? 7.216 3.482 15.566 1.00 76.00 185 HIS A N 1
ATOM 1450 C CA . HIS A 1 185 ? 7.274 4.686 16.394 1.00 76.00 185 HIS A CA 1
ATOM 1451 C C . HIS A 1 185 ? 5.966 5.478 16.300 1.00 76.00 185 HIS A C 1
ATOM 1453 O O . HIS A 1 185 ? 5.289 5.464 15.270 1.00 76.00 185 HIS A O 1
ATOM 1459 N N . GLN A 1 186 ? 5.617 6.208 17.362 1.00 68.00 186 GLN A N 1
ATOM 1460 C CA . GLN A 1 186 ? 4.496 7.150 17.329 1.00 68.00 186 GLN A CA 1
ATOM 1461 C C . GLN A 1 186 ? 4.800 8.281 16.347 1.00 68.00 186 GLN A C 1
ATOM 1463 O O . GLN A 1 186 ? 5.938 8.721 16.240 1.00 68.00 186 GLN A O 1
ATOM 1468 N N . GLY A 1 187 ? 3.804 8.762 15.606 1.00 61.41 187 GLY A N 1
ATOM 1469 C CA . GLY A 1 187 ? 4.034 9.759 14.551 1.00 61.41 187 GLY A CA 1
ATOM 1470 C C . GLY A 1 187 ? 5.003 9.312 13.442 1.00 61.41 187 GLY A C 1
ATOM 1471 O O . GLY A 1 187 ? 5.283 10.104 12.551 1.00 61.41 187 GLY A O 1
ATOM 1472 N N . GLY A 1 188 ? 5.555 8.086 13.487 1.00 63.25 188 GLY A N 1
ATOM 1473 C CA . GLY A 1 188 ? 6.582 7.614 12.544 1.00 63.25 188 GLY A CA 1
ATOM 1474 C C . GLY A 1 188 ? 7.883 8.356 12.772 1.00 63.25 188 GLY A C 1
ATOM 1475 O O . GLY A 1 188 ? 8.838 8.263 11.996 1.00 63.25 188 GLY A O 1
ATOM 1476 N N . ASP A 1 189 ? 7.887 9.099 13.872 1.00 64.00 189 ASP A N 1
ATOM 1477 C CA . ASP A 1 189 ? 8.920 9.944 14.362 1.00 64.00 189 ASP A CA 1
ATOM 1478 C C . ASP A 1 189 ? 9.891 9.038 15.100 1.00 64.00 189 ASP A C 1
ATOM 1480 O O . ASP A 1 189 ? 9.663 8.579 16.215 1.00 64.00 189 ASP A O 1
ATOM 1484 N N . ASN A 1 190 ? 11.000 8.769 14.426 1.00 65.94 190 ASN A N 1
ATOM 1485 C CA . ASN A 1 190 ? 12.051 7.903 14.935 1.00 65.94 190 ASN A CA 1
ATOM 1486 C C . ASN A 1 190 ? 12.765 8.499 16.161 1.00 65.94 190 ASN A C 1
ATOM 1488 O O . ASN A 1 190 ? 13.604 7.820 16.744 1.00 65.94 190 ASN A O 1
ATOM 1492 N N . THR A 1 191 ? 12.476 9.754 16.527 1.00 72.31 191 THR A N 1
ATOM 1493 C CA . THR A 1 191 ? 12.942 10.346 17.787 1.00 72.31 191 THR A CA 1
ATOM 1494 C C . THR A 1 191 ? 12.085 9.915 18.978 1.00 72.31 191 THR A C 1
ATOM 1496 O O . THR A 1 191 ? 12.551 9.969 20.116 1.00 72.31 191 THR A O 1
ATOM 1499 N N . GLN A 1 192 ? 10.863 9.432 18.732 1.00 73.62 192 GLN A N 1
ATOM 1500 C CA . GLN A 1 192 ? 9.999 8.894 19.775 1.00 73.62 192 GLN A CA 1
ATOM 1501 C C . GLN A 1 192 ? 10.428 7.480 20.175 1.00 73.62 192 GLN A C 1
ATOM 1503 O O . GLN A 1 192 ? 10.992 6.742 19.363 1.00 73.62 192 GLN A O 1
ATOM 1508 N N . PRO A 1 193 ? 10.117 7.043 21.406 1.00 78.69 193 PRO A N 1
ATOM 1509 C CA . PRO A 1 193 ? 10.298 5.654 21.804 1.00 78.69 193 PRO A CA 1
ATOM 1510 C C . PRO A 1 193 ? 9.554 4.687 20.875 1.00 78.69 193 PRO A C 1
ATOM 1512 O O . PRO A 1 193 ? 8.488 4.999 20.340 1.00 78.69 193 PRO A O 1
ATOM 1515 N N . GLY A 1 194 ? 10.114 3.487 20.706 1.00 78.19 194 GLY A N 1
ATOM 1516 C CA . GLY A 1 194 ? 9.455 2.431 19.948 1.00 78.19 194 GLY A CA 1
ATOM 1517 C C . GLY A 1 194 ? 8.133 2.002 20.597 1.00 78.19 194 GLY A C 1
ATOM 1518 O O . GLY A 1 194 ? 8.017 1.943 21.823 1.00 78.19 194 GLY A O 1
ATOM 1519 N N . VAL A 1 195 ? 7.144 1.672 19.770 1.00 78.62 195 VAL A N 1
ATOM 1520 C CA . VAL A 1 195 ? 5.772 1.370 20.187 1.00 78.62 195 VAL A CA 1
ATOM 1521 C C . VAL A 1 195 ? 5.507 -0.131 20.117 1.00 78.62 195 VAL A C 1
ATOM 1523 O O . VAL A 1 195 ? 5.884 -0.815 19.165 1.00 78.62 195 VAL A O 1
ATOM 1526 N N . TYR A 1 196 ? 4.855 -0.637 21.159 1.00 83.56 196 TYR A N 1
ATOM 1527 C CA . TYR A 1 196 ? 4.447 -2.034 21.289 1.00 83.56 196 TYR A CA 1
ATOM 1528 C C . TYR A 1 196 ? 3.125 -2.294 20.552 1.00 83.56 196 TYR A C 1
ATOM 1530 O O . TYR A 1 196 ? 2.404 -1.339 20.261 1.00 83.56 196 TYR A O 1
ATOM 1538 N N . PRO A 1 197 ? 2.759 -3.561 20.281 1.00 85.69 197 PRO A N 1
ATOM 1539 C CA . PRO A 1 197 ? 1.419 -3.880 19.802 1.00 85.69 197 PRO A CA 1
ATOM 1540 C C . PRO A 1 197 ? 0.348 -3.290 20.720 1.00 85.69 197 PRO A C 1
ATOM 1542 O O . PRO A 1 197 ? 0.577 -3.163 21.928 1.00 85.69 197 PRO A O 1
ATOM 1545 N N . VAL A 1 198 ? -0.817 -2.974 20.141 1.00 83.31 198 VAL A N 1
ATOM 1546 C CA . VAL A 1 198 ? -1.961 -2.349 20.827 1.00 83.31 198 VAL A CA 1
ATOM 1547 C C . VAL A 1 198 ? -2.155 -2.951 22.217 1.00 83.31 198 VAL A C 1
ATOM 1549 O O . VAL A 1 198 ? -2.348 -4.158 22.355 1.00 83.31 198 VAL A O 1
ATOM 1552 N N . ALA A 1 199 ? -2.069 -2.120 23.256 1.00 82.38 199 ALA A N 1
ATOM 1553 C CA . ALA A 1 199 ? -2.176 -2.554 24.644 1.00 82.38 199 ALA A CA 1
ATOM 1554 C C . ALA A 1 199 ? -3.632 -2.839 25.014 1.00 82.38 199 ALA A C 1
ATOM 1556 O O . ALA A 1 199 ? -4.518 -2.069 24.675 1.00 82.38 199 ALA A O 1
ATOM 1557 N N . THR A 1 200 ? -3.905 -3.895 25.778 1.00 84.56 200 THR A N 1
ATOM 1558 C CA . THR A 1 200 ? -5.283 -4.373 26.024 1.00 84.56 200 THR A CA 1
ATOM 1559 C C . THR A 1 200 ? -6.190 -3.410 26.790 1.00 84.56 200 THR A C 1
ATOM 1561 O O . THR A 1 200 ? -7.389 -3.635 26.880 1.00 84.56 200 THR A O 1
ATOM 1564 N N . ASN A 1 201 ? -5.626 -2.366 27.387 1.00 84.69 201 ASN A N 1
ATOM 1565 C CA . ASN A 1 201 ? -6.344 -1.339 28.132 1.00 84.69 201 ASN A CA 1
ATOM 1566 C C . ASN A 1 201 ? -6.664 -0.092 27.291 1.00 84.69 201 ASN A C 1
ATOM 1568 O O . ASN A 1 201 ? -7.209 0.863 27.841 1.00 84.69 201 ASN A O 1
ATOM 1572 N N . TRP A 1 202 ? -6.341 -0.071 25.992 1.00 87.06 202 TRP A N 1
ATOM 1573 C CA . TRP A 1 202 ? -6.574 1.094 25.132 1.00 87.06 202 TRP A CA 1
ATOM 1574 C C . TRP A 1 202 ? -8.052 1.522 25.100 1.00 87.06 202 TRP A C 1
ATOM 1576 O O . TRP A 1 202 ? -8.353 2.716 25.055 1.00 87.06 202 TRP A O 1
ATOM 1586 N N . THR A 1 203 ? -8.974 0.560 25.221 1.00 92.38 203 THR A N 1
ATOM 1587 C CA . THR A 1 203 ? -10.425 0.794 25.238 1.00 92.38 203 THR A CA 1
ATOM 1588 C C . THR A 1 203 ? -10.908 1.558 26.475 1.00 92.38 203 THR A C 1
ATOM 1590 O O . THR A 1 203 ? -12.034 2.058 26.493 1.00 92.38 203 THR A O 1
ATOM 1593 N N . ASN A 1 204 ? -10.073 1.722 27.507 1.00 92.56 204 ASN A N 1
ATOM 1594 C CA . ASN A 1 204 ? -10.408 2.516 28.692 1.00 92.56 204 ASN A CA 1
ATOM 1595 C C . ASN A 1 204 ? -10.521 4.017 28.390 1.00 92.56 204 ASN A C 1
ATOM 1597 O O . ASN A 1 204 ? -11.207 4.723 29.121 1.00 92.56 204 ASN A O 1
ATOM 1601 N N . ASN A 1 205 ? -9.894 4.492 27.310 1.00 91.06 205 ASN A N 1
ATOM 1602 C CA . ASN A 1 205 ? -9.946 5.901 26.908 1.00 91.06 205 ASN A CA 1
ATOM 1603 C C . ASN A 1 205 ? -11.210 6.250 26.106 1.00 91.06 205 ASN A C 1
ATOM 1605 O O . ASN A 1 205 ? -11.523 7.425 25.927 1.00 91.06 205 ASN A O 1
ATOM 1609 N N . LEU A 1 206 ? -11.940 5.240 25.625 1.00 93.50 206 LEU A N 1
ATOM 1610 C CA . LEU A 1 206 ? -13.137 5.432 24.816 1.00 93.50 206 LEU A CA 1
ATOM 1611 C C . LEU A 1 206 ? -14.298 5.989 25.645 1.00 93.50 206 LEU A C 1
ATOM 1613 O O . LEU A 1 206 ? -14.549 5.554 26.776 1.00 93.50 206 LEU A O 1
ATOM 1617 N N . GLN A 1 207 ? -15.039 6.910 25.042 1.00 95.06 207 GLN A N 1
ATOM 1618 C CA . GLN A 1 207 ? -16.254 7.495 25.593 1.00 95.06 207 GLN A CA 1
ATOM 1619 C C . GLN A 1 207 ? -17.463 6.985 24.820 1.00 95.06 207 GLN A C 1
ATOM 1621 O O . GLN A 1 207 ? -17.400 6.834 23.603 1.00 95.06 207 GLN A O 1
ATOM 1626 N N . PHE A 1 208 ? -18.546 6.695 25.535 1.00 96.62 208 PHE A N 1
ATOM 1627 C CA . PHE A 1 208 ? -19.800 6.292 24.912 1.00 96.62 208 PHE A CA 1
ATOM 1628 C C . PHE A 1 208 ? -20.405 7.484 24.165 1.00 96.62 208 PHE A C 1
ATOM 1630 O O . PHE A 1 208 ? -20.492 8.576 24.727 1.00 96.62 208 PHE A O 1
ATOM 1637 N N . VAL A 1 209 ? -20.818 7.259 22.920 1.00 96.81 209 VAL A N 1
ATOM 1638 C CA . VAL A 1 209 ? -21.438 8.267 22.053 1.00 96.81 209 VAL A CA 1
ATOM 1639 C C . VAL A 1 209 ? -22.948 8.041 22.011 1.00 96.81 209 VAL A C 1
ATOM 1641 O O . VAL A 1 209 ? -23.714 8.869 22.503 1.00 96.81 209 VAL A O 1
ATOM 1644 N N . ALA A 1 210 ? -23.382 6.905 21.460 1.00 97.75 210 ALA A N 1
ATOM 1645 C CA . ALA A 1 210 ? -24.792 6.568 21.280 1.00 97.75 210 ALA A CA 1
ATOM 1646 C C . ALA A 1 210 ? -24.987 5.065 21.030 1.00 97.75 210 ALA A C 1
ATOM 1648 O O . ALA A 1 210 ? -24.030 4.340 20.763 1.00 97.75 210 ALA A O 1
ATOM 1649 N N . ARG A 1 211 ? -26.242 4.605 21.067 1.00 98.56 211 ARG A N 1
ATOM 1650 C CA . ARG A 1 211 ? -26.633 3.326 20.464 1.00 98.56 211 ARG A CA 1
ATOM 1651 C C . ARG A 1 211 ? -27.173 3.583 19.073 1.00 98.56 211 ARG A C 1
ATOM 1653 O O . ARG A 1 211 ? -27.996 4.472 18.873 1.00 98.56 211 ARG A O 1
ATOM 1660 N N . GLU A 1 212 ? -26.710 2.797 18.118 1.00 98.50 212 GLU A N 1
ATOM 1661 C CA . GLU A 1 212 ? -26.919 3.048 16.701 1.00 98.50 212 GLU A CA 1
ATOM 1662 C C . GLU A 1 212 ? -27.319 1.760 15.989 1.00 98.50 212 GLU A C 1
ATOM 1664 O O . GLU A 1 212 ? -26.771 0.688 16.237 1.00 98.50 212 GLU A O 1
ATOM 1669 N N . ASN A 1 213 ? -28.282 1.873 15.083 1.00 98.50 213 ASN A N 1
ATOM 1670 C CA . ASN A 1 213 ? -28.614 0.845 14.117 1.00 98.50 213 ASN A CA 1
ATOM 1671 C C . ASN A 1 213 ? -27.787 1.099 12.853 1.00 98.50 213 ASN A C 1
ATOM 1673 O O . ASN A 1 213 ? -28.126 1.979 12.054 1.00 98.50 213 ASN A O 1
ATOM 1677 N N . ILE A 1 214 ? -26.681 0.372 12.711 1.00 98.50 214 ILE A N 1
ATOM 1678 C CA . ILE A 1 214 ? -25.658 0.601 11.689 1.00 98.50 214 ILE A CA 1
ATOM 1679 C C . ILE A 1 214 ? -25.543 -0.605 10.759 1.00 98.50 214 ILE A C 1
ATOM 1681 O O . ILE A 1 214 ? -25.575 -1.757 11.195 1.00 98.50 214 ILE A O 1
ATOM 1685 N N . THR A 1 215 ? -25.402 -0.349 9.460 1.00 98.38 215 THR A N 1
ATOM 1686 C CA . THR A 1 215 ? -25.043 -1.405 8.505 1.00 98.38 215 THR A CA 1
ATOM 1687 C C . THR A 1 215 ? -23.538 -1.627 8.563 1.00 98.38 215 THR A C 1
ATOM 1689 O O . THR A 1 215 ? -22.754 -0.687 8.493 1.00 98.38 215 THR A O 1
ATOM 1692 N N . VAL A 1 216 ? -23.112 -2.869 8.728 1.00 98.06 216 VAL A N 1
ATOM 1693 C CA . VAL A 1 216 ? -21.696 -3.225 8.769 1.00 98.06 216 VAL A CA 1
ATOM 1694 C C . VAL A 1 216 ? -21.287 -3.739 7.392 1.00 98.06 216 VAL A C 1
ATOM 1696 O O . VAL A 1 216 ? -21.977 -4.553 6.774 1.00 98.06 216 VAL A O 1
ATOM 1699 N N . GLU A 1 217 ? -20.178 -3.203 6.896 1.00 97.56 217 GLU A N 1
ATOM 1700 C CA . GLU A 1 217 ? -19.635 -3.444 5.564 1.00 97.56 217 GLU A CA 1
ATOM 1701 C C . GLU A 1 217 ? -19.234 -4.912 5.353 1.00 97.56 217 GLU A C 1
ATOM 1703 O O . GLU A 1 217 ? -19.148 -5.684 6.304 1.00 97.56 217 GLU A O 1
ATOM 1708 N N . TYR A 1 218 ? -18.953 -5.300 4.102 1.00 95.69 218 TYR A N 1
ATOM 1709 C CA . TYR A 1 218 ? -18.579 -6.677 3.730 1.00 95.69 218 TYR A CA 1
ATOM 1710 C C . TYR A 1 218 ? -19.649 -7.716 4.103 1.00 95.69 218 TYR A C 1
ATOM 1712 O O . TYR A 1 218 ? -19.354 -8.762 4.685 1.00 95.69 218 TYR A O 1
ATOM 1720 N N . ASP A 1 219 ? -20.904 -7.397 3.776 1.00 94.06 219 ASP A N 1
ATOM 1721 C CA . ASP A 1 219 ? -22.073 -8.271 3.928 1.00 94.06 219 ASP A CA 1
ATOM 1722 C C . ASP A 1 219 ? -22.299 -8.789 5.360 1.00 94.06 219 ASP A C 1
ATOM 1724 O O . ASP A 1 219 ? -22.883 -9.852 5.566 1.00 94.06 219 ASP A O 1
ATOM 1728 N N . GLN A 1 220 ? -21.860 -8.031 6.372 1.00 96.38 220 GLN A N 1
ATOM 1729 C CA . GLN A 1 220 ? -22.104 -8.378 7.776 1.00 96.38 220 GLN A CA 1
ATOM 1730 C C . GLN A 1 220 ? -23.530 -8.045 8.235 1.00 96.38 220 GLN A C 1
ATOM 1732 O O . GLN A 1 220 ? -23.963 -8.533 9.278 1.00 96.38 220 GLN A O 1
ATOM 1737 N N . GLY A 1 221 ? -24.278 -7.258 7.458 1.00 96.81 221 GLY A N 1
ATOM 1738 C CA . GLY A 1 221 ? -25.671 -6.910 7.732 1.00 96.81 221 GLY A CA 1
ATOM 1739 C C . GLY A 1 221 ? -25.830 -5.729 8.689 1.00 96.81 221 GLY A C 1
ATOM 1740 O O . GLY A 1 221 ? -24.872 -5.038 9.029 1.00 96.81 221 GLY A O 1
ATOM 1741 N N . THR A 1 222 ? -27.068 -5.471 9.097 1.00 98.25 222 THR A N 1
ATOM 1742 C CA . THR A 1 222 ? -27.428 -4.346 9.967 1.00 98.25 222 THR A CA 1
ATOM 1743 C C . THR A 1 222 ? -27.536 -4.797 11.421 1.00 98.25 222 THR A C 1
ATOM 1745 O O . THR A 1 222 ? -28.198 -5.793 11.711 1.00 98.25 222 THR A O 1
ATOM 1748 N N . HIS A 1 223 ? -26.906 -4.052 12.331 1.00 98.38 223 HIS A N 1
ATOM 1749 C CA . HIS A 1 223 ? -26.808 -4.381 13.754 1.00 98.38 223 HIS A CA 1
ATOM 1750 C C . HIS A 1 223 ? -27.122 -3.173 14.631 1.00 98.38 223 HIS A C 1
ATOM 1752 O O . HIS A 1 223 ? -26.788 -2.041 14.290 1.00 98.38 223 HIS A O 1
ATOM 1758 N N . VAL A 1 224 ? -27.688 -3.436 15.810 1.00 98.44 224 VAL A N 1
ATOM 1759 C CA . VAL A 1 224 ? -27.787 -2.445 16.887 1.00 98.44 224 VAL A CA 1
ATOM 1760 C C . VAL A 1 224 ? -26.527 -2.536 17.741 1.00 98.44 224 VAL A C 1
ATOM 1762 O O . VAL A 1 224 ? -26.331 -3.528 18.445 1.00 98.44 224 VAL A O 1
ATOM 1765 N N . LEU A 1 225 ? -25.680 -1.512 17.669 1.00 98.56 225 LEU A N 1
ATOM 1766 C CA . LEU A 1 225 ? -24.368 -1.461 18.310 1.00 98.56 225 LEU A CA 1
ATOM 1767 C C . LEU A 1 225 ? -24.229 -0.205 19.173 1.00 98.56 225 LEU A C 1
ATOM 1769 O O . LEU A 1 225 ? -24.798 0.841 18.869 1.00 98.56 225 LEU A O 1
ATOM 1773 N N . ASP A 1 226 ? -23.439 -0.306 20.234 1.00 98.56 226 ASP A N 1
ATOM 1774 C CA . ASP A 1 226 ? -23.016 0.845 21.024 1.00 98.56 226 ASP A CA 1
ATOM 1775 C C . ASP A 1 226 ? -21.775 1.461 20.363 1.00 98.56 226 ASP A C 1
ATOM 1777 O O . ASP A 1 226 ? -20.769 0.778 20.150 1.00 98.56 226 ASP A O 1
ATOM 1781 N N . HIS A 1 227 ? -21.862 2.743 20.019 1.00 98.38 227 HIS A N 1
ATOM 1782 C CA . HIS A 1 227 ? -20.802 3.541 19.417 1.00 98.38 227 HIS A CA 1
ATOM 1783 C C . HIS A 1 227 ? -19.974 4.215 20.514 1.00 98.38 227 HIS A C 1
ATOM 1785 O O . HIS A 1 227 ? -20.494 4.885 21.409 1.00 98.38 227 HIS A O 1
ATOM 1791 N N . TRP A 1 228 ? -18.663 4.035 20.427 1.00 97.75 228 TRP A N 1
ATOM 1792 C CA . TRP A 1 228 ? -17.662 4.592 21.317 1.00 97.75 228 TRP A CA 1
ATOM 1793 C C . TRP A 1 228 ? -16.599 5.349 20.525 1.00 97.75 228 TRP A C 1
ATOM 1795 O O . TRP A 1 228 ? -16.205 4.892 19.454 1.00 97.75 228 TRP A O 1
ATOM 1805 N N . ALA A 1 229 ? -16.078 6.451 21.066 1.00 95.50 229 ALA A N 1
ATOM 1806 C CA . ALA A 1 229 ? -15.048 7.237 20.393 1.00 95.50 229 ALA A CA 1
ATOM 1807 C C . ALA A 1 229 ? -13.960 7.782 21.335 1.00 95.50 229 ALA A C 1
ATOM 1809 O O . ALA A 1 229 ? -14.197 8.029 22.521 1.00 95.50 229 ALA A O 1
ATOM 1810 N N . PHE A 1 230 ? -12.749 7.973 20.803 1.00 91.75 230 PHE A N 1
ATOM 1811 C CA . PHE A 1 230 ? -11.657 8.713 21.445 1.00 91.75 230 PHE A CA 1
ATOM 1812 C C . PHE A 1 230 ? -10.783 9.407 20.394 1.00 91.75 230 PHE A C 1
ATOM 1814 O O . PHE A 1 230 ? -10.067 8.758 19.620 1.00 91.75 230 PHE A O 1
ATOM 1821 N N . GLY A 1 231 ? -10.833 10.742 20.376 1.00 89.50 231 GLY A N 1
ATOM 1822 C CA . GLY A 1 231 ? -10.260 11.518 19.278 1.00 89.50 231 GLY A CA 1
ATOM 1823 C C . GLY A 1 231 ? -10.871 11.060 17.945 1.00 89.50 231 GLY A C 1
ATOM 1824 O O . GLY A 1 231 ? -12.094 10.969 17.874 1.00 89.50 231 GLY A O 1
ATOM 1825 N N . PRO A 1 232 ? -10.061 10.710 16.932 1.00 89.69 232 PRO A N 1
ATOM 1826 C CA . PRO A 1 232 ? -10.544 10.260 15.623 1.00 89.69 232 PRO A CA 1
ATOM 1827 C C . PRO A 1 232 ? -10.901 8.760 15.562 1.00 89.69 232 PRO A C 1
ATOM 1829 O O . PRO A 1 232 ? -11.232 8.258 14.490 1.00 89.69 232 PRO A O 1
ATOM 1832 N N . HIS A 1 233 ? -10.751 8.006 16.660 1.00 92.31 233 HIS A N 1
ATOM 1833 C CA . HIS A 1 233 ? -10.984 6.558 16.676 1.00 92.31 233 HIS A CA 1
ATOM 1834 C C . HIS A 1 233 ? -12.418 6.259 17.095 1.00 92.31 233 HIS A C 1
ATOM 1836 O O . HIS A 1 233 ? -12.795 6.579 18.222 1.00 92.31 233 HIS A O 1
ATOM 1842 N N . HIS A 1 234 ? -13.169 5.581 16.232 1.00 97.06 234 HIS A N 1
ATOM 1843 C CA . HIS A 1 234 ? -14.536 5.140 16.484 1.00 97.06 234 HIS A CA 1
ATOM 1844 C C . HIS A 1 234 ? -14.624 3.616 16.535 1.00 97.06 234 HIS A C 1
ATOM 1846 O O . HIS A 1 234 ? -13.966 2.911 15.765 1.00 97.06 234 HIS A O 1
ATOM 1852 N N . VAL A 1 235 ? -15.448 3.101 17.443 1.00 98.06 235 VAL A N 1
ATOM 1853 C CA . VAL A 1 235 ? -15.593 1.673 17.734 1.00 98.06 235 VAL A CA 1
ATOM 1854 C C . VAL A 1 235 ? -17.067 1.354 17.951 1.00 98.06 235 VAL A C 1
ATOM 1856 O O . VAL A 1 235 ? -17.720 1.993 18.770 1.00 98.06 235 VAL A O 1
ATOM 1859 N N . TRP A 1 236 ? -17.577 0.329 17.273 1.00 98.56 236 TRP A N 1
ATOM 1860 C CA . TRP A 1 236 ? -18.935 -0.176 17.456 1.00 98.56 236 TRP A CA 1
ATOM 1861 C C . TRP A 1 236 ? -18.900 -1.577 18.043 1.00 98.56 236 TRP A C 1
ATOM 1863 O O . TRP A 1 236 ? -18.218 -2.474 17.525 1.00 98.56 236 TRP A O 1
ATOM 1873 N N . VAL A 1 237 ? -19.647 -1.756 19.130 1.00 98.50 237 VAL A N 1
ATOM 1874 C CA . VAL A 1 237 ? -19.643 -2.987 19.920 1.00 98.50 237 VAL A CA 1
ATOM 1875 C C . VAL A 1 237 ? -21.044 -3.510 20.180 1.00 98.50 237 VAL A C 1
ATOM 1877 O O . VAL A 1 237 ? -22.003 -2.745 20.252 1.00 98.50 237 VAL A O 1
ATOM 1880 N N . PHE A 1 238 ? -21.168 -4.820 20.363 1.00 97.94 238 PHE A N 1
ATOM 1881 C CA . PHE A 1 238 ? -22.429 -5.421 20.780 1.00 97.94 238 PHE A CA 1
ATOM 1882 C C . PHE A 1 238 ? -22.786 -4.994 22.216 1.00 97.94 238 PHE A C 1
ATOM 1884 O O . PHE A 1 238 ? -21.987 -5.228 23.131 1.00 97.94 238 PHE A O 1
ATOM 1891 N N . PRO A 1 239 ? -23.988 -4.433 22.457 1.00 97.12 239 PRO A N 1
ATOM 1892 C CA . PRO A 1 239 ? -24.393 -3.949 23.778 1.00 97.12 239 PRO A CA 1
ATOM 1893 C C . PRO A 1 239 ? -24.351 -4.994 24.894 1.00 97.12 239 PRO A C 1
ATOM 1895 O O . PRO A 1 239 ? -24.180 -4.660 26.062 1.00 97.12 239 PRO A O 1
ATOM 1898 N N . GLN A 1 240 ? -24.538 -6.269 24.549 1.00 95.62 240 GLN A N 1
ATOM 1899 C CA . GLN A 1 240 ? -24.685 -7.351 25.521 1.00 95.62 240 GLN A CA 1
ATOM 1900 C C . GLN A 1 240 ? -23.352 -7.759 26.155 1.00 95.62 240 GLN A C 1
ATOM 1902 O O . GLN A 1 240 ? -23.339 -8.287 27.264 1.00 95.62 240 GLN A O 1
ATOM 1907 N N . ASN A 1 241 ? -22.239 -7.585 25.440 1.00 95.50 241 ASN A N 1
ATOM 1908 C CA . ASN A 1 241 ? -20.954 -8.161 25.836 1.00 95.50 241 ASN A CA 1
ATOM 1909 C C . ASN A 1 241 ? -19.734 -7.285 25.503 1.00 95.50 241 ASN A C 1
ATOM 1911 O O . ASN A 1 241 ? -18.611 -7.696 25.795 1.00 95.50 241 ASN A O 1
ATOM 1915 N N . GLY A 1 242 ? -19.924 -6.115 24.883 1.00 96.94 242 GLY A N 1
ATOM 1916 C CA . GLY A 1 242 ? -18.834 -5.214 24.510 1.00 96.94 242 GLY A CA 1
ATOM 1917 C C . GLY A 1 242 ? -17.940 -5.745 23.386 1.00 96.94 242 GLY A C 1
ATOM 1918 O O . GLY A 1 242 ? -16.848 -5.217 23.169 1.00 96.94 242 GLY A O 1
ATOM 1919 N N . GLN A 1 243 ? -18.368 -6.791 22.673 1.00 97.38 243 GLN A N 1
ATOM 1920 C CA . GLN A 1 243 ? -17.610 -7.376 21.573 1.00 97.38 243 GLN A CA 1
ATOM 1921 C C . GLN A 1 243 ? -17.510 -6.388 20.418 1.00 97.38 243 GLN A C 1
ATOM 1923 O O . GLN A 1 243 ? -18.525 -5.986 19.852 1.00 97.38 243 GLN A O 1
ATOM 1928 N N . ILE A 1 244 ? -16.281 -6.024 20.059 1.00 97.94 244 ILE A N 1
ATOM 1929 C CA . ILE A 1 244 ? -16.005 -5.123 18.939 1.00 97.94 244 ILE A CA 1
ATOM 1930 C C . ILE A 1 244 ? -16.350 -5.821 17.631 1.00 97.94 244 ILE A C 1
ATOM 1932 O O . ILE A 1 244 ? -15.824 -6.896 17.373 1.00 97.94 244 ILE A O 1
ATOM 1936 N N . LEU A 1 245 ? -17.193 -5.197 16.809 1.00 98.00 245 LEU A N 1
ATOM 1937 C CA . LEU A 1 245 ? -17.512 -5.673 15.460 1.00 98.00 245 LEU A CA 1
ATOM 1938 C C . LEU A 1 245 ? -16.875 -4.790 14.382 1.00 98.00 245 LEU A C 1
ATOM 1940 O O . LEU A 1 245 ? -16.477 -5.288 13.332 1.00 98.00 245 LEU A O 1
ATOM 1944 N N . ARG A 1 246 ? -16.776 -3.483 14.635 1.00 98.06 246 ARG A N 1
ATOM 1945 C CA . ARG A 1 246 ? -16.351 -2.496 13.641 1.00 98.06 246 ARG A CA 1
ATOM 1946 C C . ARG A 1 246 ? -15.535 -1.388 14.287 1.00 98.06 246 ARG A C 1
ATOM 1948 O O . ARG A 1 246 ? -15.892 -0.896 15.355 1.00 98.06 246 ARG A O 1
ATOM 1955 N N . MET A 1 247 ? -14.472 -0.970 13.616 1.00 97.81 247 MET A N 1
ATOM 1956 C CA . MET A 1 247 ? -13.650 0.178 13.978 1.00 97.81 247 MET A CA 1
ATOM 1957 C C . MET A 1 247 ? -13.433 1.064 12.761 1.00 97.81 247 MET A C 1
ATOM 1959 O O . MET A 1 247 ? -13.287 0.570 11.643 1.00 97.81 247 MET A O 1
ATOM 1963 N N . TYR A 1 248 ? -13.402 2.371 12.983 1.00 97.06 248 TYR A N 1
ATOM 1964 C CA . TYR A 1 248 ? -13.164 3.340 11.928 1.00 97.06 248 TYR A CA 1
ATOM 1965 C C . TYR A 1 248 ? -12.328 4.505 12.442 1.00 97.06 248 TYR A C 1
ATOM 1967 O O . TYR A 1 248 ? -12.588 5.059 13.509 1.00 97.06 248 TYR A O 1
ATOM 1975 N N . GLN A 1 249 ? -11.329 4.879 11.655 1.00 93.25 249 GLN A N 1
ATOM 1976 C CA . GLN A 1 249 ? -10.566 6.101 11.815 1.00 93.25 249 GLN A CA 1
ATOM 1977 C C . GLN A 1 249 ? -10.399 6.741 10.428 1.00 93.25 249 GLN A C 1
ATOM 1979 O O . GLN A 1 249 ? -9.785 6.120 9.555 1.00 93.25 249 GLN A O 1
ATOM 1984 N N . PRO A 1 250 ? -10.880 7.979 10.207 1.00 88.62 250 PRO A N 1
ATOM 1985 C CA . PRO A 1 250 ? -11.084 8.550 8.868 1.00 88.62 250 PRO A CA 1
ATOM 1986 C C . PRO A 1 250 ? -9.885 8.534 7.913 1.00 88.62 250 PRO A C 1
ATOM 1988 O O . PRO A 1 250 ? -10.068 8.486 6.698 1.00 88.62 250 PRO A O 1
ATOM 1991 N N . PHE A 1 251 ? -8.668 8.572 8.454 1.00 86.94 251 PHE A N 1
ATOM 1992 C CA . PHE A 1 251 ? -7.418 8.617 7.693 1.00 86.94 251 PHE A CA 1
ATOM 1993 C C . PHE A 1 251 ? -6.418 7.506 8.055 1.00 86.94 251 PHE A C 1
ATOM 1995 O O . PHE A 1 251 ? -5.306 7.523 7.540 1.00 86.94 251 PHE A O 1
ATOM 2002 N N . ASN A 1 252 ? -6.802 6.542 8.903 1.00 88.50 252 ASN A N 1
ATOM 2003 C CA . ASN A 1 252 ? -5.983 5.352 9.194 1.00 88.50 252 ASN A CA 1
ATOM 2004 C C . ASN A 1 252 ? -6.634 4.065 8.701 1.00 88.50 252 ASN A C 1
ATOM 2006 O O . ASN A 1 252 ? -5.928 3.170 8.237 1.00 88.50 252 ASN A O 1
ATOM 2010 N N . GLY A 1 253 ? -7.963 3.967 8.768 1.00 93.12 253 GLY A N 1
ATOM 2011 C CA . GLY A 1 253 ? -8.647 2.843 8.159 1.00 93.12 253 GLY A CA 1
ATOM 2012 C C . GLY A 1 253 ? -10.022 2.488 8.693 1.00 93.12 253 GLY A C 1
ATOM 2013 O O . GLY A 1 253 ? -10.536 3.065 9.647 1.00 93.12 253 GLY A O 1
ATOM 2014 N N . LEU A 1 254 ? -10.597 1.486 8.038 1.00 96.62 254 LEU A N 1
ATOM 2015 C CA . LEU A 1 254 ? -11.780 0.736 8.456 1.00 96.62 254 LEU A CA 1
ATOM 2016 C C . LEU A 1 254 ? -11.322 -0.672 8.841 1.00 96.62 254 LEU A C 1
ATOM 2018 O O . LEU A 1 254 ? -10.527 -1.247 8.102 1.00 96.62 254 LEU A O 1
ATOM 2022 N N . GLN A 1 255 ? -11.837 -1.240 9.932 1.00 96.69 255 GLN A N 1
ATOM 2023 C CA . GLN A 1 255 ? -11.595 -2.636 10.318 1.00 96.69 255 GLN A CA 1
ATOM 2024 C C . GLN A 1 255 ? -12.895 -3.299 10.777 1.00 96.69 255 GLN A C 1
ATOM 2026 O O . GLN A 1 255 ? -13.599 -2.764 11.635 1.00 96.69 255 GLN A O 1
ATOM 2031 N N . ILE A 1 256 ? -13.206 -4.473 10.228 1.00 97.75 256 ILE A N 1
ATOM 2032 C CA . ILE A 1 256 ? -14.373 -5.288 10.587 1.00 97.75 256 ILE A CA 1
ATOM 2033 C C . ILE A 1 256 ? -13.904 -6.617 11.182 1.00 97.75 256 ILE A C 1
ATOM 2035 O O . ILE A 1 256 ? -13.145 -7.339 10.537 1.00 97.75 256 ILE A O 1
ATOM 2039 N N . PHE A 1 257 ? -14.405 -6.960 12.372 1.00 96.62 257 PHE A N 1
ATOM 2040 C CA . PHE A 1 257 ? -14.086 -8.180 13.120 1.00 96.62 257 PHE A CA 1
ATOM 2041 C C . PHE A 1 257 ? -15.357 -9.010 13.366 1.00 96.62 257 PHE A C 1
ATOM 2043 O O . PHE A 1 257 ? -15.994 -8.877 14.409 1.00 96.62 257 PHE A O 1
ATOM 2050 N N . PRO A 1 258 ? -15.744 -9.918 12.460 1.00 93.31 258 PRO A N 1
ATOM 2051 C CA . PRO A 1 258 ? -17.011 -10.662 12.550 1.00 93.31 258 PRO A CA 1
ATOM 2052 C C . PRO A 1 258 ? -17.116 -11.544 13.784 1.00 93.31 258 PRO A C 1
ATOM 2054 O O . PRO A 1 258 ? -18.191 -11.739 14.340 1.00 93.31 258 PRO A O 1
ATOM 2057 N N . LEU A 1 259 ? -15.979 -12.101 14.202 1.00 92.31 259 LEU A N 1
ATOM 2058 C CA . LEU A 1 259 ? -15.866 -12.910 15.414 1.00 92.31 259 LEU A CA 1
ATOM 2059 C C . LEU A 1 259 ? -15.429 -12.062 16.618 1.00 92.31 259 LEU A C 1
ATOM 2061 O O . LEU A 1 259 ? -15.248 -12.576 17.719 1.00 92.31 259 LEU A O 1
ATOM 2065 N N . GLY A 1 260 ? -15.286 -10.753 16.417 1.00 93.06 260 GLY A N 1
ATOM 2066 C CA . GLY A 1 260 ? -14.790 -9.768 17.361 1.00 93.06 260 GLY A CA 1
ATOM 2067 C C . GLY A 1 260 ? -13.363 -9.983 17.848 1.00 93.06 260 GLY A C 1
ATOM 2068 O O . GLY A 1 260 ? -12.624 -10.815 17.327 1.00 93.06 260 GLY A O 1
ATOM 2069 N N . ALA A 1 261 ? -12.989 -9.196 18.856 1.00 92.94 261 ALA A N 1
ATOM 2070 C CA . ALA A 1 261 ? -11.673 -9.210 19.502 1.00 92.94 261 ALA A CA 1
ATOM 2071 C C . ALA A 1 261 ? -11.761 -9.589 20.996 1.00 92.94 261 ALA A C 1
ATOM 2073 O O . ALA A 1 261 ? -10.921 -9.199 21.804 1.00 92.94 261 ALA A O 1
ATOM 2074 N N . ASN A 1 262 ? -12.800 -10.330 21.393 1.00 93.69 262 ASN A N 1
ATOM 2075 C CA . ASN A 1 262 ? -12.974 -10.803 22.771 1.00 93.69 262 ASN A CA 1
ATOM 2076 C C . ASN A 1 262 ? -11.960 -11.900 23.127 1.00 93.69 262 ASN A C 1
ATOM 2078 O O . ASN A 1 262 ? -11.479 -12.581 22.224 1.00 93.69 262 ASN A O 1
ATOM 2082 N N . PRO A 1 263 ? -11.662 -12.131 24.424 1.00 95.62 263 PRO A N 1
ATOM 2083 C CA . PRO A 1 263 ? -10.791 -13.222 24.847 1.00 95.62 263 PRO A CA 1
ATOM 2084 C C . PRO A 1 263 ? -11.167 -14.555 24.191 1.00 95.62 263 PRO A C 1
ATOM 2086 O O . PRO A 1 263 ? -12.286 -15.044 24.339 1.00 95.62 263 PRO A O 1
ATOM 2089 N N . GLY A 1 264 ? -10.211 -15.143 23.484 1.00 94.62 264 GLY A N 1
ATOM 2090 C CA . GLY A 1 264 ? -10.405 -16.353 22.703 1.00 94.62 264 GLY A CA 1
ATOM 2091 C C . GLY A 1 264 ? -9.097 -17.099 22.441 1.00 94.62 264 GLY A C 1
ATOM 2092 O O . GLY A 1 264 ? -8.022 -16.667 22.883 1.00 94.62 264 GLY A O 1
ATOM 2093 N N . PRO A 1 265 ? -9.177 -18.247 21.749 1.00 95.31 265 PRO A N 1
ATOM 2094 C CA . PRO A 1 265 ? -8.011 -19.052 21.422 1.00 95.31 265 PRO A CA 1
ATOM 2095 C C . PRO A 1 265 ? -7.111 -18.355 20.393 1.00 95.31 265 PRO A C 1
ATOM 2097 O O . PRO A 1 265 ? -7.566 -17.585 19.544 1.00 95.31 265 PRO A O 1
ATOM 2100 N N . VAL A 1 266 ? -5.819 -18.667 20.458 1.00 96.38 266 VAL A N 1
ATOM 2101 C CA . VAL A 1 266 ? -4.813 -18.240 19.484 1.00 96.38 266 VAL A CA 1
ATOM 2102 C C . VAL A 1 266 ? -3.805 -19.365 19.282 1.00 96.38 266 VAL A C 1
ATOM 2104 O O . VAL A 1 266 ? -3.326 -19.956 20.254 1.00 96.38 266 VAL A O 1
ATOM 2107 N N . ASP A 1 267 ? -3.503 -19.686 18.026 1.00 96.44 267 ASP A N 1
ATOM 2108 C CA . ASP A 1 267 ? -2.450 -20.644 17.704 1.00 96.44 267 ASP A CA 1
ATOM 2109 C C . ASP A 1 267 ? -1.084 -19.986 17.916 1.00 96.44 267 ASP A C 1
ATOM 2111 O O . ASP A 1 267 ? -0.624 -19.158 17.130 1.00 96.44 267 ASP A O 1
ATOM 2115 N N . ARG A 1 268 ? -0.425 -20.361 19.012 1.00 95.56 268 ARG A N 1
ATOM 2116 C CA . ARG A 1 268 ? 0.876 -19.797 19.382 1.00 95.56 268 ARG A CA 1
ATOM 2117 C C . ARG A 1 268 ? 2.005 -20.251 18.465 1.00 95.56 268 ARG A C 1
ATOM 2119 O O . ARG A 1 268 ? 3.030 -19.578 18.406 1.00 95.56 268 ARG A O 1
ATOM 2126 N N . THR A 1 269 ? 1.834 -21.357 17.739 1.00 96.62 269 THR A N 1
ATOM 2127 C CA . THR A 1 269 ? 2.880 -21.861 16.840 1.00 96.62 269 THR A CA 1
ATOM 2128 C C . THR A 1 269 ? 3.161 -20.893 15.690 1.00 96.62 269 THR A C 1
ATOM 2130 O O . THR A 1 269 ? 4.287 -20.832 15.197 1.00 96.62 269 THR A O 1
ATOM 2133 N N . LEU A 1 270 ? 2.188 -20.040 15.352 1.00 95.56 270 LEU A N 1
ATOM 2134 C CA . LEU A 1 270 ? 2.319 -18.958 14.377 1.00 95.56 270 LEU A CA 1
ATOM 2135 C C . LEU A 1 270 ? 3.353 -17.889 14.775 1.00 95.56 270 LEU A C 1
ATOM 2137 O O . LEU A 1 270 ? 3.808 -17.139 13.913 1.00 95.56 270 LEU A O 1
ATOM 2141 N N . PHE A 1 271 ? 3.756 -17.819 16.046 1.00 95.44 271 PHE A N 1
ATOM 2142 C CA . PHE A 1 271 ? 4.750 -16.859 16.541 1.00 95.44 271 PHE A CA 1
ATOM 2143 C C . PHE A 1 271 ? 6.140 -17.481 16.758 1.00 95.44 271 PHE A C 1
ATOM 2145 O O . PHE A 1 271 ? 7.046 -16.799 17.242 1.00 95.44 271 PHE A O 1
ATOM 2152 N N . ASN A 1 272 ? 6.331 -18.758 16.403 1.00 94.44 272 ASN A N 1
ATOM 2153 C CA . ASN A 1 272 ? 7.612 -19.451 16.577 1.00 94.44 272 ASN A CA 1
ATOM 2154 C C . ASN A 1 272 ? 8.696 -18.953 15.607 1.00 94.44 272 ASN A C 1
ATOM 2156 O O . ASN A 1 272 ? 9.878 -18.988 15.940 1.00 94.44 272 ASN A O 1
ATOM 2160 N N . ASP A 1 273 ? 8.303 -18.473 14.425 1.00 93.94 273 ASP A N 1
ATOM 2161 C CA . ASP A 1 273 ? 9.213 -17.944 13.404 1.00 93.94 273 ASP A CA 1
ATOM 2162 C C . ASP A 1 273 ? 9.342 -16.416 13.524 1.00 93.94 273 ASP A C 1
ATOM 2164 O O . ASP A 1 273 ? 8.976 -15.674 12.620 1.00 93.94 273 ASP A O 1
ATOM 2168 N N . ILE A 1 274 ? 9.794 -15.924 14.682 1.00 94.00 274 ILE A N 1
ATOM 2169 C CA . ILE A 1 274 ? 10.081 -14.495 14.891 1.00 94.00 274 ILE A CA 1
ATOM 2170 C C . ILE A 1 274 ? 11.562 -14.316 15.255 1.00 94.00 274 ILE A C 1
ATOM 2172 O O . ILE A 1 274 ? 11.979 -14.843 16.290 1.00 94.00 274 ILE A O 1
ATOM 2176 N N . PRO A 1 275 ? 12.347 -13.542 14.478 1.00 95.38 275 PRO A N 1
ATOM 2177 C CA . PRO A 1 275 ? 11.969 -12.888 13.221 1.00 95.38 275 PRO A CA 1
ATOM 2178 C C . PRO A 1 275 ? 11.688 -13.927 12.120 1.00 95.38 275 PRO A C 1
ATOM 2180 O O . PRO A 1 275 ? 12.289 -15.009 12.165 1.00 95.38 275 PRO A O 1
ATOM 2183 N N . PRO A 1 276 ? 10.813 -13.619 11.141 1.00 96.38 276 PRO A N 1
ATOM 2184 C CA . PRO A 1 276 ? 10.471 -14.560 10.080 1.00 96.38 276 PRO A CA 1
ATOM 2185 C C . PRO A 1 276 ? 11.702 -15.051 9.336 1.00 96.38 276 PRO A C 1
ATOM 2187 O O . PRO A 1 276 ? 12.615 -14.277 9.045 1.00 96.38 276 PRO A O 1
ATOM 2190 N N . THR A 1 277 ? 11.713 -16.325 8.958 1.00 95.81 277 THR A N 1
ATOM 2191 C CA . THR A 1 277 ? 12.820 -16.931 8.209 1.00 95.81 277 THR A CA 1
ATOM 2192 C C . THR A 1 277 ? 13.065 -16.198 6.888 1.00 95.81 277 THR A C 1
ATOM 2194 O O . THR A 1 277 ? 14.210 -15.989 6.499 1.00 95.81 277 THR A O 1
ATOM 2197 N N . LEU A 1 278 ? 12.006 -15.688 6.250 1.00 93.12 278 LEU A N 1
ATOM 2198 C CA . LEU A 1 278 ? 12.113 -14.850 5.053 1.00 93.12 278 LEU A CA 1
ATOM 2199 C C . LEU A 1 278 ? 12.798 -13.492 5.308 1.00 93.12 278 LEU A C 1
ATOM 2201 O O . LEU A 1 278 ? 13.295 -12.872 4.378 1.00 93.12 278 LEU A O 1
ATOM 2205 N N . CYS A 1 279 ? 12.901 -13.026 6.545 1.00 92.38 279 CYS A N 1
ATOM 2206 C CA . CYS A 1 279 ? 13.603 -11.785 6.873 1.00 92.38 279 CYS A CA 1
ATOM 2207 C C . CYS A 1 279 ? 15.093 -11.998 7.172 1.00 92.38 279 CYS A C 1
ATOM 2209 O O . CYS A 1 279 ? 15.868 -11.042 7.151 1.00 92.38 279 CYS A O 1
ATOM 2211 N N . LYS A 1 280 ? 15.517 -13.244 7.399 1.00 93.25 280 LYS A N 1
ATOM 2212 C CA . LYS A 1 280 ? 16.910 -13.621 7.674 1.00 93.25 280 LYS A CA 1
ATOM 2213 C C . LYS A 1 280 ? 17.720 -13.735 6.388 1.00 93.25 280 LYS A C 1
ATOM 2215 O O . LYS A 1 280 ? 17.169 -13.836 5.288 1.00 93.25 280 LYS A O 1
ATOM 2220 N N . LYS A 1 281 ? 19.047 -13.729 6.510 1.00 87.94 281 LYS A N 1
ATOM 2221 C CA . LYS A 1 281 ? 19.952 -13.917 5.371 1.00 87.94 281 LYS A CA 1
ATOM 2222 C C . LYS A 1 281 ? 19.640 -15.221 4.636 1.00 87.94 281 LYS A C 1
ATOM 2224 O O . LYS A 1 281 ? 19.523 -16.272 5.254 1.00 87.94 281 LYS A O 1
ATOM 2229 N N . GLY A 1 282 ? 19.512 -15.142 3.311 1.00 84.50 282 GLY A N 1
ATOM 2230 C CA . GLY A 1 282 ? 19.131 -16.282 2.467 1.00 84.50 282 GLY A CA 1
ATOM 2231 C C . GLY A 1 282 ? 17.629 -16.598 2.446 1.00 84.50 282 GLY A C 1
ATOM 2232 O O . GLY A 1 282 ? 17.245 -17.569 1.806 1.00 84.50 282 GLY A O 1
ATOM 2233 N N . GLY A 1 283 ? 16.797 -15.800 3.127 1.00 88.38 283 GLY A N 1
ATOM 2234 C CA . GLY A 1 283 ? 15.340 -15.914 3.125 1.00 88.38 283 GLY A CA 1
ATOM 2235 C C . GLY A 1 283 ? 14.686 -15.297 1.884 1.00 88.38 283 GLY A C 1
ATOM 2236 O O . GLY A 1 283 ? 14.762 -15.836 0.784 1.00 88.38 283 GLY A O 1
ATOM 2237 N N . ALA A 1 284 ? 13.988 -14.175 2.064 1.00 82.62 284 ALA A N 1
ATOM 2238 C CA . ALA A 1 284 ? 13.313 -13.457 0.991 1.00 82.62 284 ALA A CA 1
ATOM 2239 C C . ALA A 1 284 ? 14.311 -12.946 -0.048 1.00 82.62 284 ALA A C 1
ATOM 2241 O O . ALA A 1 284 ? 15.438 -12.568 0.279 1.00 82.62 284 ALA A O 1
ATOM 2242 N N . THR A 1 285 ? 13.849 -12.867 -1.296 1.00 75.62 285 THR A N 1
ATOM 2243 C CA . THR A 1 285 ? 14.602 -12.271 -2.404 1.00 75.62 285 THR A CA 1
ATOM 2244 C C . THR A 1 285 ? 15.012 -10.837 -2.078 1.00 75.62 285 THR A C 1
ATOM 2246 O O . THR A 1 285 ? 16.124 -10.428 -2.399 1.00 75.62 285 THR A O 1
ATOM 2249 N N . PHE A 1 286 ? 14.135 -10.096 -1.393 1.00 71.25 286 PHE A N 1
ATOM 2250 C CA . PHE A 1 286 ? 14.386 -8.727 -0.953 1.00 71.25 286 PHE A CA 1
ATOM 2251 C C . PHE A 1 286 ? 14.208 -8.614 0.556 1.00 71.25 286 PHE A C 1
ATOM 2253 O O . PHE A 1 286 ? 13.183 -9.037 1.088 1.00 71.25 286 PHE A O 1
ATOM 2260 N N . ARG A 1 287 ? 15.182 -8.018 1.247 1.00 81.44 287 ARG A N 1
ATOM 2261 C CA . ARG A 1 287 ? 15.137 -7.778 2.696 1.00 81.44 287 ARG A CA 1
ATOM 2262 C C . ARG A 1 287 ? 15.429 -6.306 2.952 1.00 81.44 287 ARG A C 1
ATOM 2264 O O . ARG A 1 287 ? 16.570 -5.869 2.865 1.00 81.44 287 ARG A O 1
ATOM 2271 N N . VAL A 1 288 ? 14.384 -5.532 3.205 1.00 75.75 288 VAL A N 1
ATOM 2272 C CA . VAL A 1 288 ? 14.440 -4.076 3.330 1.00 75.75 288 VAL A CA 1
ATOM 2273 C C . VAL A 1 288 ? 14.507 -3.705 4.802 1.00 75.75 288 VAL A C 1
ATOM 2275 O O . VAL A 1 288 ? 13.628 -4.072 5.571 1.00 75.75 288 VAL A O 1
ATOM 2278 N N . GLY A 1 289 ? 15.556 -2.989 5.208 1.00 77.00 289 GLY A N 1
ATOM 2279 C CA . GLY A 1 289 ? 15.737 -2.584 6.607 1.00 77.00 289 GLY A CA 1
ATOM 2280 C C . GLY A 1 289 ? 16.090 -3.728 7.564 1.00 77.00 289 GLY A C 1
ATOM 2281 O O . GLY A 1 289 ? 16.185 -3.486 8.760 1.00 77.00 289 GLY A O 1
ATOM 2282 N N . CYS A 1 290 ? 16.311 -4.946 7.062 1.00 83.19 290 CYS A N 1
ATOM 2283 C CA . CYS A 1 290 ? 16.656 -6.123 7.859 1.00 83.19 290 CYS A CA 1
ATOM 2284 C C . CYS A 1 290 ? 18.175 -6.321 7.961 1.00 83.19 290 CYS A C 1
ATOM 2286 O O . CYS A 1 290 ? 18.873 -6.212 6.953 1.00 83.19 290 CYS A O 1
ATOM 2288 N N . ASP A 1 291 ? 18.679 -6.671 9.143 1.00 83.12 291 ASP A N 1
ATOM 2289 C CA . ASP A 1 291 ? 20.024 -7.221 9.320 1.00 83.12 291 ASP A CA 1
ATOM 2290 C C . ASP A 1 291 ? 20.080 -8.709 8.915 1.00 83.12 291 ASP A C 1
ATOM 2292 O O . ASP A 1 291 ? 19.106 -9.284 8.418 1.00 83.12 291 ASP A O 1
ATOM 2296 N N . ASP A 1 292 ? 21.239 -9.355 9.064 1.00 88.88 292 ASP A N 1
ATOM 2297 C CA . ASP A 1 292 ? 21.411 -10.763 8.678 1.00 88.88 292 ASP A CA 1
ATOM 2298 C C . ASP A 1 292 ? 20.592 -11.738 9.544 1.00 88.88 292 ASP A C 1
ATOM 2300 O O . ASP A 1 292 ? 20.163 -12.778 9.033 1.00 88.88 292 ASP A O 1
ATOM 2304 N N . ASP A 1 293 ? 20.281 -11.361 10.785 1.00 89.88 293 ASP A N 1
ATOM 2305 C CA . ASP A 1 293 ? 19.425 -12.118 11.704 1.00 89.88 293 ASP A CA 1
ATOM 2306 C C . ASP A 1 293 ? 17.931 -11.808 11.512 1.00 89.88 293 ASP A C 1
ATOM 2308 O O . ASP A 1 293 ? 17.072 -12.422 12.147 1.00 89.88 293 ASP A O 1
ATOM 2312 N N . GLY A 1 294 ? 17.606 -10.899 10.591 1.00 88.62 294 GLY A N 1
ATOM 2313 C CA . GLY A 1 294 ? 16.252 -10.521 10.220 1.00 88.62 294 GLY A CA 1
ATOM 2314 C C . GLY A 1 294 ? 15.598 -9.518 11.159 1.00 88.62 294 GLY A C 1
ATOM 2315 O O . GLY A 1 294 ? 14.378 -9.407 11.137 1.00 88.62 294 GLY A O 1
ATOM 2316 N N . PHE A 1 295 ? 16.358 -8.789 11.970 1.00 91.81 295 PHE A N 1
ATOM 2317 C CA . PHE A 1 295 ? 15.863 -7.686 12.793 1.00 91.81 295 PHE A CA 1
ATOM 2318 C C . PHE A 1 295 ? 16.029 -6.331 12.092 1.00 91.81 295 PHE A C 1
ATOM 2320 O O . PHE A 1 295 ? 16.798 -6.220 11.138 1.00 91.81 295 PHE A O 1
ATOM 2327 N N . PRO A 1 296 ? 15.307 -5.281 12.525 1.00 83.62 296 PRO A N 1
ATOM 2328 C CA . PRO A 1 296 ? 15.515 -3.937 12.001 1.00 83.62 296 PRO A CA 1
ATOM 2329 C C . PRO A 1 296 ? 16.963 -3.475 12.213 1.00 83.62 296 PRO A C 1
ATOM 2331 O O . PRO A 1 296 ? 17.455 -3.460 13.341 1.00 83.62 296 PRO A O 1
ATOM 2334 N N . MET A 1 297 ? 17.644 -3.068 11.141 1.00 78.81 297 MET A N 1
ATOM 2335 C CA . MET A 1 297 ? 19.002 -2.538 11.239 1.00 78.81 297 MET A CA 1
ATOM 2336 C C . MET A 1 297 ? 19.013 -1.249 12.073 1.00 78.81 297 MET A C 1
ATOM 2338 O O . MET A 1 297 ? 18.206 -0.348 11.807 1.00 78.81 297 MET A O 1
ATOM 2342 N N . PRO A 1 298 ? 19.961 -1.088 13.016 1.00 66.38 298 PRO A N 1
ATOM 2343 C CA . PRO A 1 298 ? 20.193 0.205 13.640 1.00 66.38 298 PRO A CA 1
ATOM 2344 C C . PRO A 1 298 ? 20.568 1.205 12.545 1.00 66.38 298 PRO A C 1
ATOM 2346 O O . PRO A 1 298 ? 21.435 0.947 11.702 1.00 66.38 298 PRO A O 1
ATOM 2349 N N . LYS A 1 299 ? 19.890 2.356 12.517 1.00 56.09 299 LYS A N 1
ATOM 2350 C CA . LYS A 1 299 ? 20.256 3.421 11.582 1.00 56.09 299 LYS A CA 1
ATOM 2351 C C . LYS A 1 299 ? 21.697 3.820 11.888 1.00 56.09 299 LYS A C 1
ATOM 2353 O O . LYS A 1 299 ? 22.039 4.046 13.043 1.00 56.09 299 LYS A O 1
ATOM 2358 N N . LYS A 1 300 ? 22.545 3.906 10.857 1.00 44.41 300 LYS A N 1
ATOM 2359 C CA . LYS A 1 300 ? 23.850 4.556 11.005 1.00 44.41 300 LYS A CA 1
ATOM 2360 C C . LYS A 1 300 ? 23.581 5.976 11.486 1.00 44.41 300 LYS A C 1
ATOM 2362 O O . LYS A 1 300 ? 23.044 6.776 10.715 1.00 44.41 300 LYS A O 1
ATOM 2367 N N . ASP A 1 301 ? 23.935 6.261 12.734 1.00 37.78 301 ASP A N 1
ATOM 2368 C CA . ASP A 1 301 ? 24.007 7.623 13.231 1.00 37.78 301 ASP A CA 1
ATOM 2369 C C . ASP A 1 301 ? 24.895 8.395 12.263 1.00 37.78 301 ASP A C 1
ATOM 2371 O O . ASP A 1 301 ? 26.090 8.126 12.123 1.00 37.78 301 ASP A O 1
ATOM 2375 N N . LYS A 1 302 ? 24.308 9.353 11.548 1.00 34.84 302 LYS A N 1
ATOM 2376 C CA . LYS A 1 302 ? 25.101 10.443 10.996 1.00 34.84 302 LYS A CA 1
ATOM 2377 C C . LYS A 1 302 ? 25.481 11.313 12.184 1.00 34.84 302 LYS A C 1
ATOM 2379 O O . LYS A 1 302 ? 24.832 12.315 12.464 1.00 34.84 302 LYS A O 1
ATOM 2384 N N . THR A 1 303 ? 26.491 10.881 12.927 1.00 34.53 303 THR A N 1
ATOM 2385 C CA . THR A 1 303 ? 27.135 11.710 13.931 1.00 34.53 303 THR A CA 1
ATOM 2386 C C . THR A 1 303 ? 27.686 12.961 13.249 1.00 34.53 303 THR A C 1
ATOM 2388 O O . THR A 1 303 ? 28.430 12.892 12.273 1.00 34.53 303 THR A O 1
ATOM 2391 N N . THR A 1 304 ? 27.274 14.104 13.801 1.00 38.50 304 THR A N 1
ATOM 2392 C CA . THR A 1 304 ? 27.867 15.445 13.685 1.00 38.50 304 THR A CA 1
ATOM 2393 C C . THR A 1 304 ? 27.938 16.074 12.289 1.00 38.50 304 THR A C 1
ATOM 2395 O O . THR A 1 304 ? 28.864 15.833 11.520 1.00 38.50 304 THR A O 1
ATOM 2398 N N . GLY A 1 305 ? 27.011 16.997 12.018 1.00 30.75 305 GLY A N 1
ATOM 2399 C CA . GLY A 1 305 ? 27.158 17.986 10.950 1.00 30.75 305 GLY A CA 1
ATOM 2400 C C . GLY A 1 305 ? 25.873 18.754 10.653 1.00 30.75 305 GLY A C 1
ATOM 2401 O O . GLY A 1 305 ? 25.169 18.381 9.726 1.00 30.75 305 GLY A O 1
ATOM 2402 N N . ASN A 1 306 ? 25.624 19.810 11.435 1.00 30.28 306 ASN A N 1
ATOM 2403 C CA . ASN A 1 306 ? 24.626 20.876 11.270 1.00 30.28 306 ASN A CA 1
ATOM 2404 C C . ASN A 1 306 ? 23.167 20.492 10.965 1.00 30.28 306 ASN A C 1
ATOM 2406 O O . ASN A 1 306 ? 22.808 19.977 9.905 1.00 30.28 306 ASN A O 1
ATOM 2410 N N . GLU A 1 307 ? 22.318 20.901 11.904 1.00 37.16 307 GLU A N 1
ATOM 2411 C CA . GLU A 1 307 ? 20.893 21.140 11.724 1.00 37.16 307 GLU A CA 1
ATOM 2412 C C . GLU A 1 307 ? 20.625 21.976 10.452 1.00 37.16 307 GLU A C 1
ATOM 2414 O O . GLU A 1 307 ? 21.385 22.877 10.096 1.00 37.16 307 GLU A O 1
ATOM 2419 N N . ASP A 1 308 ? 19.513 21.647 9.789 1.00 35.56 308 ASP A N 1
ATOM 2420 C CA . ASP A 1 308 ? 18.803 22.487 8.812 1.00 35.56 308 ASP A CA 1
ATOM 2421 C C . ASP A 1 308 ? 19.267 22.529 7.330 1.00 35.56 308 ASP A C 1
ATOM 2423 O O . ASP A 1 308 ? 19.297 23.577 6.689 1.00 35.56 308 ASP A O 1
ATOM 2427 N N . SER A 1 309 ? 19.569 21.375 6.704 1.00 34.97 309 SER A N 1
ATOM 2428 C CA . SER A 1 309 ? 19.736 21.304 5.224 1.00 34.97 309 SER A CA 1
ATOM 2429 C C . SER A 1 309 ? 19.014 20.156 4.495 1.00 34.97 309 SER A C 1
ATOM 2431 O O . SER A 1 309 ? 18.999 20.114 3.260 1.00 34.97 309 SER A O 1
ATOM 2433 N N . SER A 1 310 ? 18.366 19.239 5.219 1.00 38.78 310 SER A N 1
ATOM 2434 C CA . SER A 1 310 ? 17.814 17.995 4.655 1.00 38.78 310 SER A CA 1
ATOM 2435 C C . SER A 1 310 ? 16.519 18.181 3.848 1.00 38.78 310 SER A C 1
ATOM 2437 O O . SER A 1 310 ? 16.379 17.530 2.812 1.00 38.78 310 SER A O 1
ATOM 2439 N N . SER A 1 311 ? 15.602 19.080 4.241 1.00 36.72 311 SER A N 1
ATOM 2440 C CA . SER A 1 311 ? 14.397 19.337 3.424 1.00 36.72 311 SER A CA 1
ATOM 2441 C C . SER A 1 311 ? 14.752 20.041 2.109 1.00 36.72 311 SER A C 1
ATOM 2443 O O . SER A 1 311 ? 14.225 19.695 1.056 1.00 36.72 311 SER A O 1
ATOM 2445 N N . THR A 1 312 ? 15.762 20.922 2.125 1.00 43.81 312 THR A N 1
ATOM 2446 C CA . THR A 1 312 ? 16.168 21.672 0.928 1.00 43.81 312 THR A CA 1
ATOM 2447 C C . THR A 1 312 ? 16.748 20.789 -0.177 1.00 43.81 312 THR A C 1
ATOM 2449 O O . THR A 1 312 ? 16.603 21.120 -1.349 1.00 43.81 312 THR A O 1
ATOM 2452 N N . ASN A 1 313 ? 17.410 19.675 0.154 1.00 47.41 313 ASN A N 1
ATOM 2453 C CA . ASN A 1 313 ? 18.011 18.789 -0.848 1.00 47.41 313 ASN A CA 1
ATOM 2454 C C . ASN A 1 313 ? 17.005 17.807 -1.458 1.00 47.41 313 ASN A C 1
ATOM 2456 O O . ASN A 1 313 ? 17.121 17.500 -2.645 1.00 47.41 313 ASN A O 1
ATOM 2460 N N . HIS A 1 314 ? 16.016 17.347 -0.684 1.00 48.00 314 HIS A N 1
ATOM 2461 C CA . HIS A 1 314 ? 14.918 16.528 -1.207 1.00 48.00 314 HIS A CA 1
ATOM 2462 C C . HIS A 1 314 ? 14.053 17.345 -2.176 1.00 48.00 314 HIS A C 1
ATOM 2464 O O . HIS A 1 314 ? 13.911 16.954 -3.338 1.00 48.00 314 HIS A O 1
ATOM 2470 N N . ASP A 1 315 ? 13.655 18.555 -1.768 1.00 58.19 315 ASP A N 1
ATOM 2471 C CA . ASP A 1 315 ? 12.923 19.487 -2.629 1.00 58.19 315 ASP A CA 1
ATOM 2472 C C . ASP A 1 315 ? 13.720 19.848 -3.886 1.00 58.19 315 ASP A C 1
ATOM 2474 O O . ASP A 1 315 ? 13.185 19.816 -4.992 1.00 58.19 315 ASP A O 1
ATOM 2478 N N . LYS A 1 316 ? 15.027 20.127 -3.767 1.00 70.19 316 LYS A N 1
ATOM 2479 C CA . LYS A 1 316 ? 15.882 20.400 -4.937 1.00 70.19 316 LYS A CA 1
ATOM 2480 C C . LYS A 1 316 ? 15.948 19.216 -5.900 1.00 70.19 316 LYS A C 1
ATOM 2482 O O . LYS A 1 316 ? 15.905 19.424 -7.112 1.00 70.19 316 LYS A O 1
ATOM 2487 N N . SER A 1 317 ? 16.067 17.992 -5.388 1.00 78.12 317 SER A N 1
ATOM 2488 C CA . SER A 1 317 ? 16.123 16.779 -6.209 1.00 78.12 317 SER A CA 1
ATOM 2489 C C . SER A 1 317 ? 14.813 16.566 -6.971 1.00 78.12 317 SER A C 1
ATOM 2491 O O . SER A 1 317 ? 14.820 16.433 -8.197 1.00 78.12 317 SER A O 1
ATOM 2493 N N . TYR A 1 318 ? 13.678 16.679 -6.277 1.00 76.81 318 TYR A N 1
ATOM 2494 C CA . TYR A 1 318 ? 12.358 16.574 -6.892 1.00 76.81 318 TYR A CA 1
ATOM 2495 C C . TYR A 1 318 ? 12.077 17.710 -7.892 1.00 76.81 318 TYR A C 1
ATOM 2497 O O . TYR A 1 318 ? 11.546 17.470 -8.978 1.00 76.81 318 TYR A O 1
ATOM 2505 N N . ILE A 1 319 ? 12.498 18.947 -7.599 1.00 80.75 319 ILE A N 1
ATOM 2506 C CA . ILE A 1 319 ? 12.421 20.079 -8.539 1.00 80.75 319 ILE A CA 1
ATOM 2507 C C . ILE A 1 319 ? 13.247 19.796 -9.801 1.00 80.75 319 ILE A C 1
ATOM 2509 O O . ILE A 1 319 ? 12.789 20.073 -10.913 1.00 80.75 319 ILE A O 1
ATOM 2513 N N . ASN A 1 320 ? 14.445 19.223 -9.658 1.00 88.19 320 ASN A N 1
ATOM 2514 C CA . ASN A 1 320 ? 15.279 18.837 -10.795 1.00 88.19 320 ASN A CA 1
ATOM 2515 C C . ASN A 1 320 ? 14.630 17.722 -11.628 1.00 88.19 320 ASN A C 1
ATOM 2517 O O . ASN A 1 320 ? 14.653 17.800 -12.858 1.00 88.19 320 ASN A O 1
ATOM 2521 N N . ASP A 1 321 ? 14.017 16.726 -10.983 1.00 89.75 321 ASP A N 1
ATOM 2522 C CA . ASP A 1 321 ? 13.264 15.670 -11.662 1.00 89.75 321 ASP A CA 1
ATOM 2523 C C . ASP A 1 321 ? 12.071 16.233 -12.437 1.00 89.75 321 ASP A C 1
ATOM 2525 O O . ASP A 1 321 ? 11.890 15.929 -13.618 1.00 89.75 321 ASP A O 1
ATOM 2529 N N . LYS A 1 322 ? 11.306 17.133 -11.813 1.00 88.75 322 LYS A N 1
ATOM 2530 C CA . LYS A 1 322 ? 10.195 17.829 -12.462 1.00 88.75 322 LYS A CA 1
ATOM 2531 C C . LYS A 1 322 ? 10.691 18.636 -13.661 1.00 88.75 322 LYS A C 1
ATOM 2533 O O . LYS A 1 322 ? 10.118 18.538 -14.743 1.00 88.75 322 LYS A O 1
ATOM 2538 N N . ARG A 1 323 ? 11.794 19.380 -13.519 1.00 90.94 323 ARG A N 1
ATOM 2539 C CA . ARG A 1 323 ? 12.411 20.121 -14.632 1.00 90.94 323 ARG A CA 1
ATOM 2540 C C . ARG A 1 323 ? 12.805 19.191 -15.781 1.00 90.94 323 ARG A C 1
ATOM 2542 O O . ARG A 1 323 ? 12.522 19.527 -16.927 1.00 90.94 323 ARG A O 1
ATOM 2549 N N . ARG A 1 324 ? 13.387 18.019 -15.493 1.00 92.62 324 ARG A N 1
ATOM 2550 C CA . ARG A 1 324 ? 13.685 16.994 -16.511 1.00 92.62 324 ARG A CA 1
ATOM 2551 C C . ARG A 1 324 ? 12.415 16.526 -17.226 1.00 92.62 324 ARG A C 1
ATOM 2553 O O . ARG A 1 324 ? 12.431 16.416 -18.448 1.00 92.62 324 ARG A O 1
ATOM 2560 N N . ALA A 1 325 ? 11.327 16.274 -16.499 1.00 92.25 325 ALA A N 1
ATOM 2561 C CA . ALA A 1 325 ? 10.052 15.882 -17.103 1.00 92.25 325 ALA A CA 1
ATOM 2562 C C . ALA A 1 325 ? 9.539 16.943 -18.099 1.00 92.25 325 ALA A C 1
ATOM 2564 O O . ALA A 1 325 ? 9.189 16.621 -19.235 1.00 92.25 325 ALA A O 1
ATOM 2565 N N . TYR A 1 326 ? 9.583 18.227 -17.731 1.00 91.88 326 TYR A N 1
ATOM 2566 C CA . TYR A 1 326 ? 9.155 19.319 -18.618 1.00 91.88 326 TYR A CA 1
ATOM 2567 C C . TYR A 1 326 ? 10.120 19.605 -19.778 1.00 91.88 326 TYR A C 1
ATOM 2569 O O . TYR A 1 326 ? 9.689 20.097 -20.825 1.00 91.88 326 TYR A O 1
ATOM 2577 N N . GLN A 1 327 ? 11.409 19.307 -19.616 1.00 92.25 327 GLN A N 1
ATOM 2578 C CA . GLN A 1 327 ? 12.416 19.485 -20.654 1.00 92.25 327 GLN A CA 1
ATOM 2579 C C . GLN A 1 327 ? 12.371 18.318 -21.651 1.00 92.25 327 GLN A C 1
ATOM 2581 O O . GLN A 1 327 ? 12.863 17.226 -21.373 1.00 92.25 327 GLN A O 1
ATOM 2586 N N . ARG A 1 328 ? 11.784 18.559 -22.829 1.00 89.31 328 ARG A N 1
ATOM 2587 C CA . ARG A 1 328 ? 11.627 17.542 -23.884 1.00 89.31 328 ARG A CA 1
ATOM 2588 C C . ARG A 1 328 ? 12.952 17.116 -24.516 1.00 89.31 328 ARG A C 1
ATOM 2590 O O . ARG A 1 328 ? 13.200 15.924 -24.657 1.00 89.31 328 ARG A O 1
ATOM 2597 N N . VAL A 1 329 ? 13.786 18.086 -24.892 1.00 91.69 329 VAL A N 1
ATOM 2598 C CA . VAL A 1 329 ? 15.084 17.842 -25.538 1.00 91.69 329 VAL A CA 1
ATOM 2599 C C . VAL A 1 329 ? 16.203 18.078 -24.518 1.00 91.69 329 VAL A C 1
ATOM 2601 O O . VAL A 1 329 ? 16.265 19.159 -23.917 1.00 91.69 329 VAL A O 1
ATOM 2604 N N . PRO A 1 330 ? 17.075 17.087 -24.279 1.00 91.69 330 PRO A N 1
ATOM 2605 C CA . PRO A 1 330 ? 18.162 17.203 -23.316 1.00 91.69 330 PRO A CA 1
ATOM 2606 C C . PRO A 1 330 ? 19.301 18.089 -23.846 1.00 91.69 330 PRO A C 1
ATOM 2608 O O . PRO A 1 330 ? 19.348 18.465 -25.018 1.00 91.69 330 PRO A O 1
ATOM 2611 N N . GLY A 1 331 ? 20.252 18.418 -22.969 1.00 90.38 331 GLY A N 1
ATOM 2612 C CA . GLY A 1 331 ? 21.479 19.115 -23.365 1.00 90.38 331 GLY A CA 1
ATOM 2613 C C . GLY A 1 331 ? 22.395 18.259 -24.251 1.00 90.38 331 GLY A C 1
ATOM 2614 O O . GLY A 1 331 ? 22.272 17.036 -24.289 1.00 90.38 331 GLY A O 1
ATOM 2615 N N . HIS A 1 332 ? 23.360 18.905 -24.913 1.00 91.12 332 HIS A N 1
ATOM 2616 C CA . HIS A 1 332 ? 24.288 18.274 -25.867 1.00 91.12 332 HIS A CA 1
ATOM 2617 C C . HIS A 1 332 ? 25.035 17.052 -25.299 1.00 91.12 332 HIS A C 1
ATOM 2619 O O . HIS A 1 332 ? 25.288 16.100 -26.021 1.00 91.12 332 HIS A O 1
ATOM 2625 N N . GLY A 1 333 ? 25.338 17.030 -23.995 1.00 93.69 333 GLY A N 1
ATOM 2626 C CA . GLY A 1 333 ? 26.023 15.899 -23.348 1.00 93.69 333 GLY A CA 1
ATOM 2627 C C . GLY A 1 333 ? 25.230 14.583 -23.293 1.00 93.69 333 GLY A C 1
ATOM 2628 O O . GLY A 1 333 ? 25.784 13.566 -22.889 1.00 93.69 333 GLY A O 1
ATOM 2629 N N . PHE A 1 334 ? 23.952 14.589 -23.682 1.00 94.00 334 PHE A N 1
ATOM 2630 C CA . PHE A 1 334 ? 23.092 13.402 -23.745 1.00 94.00 334 PHE A CA 1
ATOM 2631 C C . PHE A 1 334 ? 22.637 13.084 -25.177 1.00 94.00 334 PHE A C 1
ATOM 2633 O O . PHE A 1 334 ? 21.678 12.332 -25.349 1.00 94.00 334 PHE A O 1
ATOM 2640 N N . ARG A 1 335 ? 23.261 13.693 -26.191 1.00 95.06 335 ARG A N 1
ATOM 2641 C CA . ARG A 1 335 ? 22.906 13.538 -27.607 1.00 95.06 335 ARG A CA 1
ATOM 2642 C C . ARG A 1 335 ? 24.051 12.899 -28.384 1.00 95.06 335 ARG A C 1
ATOM 2644 O O . ARG A 1 335 ? 25.203 13.026 -27.981 1.00 95.06 335 ARG A O 1
ATOM 2651 N N . GLY A 1 336 ? 23.711 12.258 -29.496 1.00 94.00 336 GLY A N 1
ATOM 2652 C CA . GLY A 1 336 ? 24.665 11.733 -30.466 1.00 94.00 336 GLY A CA 1
ATOM 2653 C C . GLY A 1 336 ? 24.258 12.056 -31.901 1.00 94.00 336 GLY A C 1
ATOM 2654 O O . GLY A 1 336 ? 23.091 12.301 -32.207 1.00 94.00 336 GLY A O 1
ATOM 2655 N N . SER A 1 337 ? 25.233 12.028 -32.798 1.00 94.12 337 SER A N 1
ATOM 2656 C CA . SER A 1 337 ? 25.067 12.337 -34.222 1.00 94.12 337 SER A CA 1
ATOM 2657 C C . SER A 1 337 ? 24.224 11.300 -34.983 1.00 94.12 337 SER A C 1
ATOM 2659 O O . SER A 1 337 ? 23.574 11.630 -35.975 1.00 94.12 337 SER A O 1
ATOM 2661 N N . SER A 1 338 ? 24.182 10.057 -34.497 1.00 94.38 338 SER A N 1
ATOM 2662 C CA . SER A 1 338 ? 23.437 8.924 -35.065 1.00 94.38 338 SER A CA 1
ATOM 2663 C C . SER A 1 338 ? 22.752 8.098 -33.965 1.00 94.38 338 SER A C 1
ATOM 2665 O O . SER A 1 338 ? 22.937 8.367 -32.778 1.00 94.38 338 SER A O 1
ATOM 2667 N N . PHE A 1 339 ? 21.961 7.083 -34.334 1.00 93.50 339 PHE A N 1
ATOM 2668 C CA . PHE A 1 339 ? 21.331 6.166 -33.369 1.00 93.50 339 PHE A CA 1
ATOM 2669 C C . PHE A 1 339 ? 22.362 5.388 -32.532 1.00 93.50 339 PHE A C 1
ATOM 2671 O O . PHE A 1 339 ? 22.185 5.194 -31.326 1.00 93.50 339 PHE A O 1
ATOM 2678 N N . GLU A 1 340 ? 23.450 4.955 -33.171 1.00 95.75 340 GLU A N 1
ATOM 2679 C CA . GLU A 1 340 ? 24.553 4.241 -32.522 1.00 95.75 340 GLU A CA 1
ATOM 2680 C C . GLU A 1 340 ? 25.321 5.158 -31.566 1.00 95.75 340 GLU A C 1
ATOM 2682 O O . GLU A 1 340 ? 25.549 4.791 -30.410 1.00 95.75 340 GLU A O 1
ATOM 2687 N N . ASP A 1 341 ? 25.661 6.364 -32.027 1.00 96.25 341 ASP A N 1
ATOM 2688 C CA . ASP A 1 341 ? 26.379 7.365 -31.236 1.00 96.25 341 ASP A CA 1
ATOM 2689 C C . ASP A 1 341 ? 25.549 7.771 -30.010 1.00 96.25 341 ASP A C 1
ATOM 2691 O O . ASP A 1 341 ? 26.007 7.665 -28.876 1.00 96.25 341 ASP A O 1
ATOM 2695 N N . MET A 1 342 ? 24.261 8.066 -30.217 1.00 95.88 342 MET A N 1
ATOM 2696 C CA . MET A 1 342 ? 23.301 8.333 -29.146 1.00 95.88 342 MET A CA 1
ATOM 2697 C C . MET A 1 342 ? 23.282 7.214 -28.099 1.0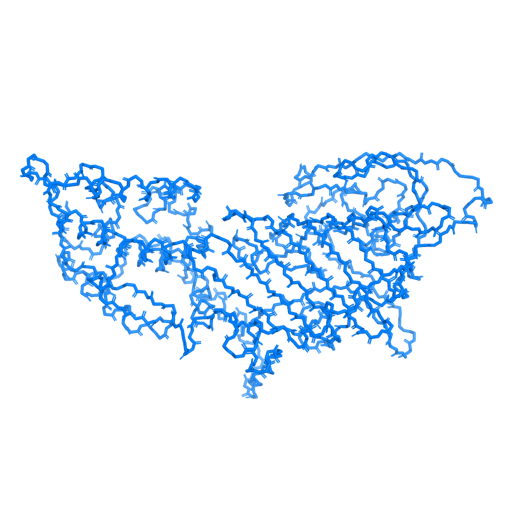0 95.88 342 MET A C 1
ATOM 2699 O O . MET A 1 342 ? 23.390 7.474 -26.899 1.00 95.88 342 MET A O 1
ATOM 2703 N N . SER A 1 343 ? 23.102 5.968 -28.540 1.00 97.19 343 SER A N 1
ATOM 2704 C CA . SER A 1 343 ? 22.995 4.824 -27.631 1.00 97.19 343 SER A CA 1
ATOM 2705 C C . SER A 1 343 ? 24.291 4.635 -26.841 1.00 97.19 343 SER A C 1
ATOM 2707 O O . SER A 1 343 ? 24.247 4.356 -25.644 1.00 97.19 343 SER A O 1
ATOM 2709 N N . THR A 1 344 ? 25.443 4.866 -27.475 1.00 97.38 344 THR A N 1
ATOM 2710 C CA . THR A 1 344 ? 26.764 4.827 -26.835 1.00 97.38 344 THR A CA 1
ATOM 2711 C C . THR A 1 344 ? 26.910 5.921 -25.775 1.00 97.38 344 THR A C 1
ATOM 2713 O O . THR A 1 344 ? 27.291 5.625 -24.639 1.00 97.38 344 THR A O 1
ATOM 2716 N N . THR A 1 345 ? 26.535 7.165 -26.094 1.00 97.31 345 THR A N 1
ATOM 2717 C CA . THR A 1 345 ? 26.543 8.292 -25.148 1.00 97.31 345 THR A CA 1
ATOM 2718 C C . THR A 1 345 ? 25.652 8.020 -23.940 1.00 97.31 345 THR A C 1
ATOM 2720 O O . THR A 1 345 ? 26.062 8.223 -22.800 1.00 97.31 345 THR A O 1
ATOM 2723 N N . LEU A 1 346 ? 24.429 7.538 -24.156 1.00 97.06 346 LEU A N 1
ATOM 2724 C CA . LEU A 1 346 ? 23.495 7.259 -23.065 1.00 97.06 346 LEU A CA 1
ATOM 2725 C C . LEU A 1 346 ? 23.941 6.061 -22.215 1.00 97.06 346 LEU A C 1
ATOM 2727 O O . LEU A 1 346 ? 23.847 6.115 -20.987 1.00 97.06 346 LEU A O 1
ATOM 2731 N N . ASN A 1 347 ? 24.509 5.024 -22.833 1.00 98.19 347 ASN A N 1
ATOM 2732 C CA . ASN A 1 347 ? 25.101 3.897 -22.113 1.00 98.19 347 ASN A CA 1
ATOM 2733 C C . ASN A 1 347 ? 26.256 4.332 -21.207 1.00 98.19 347 ASN A C 1
ATOM 2735 O O . ASN A 1 347 ? 26.371 3.819 -20.095 1.00 98.19 347 ASN A O 1
ATOM 2739 N N . HIS A 1 348 ? 27.072 5.304 -21.629 1.00 97.50 348 HIS A N 1
ATOM 2740 C CA . HIS A 1 348 ? 28.117 5.876 -20.777 1.00 97.50 348 HIS A CA 1
ATOM 2741 C C . HIS A 1 348 ? 27.542 6.443 -19.467 1.00 97.50 348 HIS A C 1
ATOM 2743 O O . HIS A 1 348 ? 28.048 6.135 -18.388 1.00 97.50 348 HIS A O 1
ATOM 2749 N N . TRP A 1 349 ? 26.436 7.192 -19.539 1.00 96.75 349 TRP A N 1
ATOM 2750 C CA . TRP A 1 349 ? 25.760 7.730 -18.353 1.00 96.75 349 TRP A CA 1
ATOM 2751 C C . TRP A 1 349 ? 25.131 6.649 -17.468 1.00 96.75 349 TRP A C 1
ATOM 2753 O O . TRP A 1 349 ? 25.159 6.777 -16.244 1.00 96.75 349 TRP A O 1
ATOM 2763 N N . LEU A 1 350 ? 24.581 5.583 -18.058 1.00 95.44 350 LEU A N 1
ATOM 2764 C CA . LEU A 1 350 ? 24.037 4.452 -17.298 1.00 95.44 350 LEU A CA 1
ATOM 2765 C C . LEU A 1 350 ? 25.133 3.700 -16.540 1.00 95.44 350 LEU A C 1
ATOM 2767 O O . LEU A 1 350 ? 24.957 3.401 -15.363 1.00 95.44 350 LEU A O 1
ATOM 2771 N N . MET A 1 351 ? 26.271 3.432 -17.186 1.00 95.94 351 MET A N 1
ATOM 2772 C CA . MET A 1 351 ? 27.412 2.758 -16.556 1.00 95.94 351 MET A CA 1
ATOM 2773 C C . MET A 1 351 ? 28.049 3.601 -15.447 1.00 95.94 351 MET A C 1
ATOM 2775 O O . MET A 1 351 ? 28.539 3.053 -14.464 1.00 95.94 351 MET A O 1
ATOM 2779 N N . ALA A 1 352 ? 28.027 4.928 -15.585 1.00 95.00 352 ALA A N 1
ATOM 2780 C CA . ALA A 1 352 ? 28.520 5.848 -14.564 1.00 95.00 352 ALA A CA 1
ATOM 2781 C C . ALA A 1 352 ? 27.562 6.012 -13.368 1.00 95.00 352 ALA A C 1
ATOM 2783 O O . ALA A 1 352 ? 27.927 6.646 -12.377 1.00 95.00 352 ALA A O 1
ATOM 2784 N N . ASN A 1 353 ? 26.334 5.485 -13.443 1.00 91.44 353 ASN A N 1
ATOM 2785 C CA . ASN A 1 353 ? 25.343 5.651 -12.391 1.00 91.44 353 ASN A CA 1
ATOM 2786 C C . ASN A 1 353 ? 25.611 4.670 -11.231 1.00 91.44 353 ASN A C 1
ATOM 2788 O O . ASN A 1 353 ? 25.408 3.469 -11.403 1.00 91.44 353 ASN A O 1
ATOM 2792 N N . PRO A 1 354 ? 25.980 5.149 -10.026 1.00 88.38 354 PRO A N 1
ATOM 2793 C CA . PRO A 1 354 ? 26.308 4.272 -8.900 1.00 88.38 354 PRO A CA 1
ATOM 2794 C C . PRO A 1 354 ? 25.091 3.528 -8.337 1.00 88.38 354 PRO A C 1
ATOM 2796 O O . PRO A 1 354 ? 25.249 2.650 -7.493 1.00 88.38 354 PRO A O 1
ATOM 2799 N N . LEU A 1 355 ? 23.877 3.898 -8.759 1.00 84.38 355 LEU A N 1
ATOM 2800 C CA . LEU A 1 355 ? 22.640 3.338 -8.232 1.00 84.38 355 LEU A CA 1
ATOM 2801 C C . LEU A 1 355 ? 22.245 2.007 -8.879 1.00 84.38 355 LEU A C 1
ATOM 2803 O O . LEU A 1 355 ? 21.389 1.303 -8.344 1.00 84.38 355 LEU A O 1
ATOM 2807 N N . ILE A 1 356 ? 22.829 1.660 -10.023 1.00 88.38 356 ILE A N 1
ATOM 2808 C CA . ILE A 1 356 ? 22.438 0.483 -10.800 1.00 88.38 356 ILE A CA 1
ATOM 2809 C C . ILE A 1 356 ? 23.657 -0.319 -11.231 1.00 88.38 356 ILE A C 1
ATOM 2811 O O . ILE A 1 356 ? 24.750 0.210 -11.408 1.00 88.38 356 ILE A O 1
ATOM 2815 N N . GLN A 1 357 ? 23.444 -1.614 -11.444 1.00 88.06 357 GLN A N 1
ATOM 2816 C CA . GLN A 1 357 ? 24.364 -2.427 -12.230 1.00 88.06 357 GLN A CA 1
ATOM 2817 C C . GLN A 1 357 ? 23.847 -2.479 -13.661 1.00 88.06 357 GLN A C 1
ATOM 2819 O O . GLN A 1 357 ? 22.637 -2.485 -13.883 1.00 88.06 357 GLN A O 1
ATOM 2824 N N . THR A 1 358 ? 24.749 -2.512 -14.635 1.00 92.75 358 THR A N 1
ATOM 2825 C CA . THR A 1 358 ? 24.367 -2.526 -16.047 1.00 92.75 358 THR A CA 1
ATOM 2826 C C . THR A 1 358 ? 24.882 -3.772 -16.744 1.00 92.75 358 THR A C 1
ATOM 2828 O O . THR A 1 358 ? 25.967 -4.269 -16.448 1.00 92.75 358 THR A O 1
ATOM 2831 N N . VAL A 1 359 ? 24.075 -4.291 -17.667 1.00 94.31 359 VAL A N 1
ATOM 2832 C CA . VAL A 1 359 ? 24.396 -5.470 -18.479 1.00 94.31 359 VAL A CA 1
ATOM 2833 C C . VAL A 1 359 ? 24.078 -5.162 -19.947 1.00 94.31 359 VAL A C 1
ATOM 2835 O O . VAL A 1 359 ? 23.035 -4.558 -20.213 1.00 94.31 359 VAL A O 1
ATOM 2838 N N . PRO A 1 360 ? 24.927 -5.568 -20.915 1.00 97.81 360 PRO A N 1
ATOM 2839 C CA . PRO A 1 360 ? 24.660 -5.348 -22.338 1.00 97.81 360 PRO A CA 1
ATOM 2840 C C . PRO A 1 360 ? 23.284 -5.870 -22.765 1.00 97.81 360 PRO A C 1
ATOM 2842 O O . PRO A 1 360 ? 22.921 -6.983 -22.386 1.00 97.81 360 PRO A O 1
ATOM 2845 N N . CYS A 1 361 ? 22.546 -5.117 -23.594 1.00 98.00 361 CYS A N 1
ATOM 2846 C CA . CYS A 1 361 ? 21.206 -5.517 -24.057 1.00 98.00 361 CYS A CA 1
ATOM 2847 C C . CYS A 1 361 ? 21.186 -6.939 -24.634 1.00 98.00 361 CYS A C 1
ATOM 2849 O O . CYS A 1 361 ? 20.270 -7.704 -24.365 1.00 98.00 361 CYS A O 1
ATOM 2851 N N . SER A 1 362 ? 22.237 -7.328 -25.363 1.00 96.44 362 SER A N 1
ATOM 2852 C CA . SER A 1 362 ? 22.360 -8.643 -25.999 1.00 96.44 362 SER A CA 1
ATOM 2853 C C . SER A 1 362 ? 22.319 -9.832 -25.036 1.00 96.44 362 SER A C 1
ATOM 2855 O O . SER A 1 362 ? 22.026 -10.939 -25.475 1.00 96.44 362 SER A O 1
ATOM 2857 N N . MET A 1 363 ? 22.606 -9.612 -23.751 1.00 95.38 363 MET A N 1
ATOM 2858 C CA . MET A 1 363 ? 22.590 -10.641 -22.705 1.00 95.38 363 MET A CA 1
ATOM 2859 C C . MET A 1 363 ? 21.203 -10.852 -22.088 1.00 95.38 363 MET A C 1
ATOM 2861 O O . MET A 1 363 ? 21.027 -11.753 -21.271 1.00 95.38 363 MET A O 1
ATOM 2865 N N . TRP A 1 364 ? 20.230 -10.018 -22.451 1.00 94.50 364 TRP A N 1
ATOM 2866 C CA . TRP A 1 364 ? 18.856 -10.125 -21.986 1.00 94.50 364 TRP A CA 1
ATOM 2867 C C . TRP A 1 364 ? 17.997 -10.912 -22.974 1.00 94.50 364 TRP A C 1
ATOM 2869 O O . TRP A 1 364 ? 18.263 -10.951 -24.174 1.00 94.50 364 TRP A O 1
ATOM 2879 N N . ASN A 1 365 ? 16.902 -11.478 -22.479 1.00 91.62 365 ASN A N 1
ATOM 2880 C CA . ASN A 1 365 ? 15.755 -11.841 -23.307 1.00 91.62 365 ASN A CA 1
ATOM 2881 C C . ASN A 1 365 ? 14.547 -10.948 -22.980 1.00 91.62 365 ASN A C 1
ATOM 2883 O O . ASN A 1 365 ? 14.500 -10.300 -21.931 1.00 91.62 365 ASN A O 1
ATOM 2887 N N . ALA A 1 366 ? 13.557 -10.923 -23.877 1.00 89.81 366 ALA A N 1
ATOM 2888 C CA . ALA A 1 366 ? 12.371 -10.080 -23.724 1.00 89.81 366 ALA A CA 1
ATOM 2889 C C . ALA A 1 366 ? 11.629 -10.341 -22.402 1.00 89.81 366 ALA A C 1
ATOM 2891 O O . ALA A 1 366 ? 11.265 -9.399 -21.710 1.00 89.81 366 ALA A O 1
ATOM 2892 N N . THR A 1 367 ? 11.484 -11.599 -21.980 1.00 84.69 367 THR A N 1
ATOM 2893 C CA . THR A 1 367 ? 10.791 -11.947 -20.729 1.00 84.69 367 THR A CA 1
ATOM 2894 C C . THR A 1 367 ? 11.510 -11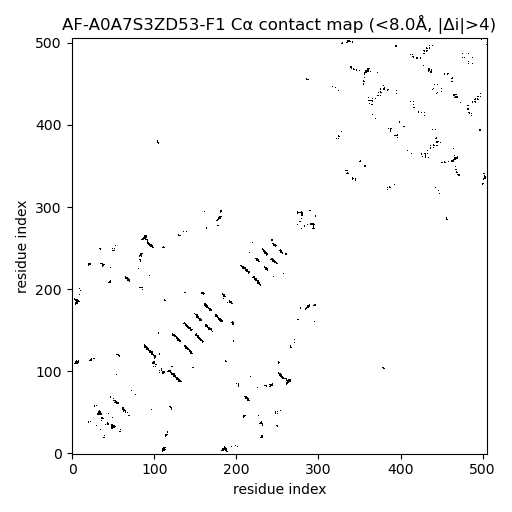.422 -19.483 1.00 84.69 367 THR A C 1
ATOM 2896 O O . THR A 1 367 ? 10.864 -11.021 -18.518 1.00 84.69 367 THR A O 1
ATOM 2899 N N . GLN A 1 368 ? 12.844 -11.411 -19.465 1.00 84.56 368 GLN A N 1
ATOM 2900 C CA . GLN A 1 368 ? 13.612 -10.801 -18.377 1.00 84.56 368 GLN A CA 1
ATOM 2901 C C . GLN A 1 368 ? 13.435 -9.280 -18.361 1.00 84.56 368 GLN A C 1
ATOM 2903 O O . GLN A 1 368 ? 13.258 -8.703 -17.290 1.00 84.56 368 GLN A O 1
ATOM 2908 N N . LEU A 1 369 ? 13.432 -8.641 -19.532 1.00 92.50 369 LEU A N 1
ATOM 2909 C CA . LEU A 1 369 ? 13.220 -7.197 -19.648 1.00 92.50 369 LEU A CA 1
ATOM 2910 C C . LEU A 1 369 ? 11.809 -6.799 -19.215 1.00 92.50 369 LEU A C 1
ATOM 2912 O O . LEU A 1 369 ? 11.672 -5.867 -18.436 1.00 92.50 369 LEU A O 1
ATOM 2916 N N . GLN A 1 370 ? 10.788 -7.560 -19.607 1.00 91.00 370 GLN A N 1
ATOM 2917 C CA . GLN A 1 370 ? 9.395 -7.371 -19.185 1.00 91.00 370 GLN A CA 1
ATOM 2918 C C . GLN A 1 370 ? 9.252 -7.401 -17.648 1.00 91.00 370 GLN A C 1
ATOM 2920 O O . GLN A 1 370 ? 8.484 -6.631 -17.078 1.00 91.00 370 GLN A O 1
ATOM 2925 N N . LYS A 1 371 ? 10.060 -8.206 -16.939 1.00 76.06 371 LYS A N 1
ATOM 2926 C CA . LYS A 1 371 ? 10.112 -8.202 -15.459 1.00 76.06 371 LYS A CA 1
ATOM 2927 C C . LYS A 1 371 ? 10.758 -6.940 -14.883 1.00 76.06 371 LYS A C 1
ATOM 2929 O O . LYS A 1 371 ? 10.307 -6.421 -13.869 1.00 76.06 371 LYS A O 1
ATOM 2934 N N . VAL A 1 372 ? 11.827 -6.440 -15.500 1.00 84.69 372 VAL A N 1
ATOM 2935 C CA . VAL A 1 372 ? 12.420 -5.155 -15.089 1.00 84.69 372 VAL A CA 1
ATOM 2936 C C . VAL A 1 372 ? 11.418 -4.035 -15.342 1.00 84.69 372 VAL A C 1
ATOM 2938 O O . VAL A 1 372 ? 11.158 -3.211 -14.474 1.00 84.69 372 VAL A O 1
ATOM 2941 N N . GLN A 1 373 ? 10.789 -4.048 -16.508 1.00 91.00 373 GLN A N 1
ATOM 2942 C CA . GLN A 1 373 ? 9.771 -3.094 -16.905 1.00 91.00 373 GLN A CA 1
ATOM 2943 C C . GLN A 1 373 ? 8.557 -3.119 -15.979 1.00 91.00 373 GLN A C 1
ATOM 2945 O O . GLN A 1 373 ? 8.065 -2.048 -15.656 1.00 91.00 373 GLN A O 1
ATOM 2950 N N . SER A 1 374 ? 8.121 -4.277 -15.471 1.00 79.69 374 SER A N 1
ATOM 2951 C CA . SER A 1 374 ? 7.048 -4.320 -14.472 1.00 79.69 374 SER A CA 1
ATOM 2952 C C . SER A 1 374 ? 7.446 -3.602 -13.185 1.00 79.69 374 SER A C 1
ATOM 2954 O O . SER A 1 374 ? 6.668 -2.808 -12.678 1.00 79.69 374 SER A O 1
ATOM 2956 N N . ILE A 1 375 ? 8.680 -3.790 -12.699 1.00 75.81 375 ILE A N 1
ATOM 2957 C CA . ILE A 1 375 ? 9.194 -3.057 -11.527 1.00 75.81 375 ILE A CA 1
ATOM 2958 C C . ILE A 1 375 ? 9.201 -1.548 -11.792 1.00 75.81 375 ILE A C 1
ATOM 2960 O O . ILE A 1 375 ? 8.801 -0.767 -10.936 1.00 75.81 375 ILE A O 1
ATOM 2964 N N . LEU A 1 376 ? 9.666 -1.127 -12.970 1.00 87.31 376 LEU A N 1
ATOM 2965 C CA . LEU A 1 376 ? 9.768 0.290 -13.325 1.00 87.31 376 LEU A CA 1
ATOM 2966 C C . LEU A 1 376 ? 8.397 0.932 -13.546 1.00 87.31 376 LEU A C 1
ATOM 2968 O O . LEU A 1 376 ? 8.176 2.061 -13.108 1.00 87.31 376 LEU A O 1
ATOM 2972 N N . TRP A 1 377 ? 7.472 0.219 -14.191 1.00 84.75 377 TRP A N 1
ATOM 2973 C CA . TRP A 1 377 ? 6.088 0.649 -14.356 1.00 84.75 377 TRP A CA 1
ATOM 2974 C C . TRP A 1 377 ? 5.440 0.835 -12.989 1.00 84.75 377 TRP A C 1
ATOM 2976 O O . TRP A 1 377 ? 4.872 1.894 -12.749 1.00 84.75 377 TRP A O 1
ATOM 2986 N N . GLU A 1 378 ? 5.632 -0.128 -12.083 1.00 69.75 378 GLU A N 1
ATOM 2987 C CA . GLU A 1 378 ? 5.223 -0.112 -10.669 1.00 69.75 378 GLU A CA 1
ATOM 2988 C C . GLU A 1 378 ? 6.076 0.809 -9.781 1.00 69.75 378 GLU A C 1
ATOM 2990 O O . GLU A 1 378 ? 5.927 0.823 -8.565 1.00 69.75 378 GLU A O 1
ATOM 2995 N N . ALA A 1 379 ? 7.000 1.589 -10.333 1.00 76.06 379 ALA A N 1
ATOM 2996 C CA . ALA A 1 379 ? 7.762 2.581 -9.574 1.00 76.06 379 ALA A CA 1
ATOM 2997 C C . ALA A 1 379 ? 7.627 3.996 -10.161 1.00 76.06 379 ALA A C 1
ATOM 2999 O O . ALA A 1 379 ? 8.089 4.963 -9.546 1.00 76.06 379 ALA A O 1
ATOM 3000 N N . ARG A 1 380 ? 6.994 4.135 -11.336 1.00 84.00 380 ARG A N 1
ATOM 3001 C CA . ARG A 1 380 ? 6.834 5.407 -12.055 1.00 84.00 380 ARG A CA 1
ATOM 3002 C C . ARG A 1 380 ? 6.125 6.450 -11.217 1.00 84.00 380 ARG A C 1
ATOM 3004 O O . ARG A 1 380 ? 5.175 6.137 -10.525 1.00 84.00 380 ARG A O 1
ATOM 3011 N N . HIS A 1 381 ? 6.523 7.706 -11.335 1.00 78.06 381 HIS A N 1
ATOM 3012 C CA . HIS A 1 381 ? 5.873 8.814 -10.657 1.00 78.06 381 HIS A CA 1
ATOM 3013 C C . HIS A 1 381 ? 4.709 9.359 -11.502 1.00 78.06 381 HIS A C 1
ATOM 3015 O O . HIS A 1 381 ? 4.928 9.889 -12.593 1.00 78.06 381 HIS A O 1
ATOM 3021 N N . GLU A 1 382 ? 3.478 9.289 -10.982 1.00 74.56 382 GLU A N 1
ATOM 3022 C CA . GLU A 1 382 ? 2.248 9.704 -11.690 1.00 74.56 382 GLU A CA 1
ATOM 3023 C C . GLU A 1 382 ? 2.332 11.128 -12.269 1.00 74.56 382 GLU A C 1
ATOM 3025 O O . GLU A 1 382 ? 1.839 11.388 -13.364 1.00 74.56 382 GLU A O 1
ATOM 3030 N N . SER A 1 383 ? 2.987 12.065 -11.569 1.00 77.94 383 SER A N 1
ATOM 3031 C CA . SER A 1 383 ? 3.085 13.448 -12.056 1.00 77.94 383 SER A CA 1
ATOM 3032 C C . SER A 1 383 ? 3.953 13.599 -13.312 1.00 77.94 383 SER A C 1
ATOM 3034 O O . SER A 1 383 ? 3.725 14.539 -14.069 1.00 77.94 383 SER A O 1
ATOM 3036 N N . PHE A 1 384 ? 4.922 12.706 -13.549 1.00 86.50 384 PHE A N 1
ATOM 3037 C CA . PHE A 1 384 ? 5.758 12.739 -14.754 1.00 86.50 384 PHE A CA 1
ATOM 3038 C C . PHE A 1 384 ? 5.036 12.087 -15.918 1.00 86.50 384 PHE A C 1
ATOM 3040 O O . PHE A 1 384 ? 4.972 12.685 -16.988 1.00 86.50 384 PHE A O 1
ATOM 3047 N N . ASP A 1 385 ? 4.420 10.928 -15.677 1.00 80.31 385 ASP A N 1
ATOM 3048 C CA . ASP A 1 385 ? 3.580 10.265 -16.671 1.00 80.31 385 ASP A CA 1
ATOM 3049 C C . ASP A 1 385 ? 2.489 11.224 -17.166 1.00 80.31 385 ASP A C 1
ATOM 3051 O O . ASP A 1 385 ? 2.395 11.468 -18.364 1.00 80.31 385 ASP A O 1
ATOM 3055 N N . ARG A 1 386 ? 1.791 11.925 -16.259 1.00 80.94 386 ARG A N 1
ATOM 3056 C CA . ARG A 1 386 ? 0.811 12.964 -16.623 1.00 80.94 386 ARG A CA 1
ATOM 3057 C C . ARG A 1 386 ? 1.386 14.047 -17.544 1.00 80.94 386 ARG A C 1
ATOM 3059 O O . ARG A 1 386 ? 0.751 14.379 -18.538 1.00 80.94 386 ARG A O 1
ATOM 3066 N N . VAL A 1 387 ? 2.584 14.570 -17.257 1.00 89.38 387 VAL A N 1
ATOM 3067 C CA . VAL A 1 387 ? 3.244 15.568 -18.127 1.00 89.38 387 VAL A CA 1
ATOM 3068 C C . VAL A 1 387 ? 3.475 15.013 -19.532 1.00 89.38 387 VAL A C 1
ATOM 3070 O O . VAL A 1 387 ? 3.329 15.749 -20.507 1.00 89.38 387 VAL A O 1
ATOM 3073 N N . TYR A 1 388 ? 3.841 13.736 -19.648 1.00 92.88 388 TYR A N 1
ATOM 3074 C CA . TYR A 1 388 ? 4.083 13.100 -20.938 1.00 92.88 388 TYR A CA 1
ATOM 3075 C C . TYR A 1 388 ? 2.781 12.792 -21.688 1.00 92.88 388 TYR A C 1
ATOM 3077 O O . TYR A 1 388 ? 2.728 13.018 -22.896 1.00 92.88 388 TYR A O 1
ATOM 3085 N N . GLN A 1 389 ? 1.730 12.350 -20.989 1.00 89.62 389 GLN A N 1
ATOM 3086 C CA . GLN A 1 389 ? 0.404 12.121 -21.576 1.00 89.62 389 GLN A CA 1
ATOM 3087 C C . GLN A 1 389 ? -0.206 13.425 -22.112 1.00 89.62 389 GLN A C 1
ATOM 3089 O O . GLN A 1 389 ? -0.576 13.494 -23.279 1.00 89.62 389 GLN A O 1
ATOM 3094 N N . GLU A 1 390 ? -0.244 14.488 -21.298 1.00 88.69 390 GLU A N 1
ATOM 3095 C CA . GLU A 1 390 ? -0.859 15.782 -21.653 1.00 88.69 390 GLU A CA 1
ATOM 3096 C C . GLU A 1 390 ? -0.195 16.471 -22.853 1.00 88.69 390 GLU A C 1
ATOM 3098 O O . GLU A 1 390 ? -0.805 17.312 -23.509 1.00 88.69 390 GLU A O 1
ATOM 3103 N N . ARG A 1 391 ? 1.074 16.152 -23.123 1.00 90.56 391 ARG A N 1
ATOM 3104 C CA . ARG A 1 391 ? 1.876 16.773 -24.187 1.00 90.56 391 ARG A CA 1
ATOM 3105 C C . ARG A 1 391 ? 2.059 15.887 -25.409 1.00 90.56 391 ARG A C 1
ATOM 3107 O O . ARG A 1 391 ? 2.824 16.268 -26.294 1.00 90.56 391 ARG A O 1
ATOM 3114 N N . GLU A 1 392 ? 1.437 14.708 -25.415 1.00 88.69 392 GLU A N 1
ATOM 3115 C CA . GLU A 1 392 ? 1.670 13.669 -26.422 1.00 88.69 392 GLU A CA 1
ATOM 3116 C C . GLU A 1 392 ? 3.175 13.405 -26.621 1.00 88.69 392 GLU A C 1
ATOM 3118 O O . GLU A 1 392 ? 3.678 13.210 -27.729 1.00 88.69 392 GLU A O 1
ATOM 3123 N N . ASP A 1 393 ? 3.927 13.430 -25.517 1.00 91.88 393 ASP A N 1
ATOM 3124 C CA . ASP A 1 393 ? 5.375 13.273 -25.531 1.00 91.88 393 ASP A CA 1
ATOM 3125 C C . ASP A 1 393 ? 5.732 11.825 -25.885 1.00 91.88 393 ASP A C 1
ATOM 3127 O O . ASP A 1 393 ? 5.059 10.884 -25.460 1.00 91.88 393 ASP A O 1
ATOM 3131 N N . ASN A 1 394 ? 6.810 11.627 -26.643 1.00 91.50 394 ASN A N 1
ATOM 3132 C CA . ASN A 1 394 ? 7.316 10.301 -27.008 1.00 91.50 394 ASN A CA 1
ATOM 3133 C C . ASN A 1 394 ? 7.781 9.486 -25.791 1.00 91.50 394 ASN A C 1
ATOM 3135 O O . ASN A 1 394 ? 7.906 8.269 -25.868 1.00 91.50 394 ASN A O 1
ATOM 3139 N N . ARG A 1 395 ? 8.000 10.150 -24.652 1.00 93.12 395 ARG A N 1
ATOM 3140 C CA . ARG A 1 395 ? 8.305 9.517 -23.368 1.00 93.12 395 ARG A CA 1
ATOM 3141 C C . ARG A 1 395 ? 7.072 8.953 -22.658 1.00 93.12 395 ARG A C 1
ATOM 3143 O O . ARG A 1 395 ? 7.233 8.373 -21.592 1.00 93.12 395 ARG A O 1
ATOM 3150 N N . ARG A 1 396 ? 5.849 9.136 -23.164 1.00 91.56 396 ARG A N 1
ATOM 3151 C CA . ARG A 1 396 ? 4.632 8.641 -22.495 1.00 91.56 396 ARG A CA 1
ATOM 3152 C C . ARG A 1 396 ? 4.576 7.113 -22.483 1.00 91.56 396 ARG A C 1
ATOM 3154 O O . ARG A 1 396 ? 5.043 6.464 -23.414 1.00 91.56 396 ARG A O 1
ATOM 3161 N N . ILE A 1 397 ? 3.959 6.541 -21.454 1.00 89.81 397 ILE A N 1
ATOM 3162 C CA . ILE A 1 397 ? 3.610 5.117 -21.462 1.00 89.81 397 ILE A CA 1
ATOM 3163 C C . ILE A 1 397 ? 2.309 4.972 -22.251 1.00 89.81 397 ILE A C 1
ATOM 3165 O O . ILE A 1 397 ? 1.304 5.585 -21.909 1.00 89.81 397 ILE A O 1
ATOM 3169 N N . LEU A 1 398 ? 2.322 4.195 -23.333 1.00 84.69 398 LEU A N 1
ATOM 3170 C CA . LEU A 1 398 ? 1.196 4.151 -24.276 1.00 84.69 398 LEU A CA 1
ATOM 3171 C C . LEU A 1 398 ? -0.076 3.515 -23.700 1.00 84.69 398 LEU A C 1
ATOM 3173 O O . LEU A 1 398 ? -1.175 3.803 -24.170 1.00 84.69 398 LEU A O 1
ATOM 3177 N N . HIS A 1 399 ? 0.066 2.679 -22.675 1.00 82.06 399 HIS A N 1
ATOM 3178 C CA . HIS A 1 399 ? -1.037 1.960 -22.054 1.00 82.06 399 HIS A CA 1
ATOM 3179 C C . HIS A 1 399 ? -1.220 2.414 -20.595 1.00 82.06 399 HIS A C 1
ATOM 3181 O O . HIS A 1 399 ? -0.287 2.280 -19.798 1.00 82.06 399 HIS A O 1
ATOM 3187 N N . PRO A 1 400 ? -2.402 2.942 -20.220 1.00 66.19 400 PRO A N 1
ATOM 3188 C CA . PRO A 1 400 ? -2.642 3.466 -18.873 1.00 66.19 400 PRO A CA 1
ATOM 3189 C C . PRO A 1 400 ? -2.745 2.361 -17.811 1.00 66.19 400 PRO A C 1
ATOM 3191 O O . PRO A 1 400 ? -2.383 2.583 -16.656 1.00 66.19 400 PRO A O 1
ATOM 3194 N N . GLU A 1 401 ? -3.187 1.168 -18.214 1.00 74.88 401 GLU A N 1
ATOM 3195 C CA . GLU A 1 401 ? -3.373 0.000 -17.352 1.00 74.88 401 GLU A CA 1
ATOM 3196 C C . GLU A 1 401 ? -2.268 -1.036 -17.583 1.00 74.88 401 GLU A C 1
ATOM 3198 O O . GLU A 1 401 ? -1.909 -1.333 -18.726 1.00 74.88 401 GLU A O 1
ATOM 3203 N N . PHE A 1 402 ? -1.752 -1.632 -16.503 1.00 76.50 402 PHE A N 1
ATOM 3204 C CA . PHE A 1 402 ? -0.686 -2.635 -16.600 1.00 76.50 402 PHE A CA 1
ATOM 3205 C C . PHE A 1 402 ? -1.144 -3.914 -17.304 1.00 76.50 402 PHE A C 1
ATOM 3207 O O . PHE A 1 402 ? -0.377 -4.517 -18.049 1.00 76.50 402 PHE A O 1
ATOM 3214 N N . THR A 1 403 ? -2.409 -4.300 -17.133 1.00 73.50 403 THR A N 1
ATOM 3215 C CA . THR A 1 403 ? -2.991 -5.473 -17.800 1.00 73.50 403 THR A CA 1
ATOM 3216 C C . THR A 1 403 ? -2.908 -5.362 -19.321 1.00 73.50 403 THR A C 1
ATOM 3218 O O . THR A 1 403 ? -2.528 -6.323 -19.980 1.00 73.50 403 THR A O 1
ATOM 3221 N N . ALA A 1 404 ? -3.146 -4.173 -19.881 1.00 81.00 404 ALA A N 1
ATOM 3222 C CA . ALA A 1 404 ? -3.008 -3.932 -21.316 1.00 81.00 404 ALA A CA 1
ATOM 3223 C C . ALA A 1 404 ? -1.548 -4.067 -21.794 1.00 81.00 404 ALA A C 1
ATOM 3225 O O . ALA A 1 404 ? -1.297 -4.590 -22.879 1.00 81.00 404 ALA A O 1
ATOM 3226 N N . ILE A 1 405 ? -0.577 -3.653 -20.971 1.00 87.94 405 ILE A N 1
ATOM 3227 C CA . ILE A 1 405 ? 0.856 -3.855 -21.248 1.00 87.94 405 ILE A CA 1
ATOM 3228 C C . ILE A 1 405 ? 1.195 -5.349 -21.250 1.00 87.94 405 ILE A C 1
ATOM 3230 O O . ILE A 1 405 ? 1.893 -5.823 -22.144 1.00 87.94 405 ILE A O 1
ATOM 3234 N N . GLN A 1 406 ? 0.683 -6.107 -20.277 1.00 84.31 406 GLN A N 1
ATOM 3235 C CA . GLN A 1 406 ? 0.901 -7.552 -20.205 1.00 84.31 406 GLN A CA 1
ATOM 3236 C C . GLN A 1 406 ? 0.307 -8.273 -21.421 1.00 84.31 406 GLN A C 1
ATOM 3238 O O . GLN A 1 406 ? 0.990 -9.087 -22.042 1.00 84.31 406 GLN A O 1
ATOM 3243 N N . GLU A 1 407 ? -0.922 -7.933 -21.813 1.00 86.75 407 GLU A N 1
ATOM 3244 C CA . GLU A 1 407 ? -1.567 -8.476 -23.013 1.00 86.75 407 GLU A CA 1
ATOM 3245 C C . GLU A 1 407 ? -0.760 -8.173 -24.285 1.00 86.75 407 GLU A C 1
ATOM 3247 O O . GLU A 1 407 ? -0.573 -9.055 -25.133 1.00 86.75 407 GLU A O 1
ATOM 3252 N N . GLN A 1 408 ? -0.228 -6.951 -24.401 1.00 91.25 408 GLN A N 1
ATOM 3253 C CA . GLN A 1 408 ? 0.656 -6.563 -25.497 1.00 91.25 408 GLN A CA 1
ATOM 3254 C C . GLN A 1 408 ? 1.931 -7.420 -25.511 1.00 91.25 408 GLN A C 1
ATOM 3256 O O . GLN A 1 408 ? 2.274 -8.001 -26.543 1.00 91.25 408 GLN A O 1
ATOM 3261 N N . TRP A 1 409 ? 2.614 -7.550 -24.371 1.00 94.19 409 TRP A N 1
ATOM 3262 C CA . TRP A 1 409 ? 3.832 -8.355 -24.239 1.00 94.19 409 TRP A CA 1
ATOM 3263 C C . TRP A 1 409 ? 3.607 -9.818 -24.606 1.00 94.19 409 TRP A C 1
ATOM 3265 O O . TRP A 1 409 ? 4.429 -10.424 -25.295 1.00 94.19 409 TRP A O 1
ATOM 3275 N N . GLU A 1 410 ? 2.484 -10.398 -24.189 1.00 91.12 410 GLU A N 1
ATOM 3276 C CA . GLU A 1 410 ? 2.111 -11.749 -24.586 1.00 91.12 410 GLU A CA 1
ATOM 3277 C C . GLU A 1 410 ? 1.869 -11.871 -26.093 1.00 91.12 410 GLU A C 1
ATOM 3279 O O . GLU A 1 410 ? 2.290 -12.853 -26.710 1.00 91.12 410 GLU A O 1
ATOM 3284 N N . GLY A 1 411 ? 1.201 -10.884 -26.696 1.00 92.31 411 GLY A N 1
ATOM 3285 C CA . GLY A 1 411 ? 1.001 -10.809 -28.142 1.00 92.31 411 GLY A CA 1
ATOM 3286 C C . GLY A 1 411 ? 2.324 -10.800 -28.903 1.00 92.31 411 GLY A C 1
ATOM 3287 O O . GLY A 1 411 ? 2.508 -11.586 -29.830 1.00 92.31 411 GLY A O 1
ATOM 3288 N N . GLU A 1 412 ? 3.268 -9.977 -28.460 1.00 93.44 412 GLU A N 1
ATOM 3289 C CA . GLU A 1 412 ? 4.607 -9.876 -29.040 1.00 93.44 412 GLU A CA 1
ATOM 3290 C C . GLU A 1 412 ? 5.433 -11.149 -28.847 1.00 93.44 412 GLU A C 1
ATOM 3292 O O . GLU A 1 412 ? 6.081 -11.610 -29.785 1.00 93.44 412 GLU A O 1
ATOM 3297 N N . ASN A 1 413 ? 5.367 -11.766 -27.664 1.00 93.50 413 ASN A N 1
ATOM 3298 C CA . ASN A 1 413 ? 6.024 -13.045 -27.401 1.00 93.50 413 ASN A CA 1
ATOM 3299 C C . ASN A 1 413 ? 5.514 -14.123 -28.375 1.00 93.50 413 ASN A C 1
ATOM 3301 O O . ASN A 1 413 ? 6.317 -14.816 -28.998 1.00 93.50 413 ASN A O 1
ATOM 3305 N N . ARG A 1 414 ? 4.192 -14.199 -28.595 1.00 92.44 414 ARG A N 1
ATOM 3306 C CA . ARG A 1 414 ? 3.591 -15.110 -29.586 1.00 92.44 414 ARG A CA 1
ATOM 3307 C C . ARG A 1 414 ? 3.993 -14.771 -31.024 1.00 92.44 414 ARG A C 1
ATOM 3309 O O . ARG A 1 414 ? 4.186 -15.687 -31.819 1.00 92.44 414 ARG A O 1
ATOM 3316 N N . ALA A 1 415 ? 4.085 -13.488 -31.369 1.00 90.44 415 ALA A N 1
ATOM 3317 C CA . ALA A 1 415 ? 4.491 -13.037 -32.699 1.00 90.44 415 ALA A CA 1
ATOM 3318 C C . ALA A 1 415 ? 5.953 -13.403 -33.001 1.00 90.44 415 ALA A C 1
ATOM 3320 O O . ALA A 1 415 ? 6.250 -13.906 -34.083 1.00 90.44 415 ALA A O 1
ATOM 3321 N N . ARG A 1 416 ? 6.853 -13.244 -32.021 1.00 92.50 416 ARG A N 1
ATOM 3322 C CA . ARG A 1 416 ? 8.256 -13.679 -32.122 1.00 92.50 416 ARG A CA 1
ATOM 3323 C C . ARG A 1 416 ? 8.340 -15.177 -32.386 1.00 92.50 416 ARG A C 1
ATOM 3325 O O . ARG A 1 416 ? 9.027 -15.591 -33.313 1.00 92.50 416 ARG A O 1
ATOM 3332 N N . ASP A 1 417 ? 7.618 -15.973 -31.602 1.00 89.88 417 ASP A N 1
ATOM 3333 C CA . ASP A 1 417 ? 7.676 -17.439 -31.678 1.00 89.88 417 ASP A CA 1
ATOM 3334 C C . ASP A 1 417 ? 7.127 -17.997 -33.004 1.00 89.88 417 ASP A C 1
ATOM 3336 O O . ASP A 1 417 ? 7.413 -19.136 -33.364 1.00 89.88 417 ASP A O 1
ATOM 3340 N N . ARG A 1 418 ? 6.347 -17.199 -33.745 1.00 88.56 418 ARG A N 1
ATOM 3341 C CA . ARG A 1 418 ? 5.796 -17.546 -35.066 1.00 88.56 418 ARG A CA 1
ATOM 3342 C C . ARG A 1 418 ? 6.573 -16.934 -36.235 1.00 88.56 418 ARG A C 1
ATOM 3344 O O . ARG A 1 418 ? 6.187 -17.161 -37.381 1.00 88.56 418 ARG A O 1
ATOM 3351 N N . SER A 1 419 ? 7.616 -16.146 -35.969 1.00 86.31 419 SER A N 1
ATOM 3352 C CA . SER A 1 419 ? 8.388 -15.460 -37.008 1.00 86.31 419 SER A CA 1
ATOM 3353 C C . SER A 1 419 ? 9.157 -16.446 -37.891 1.00 86.31 419 SER A C 1
ATOM 3355 O 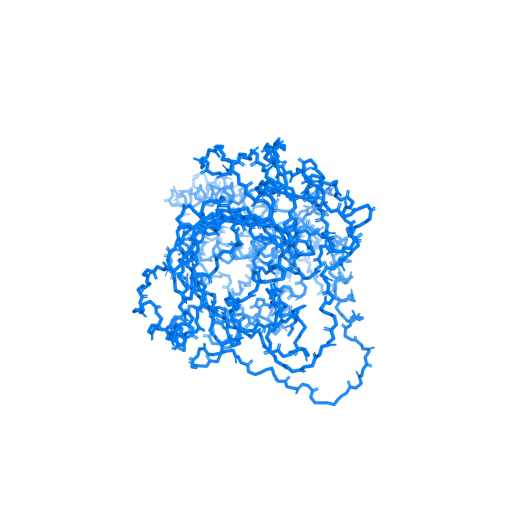O . SER A 1 419 ? 9.692 -17.438 -37.397 1.00 86.31 419 SER A O 1
ATOM 3357 N N . GLY A 1 420 ? 9.254 -16.151 -39.193 1.00 84.19 420 GLY A N 1
ATOM 3358 C CA . GLY A 1 420 ? 10.066 -16.931 -40.133 1.00 84.19 420 GLY A CA 1
ATOM 3359 C C . GLY A 1 420 ? 11.573 -16.761 -39.913 1.00 84.19 420 GLY A C 1
ATOM 3360 O O . GLY A 1 420 ? 12.339 -17.672 -40.217 1.00 84.19 420 GLY A O 1
ATOM 3361 N N . ASP A 1 421 ? 11.987 -15.630 -39.336 1.00 88.31 421 ASP A N 1
ATOM 3362 C CA . ASP A 1 421 ? 13.334 -15.397 -38.813 1.00 88.31 421 ASP A CA 1
ATOM 3363 C C . ASP A 1 421 ? 13.237 -15.114 -37.306 1.00 88.31 421 ASP A C 1
ATOM 3365 O O . ASP A 1 421 ? 12.916 -14.005 -36.861 1.00 88.31 421 ASP A O 1
ATOM 3369 N N . PHE A 1 422 ? 13.440 -16.167 -36.510 1.00 89.81 422 PHE A N 1
ATOM 3370 C CA . PHE A 1 422 ? 13.333 -16.097 -35.054 1.00 89.81 422 PHE A CA 1
ATOM 3371 C C . PHE A 1 422 ? 14.416 -15.206 -34.439 1.00 89.81 422 PHE A C 1
ATOM 3373 O O . PHE A 1 422 ? 14.121 -14.436 -33.529 1.00 89.81 422 PHE A O 1
ATOM 3380 N N . GLU A 1 423 ? 15.653 -15.271 -34.939 1.00 91.19 423 GLU A N 1
ATOM 3381 C CA . GLU A 1 423 ? 16.775 -14.507 -34.384 1.00 91.19 423 GLU A CA 1
ATOM 3382 C C . GLU A 1 423 ? 16.593 -13.007 -34.619 1.00 91.19 423 GLU A C 1
ATOM 3384 O O . GLU A 1 423 ? 16.797 -12.201 -33.704 1.00 91.19 423 GLU A O 1
ATOM 3389 N N . LEU A 1 424 ? 16.138 -12.622 -35.818 1.00 90.81 424 LEU A N 1
ATOM 3390 C CA . LEU A 1 424 ? 15.800 -11.234 -36.112 1.00 90.81 424 LEU A CA 1
ATOM 3391 C C . LEU A 1 424 ? 14.630 -10.752 -35.249 1.00 90.81 424 LEU A C 1
ATOM 3393 O O . LEU A 1 424 ? 14.747 -9.711 -34.602 1.00 90.81 424 LEU A O 1
ATOM 3397 N N . ALA A 1 425 ? 13.529 -11.507 -35.182 1.00 92.25 425 ALA A N 1
ATOM 3398 C CA . ALA A 1 425 ? 12.368 -11.137 -34.372 1.00 92.25 425 ALA A CA 1
ATOM 3399 C C . ALA A 1 425 ? 12.704 -11.039 -32.875 1.00 92.25 425 ALA A C 1
ATOM 3401 O O . ALA A 1 425 ? 12.273 -10.100 -32.202 1.00 92.25 425 ALA A O 1
ATOM 3402 N N . HIS A 1 426 ? 13.517 -11.965 -32.361 1.00 93.81 426 HIS A N 1
ATOM 3403 C CA . HIS A 1 426 ? 14.008 -11.943 -30.988 1.00 93.81 426 HIS A CA 1
ATOM 3404 C C . HIS A 1 426 ? 14.868 -10.700 -30.723 1.00 93.81 426 HIS A C 1
ATOM 3406 O O . HIS A 1 426 ? 14.660 -10.017 -29.718 1.00 93.81 426 HIS A O 1
ATOM 3412 N N . ALA A 1 427 ? 15.792 -10.361 -31.629 1.00 94.94 427 ALA A N 1
ATOM 3413 C CA . ALA A 1 427 ? 16.628 -9.170 -31.499 1.00 94.94 427 ALA A CA 1
ATOM 3414 C C . ALA A 1 427 ? 15.812 -7.868 -31.555 1.00 94.94 427 ALA A C 1
ATOM 3416 O O . ALA A 1 427 ? 16.035 -6.987 -30.727 1.00 94.94 427 ALA A O 1
ATOM 3417 N N . VAL A 1 428 ? 14.850 -7.756 -32.479 1.00 95.12 428 VAL A N 1
ATOM 3418 C CA . VAL A 1 428 ? 13.953 -6.592 -32.601 1.00 95.12 428 VAL A CA 1
ATOM 3419 C C . VAL A 1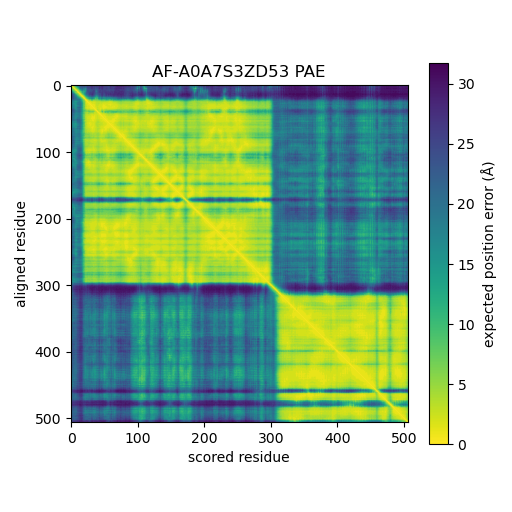 428 ? 13.140 -6.400 -31.320 1.00 95.12 428 VAL A C 1
ATOM 3421 O O . VAL A 1 428 ? 13.122 -5.305 -30.756 1.00 95.12 428 VAL A O 1
ATOM 3424 N N . GLN A 1 429 ? 12.519 -7.473 -30.818 1.00 96.19 429 GLN A N 1
ATOM 3425 C CA . GLN A 1 429 ? 11.716 -7.426 -29.596 1.00 96.19 429 GLN A CA 1
ATOM 3426 C C . GLN A 1 429 ? 12.565 -7.029 -28.378 1.00 96.19 429 GLN A C 1
ATOM 3428 O O . GLN A 1 429 ? 12.224 -6.096 -27.648 1.00 96.19 429 GLN A O 1
ATOM 3433 N N . ARG A 1 430 ? 13.687 -7.727 -28.160 1.00 97.38 430 ARG A N 1
ATOM 3434 C CA . ARG A 1 430 ? 14.596 -7.486 -27.032 1.00 97.38 430 ARG A CA 1
ATOM 3435 C C . ARG A 1 430 ? 15.124 -6.057 -27.037 1.00 97.38 430 ARG A C 1
ATOM 3437 O O . ARG A 1 430 ? 15.071 -5.385 -26.011 1.00 97.38 430 ARG A O 1
ATOM 3444 N N . ASP A 1 431 ? 15.621 -5.591 -28.178 1.00 97.56 431 ASP A N 1
ATOM 3445 C CA . ASP A 1 431 ? 16.248 -4.277 -28.266 1.00 97.56 431 ASP A CA 1
ATOM 3446 C C . ASP A 1 431 ? 15.221 -3.161 -28.022 1.00 97.56 431 ASP A C 1
ATOM 3448 O O . ASP A 1 431 ? 15.535 -2.205 -27.315 1.00 97.56 431 ASP A O 1
ATOM 3452 N N . GLY A 1 432 ? 13.978 -3.316 -28.495 1.00 96.75 432 GLY A N 1
ATOM 3453 C CA . GLY A 1 432 ? 12.878 -2.409 -28.148 1.00 96.75 432 GLY A CA 1
ATOM 3454 C C . GLY A 1 432 ? 12.634 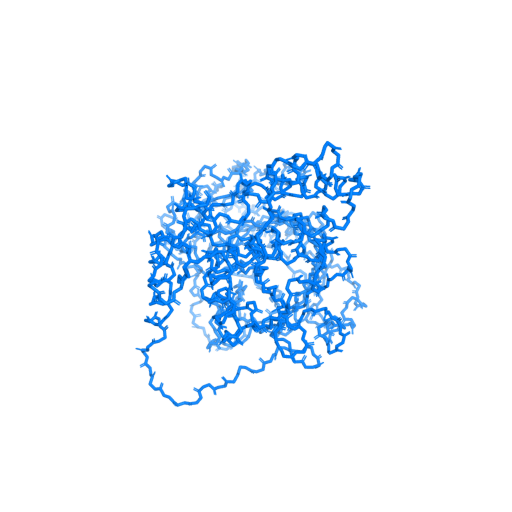-2.337 -26.637 1.00 96.75 432 GLY A C 1
ATOM 3455 O O . GLY A 1 432 ? 12.589 -1.248 -26.069 1.00 96.75 432 GLY A O 1
ATOM 3456 N N . HIS A 1 433 ? 12.558 -3.484 -25.955 1.00 97.75 433 HIS A N 1
ATOM 3457 C CA . HIS A 1 433 ? 12.382 -3.516 -24.498 1.00 97.75 433 HIS A CA 1
ATOM 3458 C C . HIS A 1 433 ? 13.576 -2.930 -23.723 1.00 97.75 433 HIS A C 1
ATOM 3460 O O . HIS A 1 433 ? 13.373 -2.296 -22.689 1.00 97.75 433 HIS A O 1
ATOM 3466 N N . CYS A 1 434 ? 14.818 -3.087 -24.201 1.00 98.44 434 CYS A N 1
ATOM 3467 C CA . CYS A 1 434 ? 15.981 -2.435 -23.583 1.00 98.44 434 CYS A CA 1
ATOM 3468 C C . CYS A 1 434 ? 15.844 -0.906 -23.610 1.00 98.44 434 CYS A C 1
ATOM 3470 O O . CYS A 1 434 ? 16.062 -0.248 -22.591 1.00 98.44 434 CYS A O 1
ATOM 3472 N N . HIS A 1 435 ? 15.455 -0.347 -24.762 1.00 97.69 435 HIS A N 1
ATOM 3473 C CA . HIS A 1 435 ? 15.233 1.094 -24.921 1.00 97.69 435 HIS A CA 1
ATOM 3474 C C . HIS A 1 435 ? 14.101 1.593 -24.021 1.00 97.69 435 HIS A C 1
ATOM 3476 O O . HIS A 1 435 ? 14.294 2.543 -23.261 1.00 97.69 435 HIS A O 1
ATOM 3482 N N . GLU A 1 436 ? 12.965 0.901 -24.009 1.00 96.94 436 GLU A N 1
ATOM 3483 C CA . GLU A 1 436 ? 11.822 1.263 -23.169 1.00 96.94 436 GLU A CA 1
ATOM 3484 C C . GLU A 1 436 ? 12.145 1.174 -21.667 1.00 96.94 436 GLU A C 1
ATOM 3486 O O . GLU A 1 436 ? 11.830 2.100 -20.920 1.00 96.94 436 GLU A O 1
ATOM 3491 N N . ALA A 1 437 ? 12.836 0.123 -21.210 1.00 96.81 437 ALA A N 1
ATOM 3492 C CA . ALA A 1 437 ? 13.240 -0.012 -19.808 1.00 96.81 437 ALA A CA 1
ATOM 3493 C C . ALA A 1 437 ? 14.157 1.139 -19.356 1.00 96.81 437 ALA A C 1
ATOM 3495 O O . ALA A 1 437 ? 13.944 1.731 -18.296 1.00 96.81 437 ALA A O 1
ATOM 3496 N N . VAL A 1 438 ? 15.157 1.499 -20.166 1.00 97.44 438 VAL A N 1
ATOM 3497 C CA . VAL A 1 438 ? 16.042 2.641 -19.881 1.00 97.44 438 VAL A CA 1
ATOM 3498 C C . VAL A 1 438 ? 15.261 3.952 -19.862 1.00 97.44 438 VAL A C 1
ATOM 3500 O O . VAL A 1 438 ? 15.494 4.795 -18.987 1.00 97.44 438 VAL A O 1
ATOM 3503 N N . MET A 1 439 ? 14.325 4.123 -20.795 1.00 95.88 439 MET A N 1
ATOM 3504 C CA . MET A 1 439 ? 13.485 5.312 -20.882 1.00 95.88 439 MET A CA 1
ATOM 3505 C C . MET A 1 439 ? 12.607 5.441 -19.627 1.00 95.88 439 MET A C 1
ATOM 3507 O O . MET A 1 439 ? 12.619 6.491 -18.980 1.00 95.88 439 MET A O 1
ATOM 3511 N N . TRP A 1 440 ? 11.952 4.360 -19.190 1.00 95.56 440 TRP A N 1
ATOM 3512 C CA . TRP A 1 440 ? 11.159 4.328 -17.956 1.00 95.56 440 TRP A CA 1
ATOM 3513 C C . TRP A 1 440 ? 12.009 4.616 -16.721 1.00 95.56 440 TRP A C 1
ATOM 3515 O O . TRP A 1 440 ? 11.705 5.542 -15.969 1.00 95.56 440 TRP A O 1
ATOM 3525 N N . TYR A 1 441 ? 13.129 3.917 -16.541 1.00 95.56 441 TYR A N 1
ATOM 3526 C CA . TYR A 1 441 ? 14.025 4.175 -15.415 1.00 95.56 441 TYR A CA 1
ATOM 3527 C C . TYR A 1 441 ? 14.466 5.642 -15.371 1.00 95.56 441 TYR A C 1
ATOM 3529 O O . TYR A 1 441 ? 14.401 6.290 -14.328 1.00 95.56 441 TYR A O 1
ATOM 3537 N N . THR A 1 442 ? 14.874 6.201 -16.509 1.00 95.38 442 THR A N 1
ATOM 3538 C CA . THR A 1 442 ? 15.449 7.548 -16.568 1.00 95.38 442 THR A CA 1
ATOM 3539 C C . THR A 1 442 ? 14.400 8.639 -16.369 1.00 95.38 442 THR A C 1
ATOM 3541 O O . THR A 1 442 ? 14.632 9.566 -15.581 1.00 95.38 442 THR A O 1
ATOM 3544 N N . HIS A 1 443 ? 13.265 8.537 -17.064 1.00 95.19 443 HIS A N 1
ATOM 3545 C CA . HIS A 1 443 ? 12.289 9.620 -17.201 1.00 95.19 443 HIS A CA 1
ATOM 3546 C C . HIS A 1 443 ? 11.071 9.494 -16.298 1.00 95.19 443 HIS A C 1
ATOM 3548 O O . HIS A 1 443 ? 10.481 10.520 -15.959 1.00 95.19 443 HIS A O 1
ATOM 3554 N N . HIS A 1 444 ? 10.705 8.280 -15.898 1.00 92.88 444 HIS A N 1
ATOM 3555 C CA . HIS A 1 444 ? 9.494 8.043 -15.118 1.00 92.88 444 HIS A CA 1
ATOM 3556 C C . HIS A 1 444 ? 9.750 7.916 -13.623 1.00 92.88 444 HIS A C 1
ATOM 3558 O O . HIS A 1 444 ? 8.830 8.118 -12.839 1.00 92.88 444 HIS A O 1
ATOM 3564 N N . LEU A 1 445 ? 10.986 7.652 -13.201 1.00 88.94 445 LEU A N 1
ATOM 3565 C CA . LEU A 1 445 ? 11.332 7.591 -11.783 1.00 88.94 445 LEU A CA 1
ATOM 3566 C C . LEU A 1 445 ? 11.887 8.922 -11.268 1.00 88.94 445 LEU A C 1
ATOM 3568 O O . LEU A 1 445 ? 12.660 9.603 -11.953 1.00 88.94 445 LEU A O 1
ATOM 3572 N N . THR A 1 446 ? 11.544 9.258 -10.023 1.00 85.88 446 THR A N 1
ATOM 3573 C CA . THR A 1 446 ? 12.261 10.284 -9.256 1.00 85.88 446 THR A CA 1
ATOM 3574 C C . THR A 1 446 ? 13.636 9.763 -8.848 1.00 85.88 446 THR A C 1
ATOM 3576 O O . THR A 1 446 ? 13.868 8.553 -8.766 1.00 85.88 446 THR A O 1
ATOM 3579 N N . GLN A 1 447 ? 14.557 10.677 -8.568 1.00 84.56 447 GLN A N 1
ATOM 3580 C CA . GLN A 1 447 ? 15.860 10.357 -8.002 1.00 84.56 447 GLN A CA 1
ATOM 3581 C C . GLN A 1 447 ? 15.710 9.586 -6.686 1.00 84.56 447 GLN A C 1
ATOM 3583 O O . GLN A 1 447 ? 16.374 8.570 -6.496 1.00 84.56 447 GLN A O 1
ATOM 3588 N N . GLU A 1 448 ? 14.758 9.990 -5.840 1.00 74.50 448 GLU A N 1
ATOM 3589 C CA . GLU A 1 448 ? 14.454 9.278 -4.600 1.00 74.50 448 GLU A CA 1
ATOM 3590 C C . GLU A 1 448 ? 14.029 7.829 -4.850 1.00 74.50 448 GLU A C 1
ATOM 3592 O O . GLU A 1 448 ? 14.525 6.922 -4.179 1.00 74.50 448 GLU A O 1
ATOM 3597 N N . THR A 1 449 ? 13.145 7.595 -5.823 1.00 73.31 449 THR A N 1
ATOM 3598 C CA . THR A 1 449 ? 12.724 6.241 -6.184 1.00 73.31 449 THR A CA 1
ATOM 3599 C C . THR A 1 449 ? 13.898 5.435 -6.724 1.00 73.31 449 THR A C 1
ATOM 3601 O O . THR A 1 449 ? 14.063 4.294 -6.312 1.00 73.31 449 THR A O 1
ATOM 3604 N N . LYS A 1 450 ? 14.762 6.006 -7.574 1.00 85.12 450 LYS A N 1
ATOM 3605 C CA . LYS A 1 450 ? 15.968 5.317 -8.077 1.00 85.12 450 LYS A CA 1
ATOM 3606 C C . LYS A 1 450 ? 16.905 4.902 -6.952 1.00 85.12 450 LYS A C 1
ATOM 3608 O O . LYS A 1 450 ? 17.417 3.792 -6.960 1.00 85.12 450 LYS A O 1
ATOM 3613 N N . GLU A 1 451 ? 17.117 5.780 -5.984 1.00 78.00 451 GLU A N 1
ATOM 3614 C CA . GLU A 1 451 ? 17.953 5.512 -4.816 1.00 78.00 451 GLU A CA 1
ATOM 3615 C C . GLU A 1 451 ? 17.304 4.484 -3.892 1.00 78.00 451 GLU A C 1
ATOM 3617 O O . GLU A 1 451 ? 17.997 3.614 -3.387 1.00 78.00 451 GLU A O 1
ATOM 3622 N N . MET A 1 452 ? 15.978 4.522 -3.726 1.00 68.25 452 MET A N 1
ATOM 3623 C CA . MET A 1 452 ? 15.253 3.472 -3.013 1.00 68.25 452 MET A CA 1
ATOM 3624 C C . MET A 1 452 ? 15.399 2.127 -3.714 1.00 68.25 452 MET A C 1
ATOM 3626 O O . MET A 1 452 ? 15.728 1.152 -3.053 1.00 68.25 452 MET A O 1
ATOM 3630 N N . LEU A 1 453 ? 15.201 2.062 -5.033 1.00 70.38 453 LEU A N 1
ATOM 3631 C CA . LEU A 1 453 ? 15.417 0.826 -5.776 1.00 70.38 453 LEU A CA 1
ATOM 3632 C C . LEU A 1 453 ? 16.883 0.391 -5.604 1.00 70.38 453 LEU A C 1
ATOM 3634 O O . LEU A 1 453 ? 17.157 -0.738 -5.229 1.00 70.38 453 LEU A O 1
ATOM 3638 N N . SER A 1 454 ? 17.845 1.294 -5.744 1.00 72.44 454 SER A N 1
ATOM 3639 C CA . SER A 1 454 ? 19.255 0.978 -5.505 1.00 72.44 454 SER A CA 1
ATOM 3640 C C . SER A 1 454 ? 19.537 0.400 -4.116 1.00 72.44 454 SER A C 1
ATOM 3642 O O . SER A 1 454 ? 20.223 -0.610 -4.008 1.00 72.44 454 SER A O 1
ATOM 3644 N N . GLU A 1 455 ? 18.982 0.994 -3.057 1.00 59.84 455 GLU A N 1
ATOM 3645 C CA . GLU A 1 455 ? 19.103 0.506 -1.679 1.00 59.84 455 GLU A CA 1
ATOM 3646 C C . GLU A 1 455 ? 18.409 -0.850 -1.490 1.00 59.84 455 GLU A C 1
ATOM 3648 O O . GLU A 1 455 ? 18.927 -1.717 -0.793 1.00 59.84 455 GLU A O 1
ATOM 3653 N N . VAL A 1 456 ? 17.247 -1.047 -2.118 1.00 54.09 456 VAL A N 1
ATOM 3654 C CA . VAL A 1 456 ? 16.488 -2.304 -2.067 1.00 54.09 456 VAL A CA 1
ATOM 3655 C C . VAL A 1 456 ? 17.202 -3.418 -2.831 1.00 54.09 456 VAL A C 1
ATOM 3657 O O . VAL A 1 456 ? 17.090 -4.583 -2.450 1.00 54.09 456 VAL A O 1
ATOM 3660 N N . TYR A 1 457 ? 17.945 -3.075 -3.883 1.00 55.62 457 TYR A N 1
ATOM 3661 C CA . TYR A 1 457 ? 18.522 -4.048 -4.795 1.00 55.62 457 TYR A CA 1
ATOM 3662 C C . TYR A 1 457 ? 20.075 -4.160 -4.727 1.00 55.62 457 TYR A C 1
ATOM 3664 O O . TYR A 1 457 ? 20.600 -5.150 -5.204 1.00 55.62 457 TYR A O 1
ATOM 3672 N N . GLY A 1 458 ? 20.872 -3.273 -4.107 1.00 47.44 458 GLY A N 1
ATOM 3673 C CA . GLY A 1 458 ? 22.348 -3.419 -3.920 1.00 47.44 458 GLY A CA 1
ATOM 3674 C C . GLY A 1 458 ? 22.739 -3.877 -2.496 1.00 47.44 458 GLY A C 1
ATOM 3675 O O . GLY A 1 458 ? 22.043 -3.555 -1.549 1.00 47.44 458 GLY A O 1
ATOM 3676 N N . VAL A 1 459 ? 23.800 -4.642 -2.174 1.00 39.09 459 VAL A N 1
ATOM 3677 C CA . VAL A 1 459 ? 25.113 -4.958 -2.795 1.00 39.09 459 VAL A CA 1
ATOM 3678 C C . VAL A 1 459 ? 25.309 -6.487 -2.972 1.00 39.09 459 VAL A C 1
ATOM 3680 O O . VAL A 1 459 ? 26.413 -6.967 -3.202 1.00 39.09 459 VAL A O 1
ATOM 3683 N N . ALA A 1 460 ? 24.239 -7.285 -2.904 1.00 38.78 460 ALA A N 1
ATOM 3684 C CA . ALA A 1 460 ? 24.304 -8.736 -3.149 1.00 38.78 460 ALA A CA 1
ATOM 3685 C C . ALA A 1 460 ? 23.155 -9.282 -4.031 1.00 38.78 460 ALA A C 1
ATOM 3687 O O . ALA A 1 460 ? 22.906 -10.485 -4.018 1.00 38.78 460 ALA A O 1
ATOM 3688 N N . GLY A 1 461 ? 22.468 -8.419 -4.802 1.00 45.50 461 GLY A N 1
ATOM 3689 C CA . GLY A 1 461 ? 21.351 -8.807 -5.685 1.00 45.50 461 GLY A CA 1
ATOM 3690 C C . GLY A 1 461 ? 20.799 -7.700 -6.612 1.00 45.50 461 GLY A C 1
ATOM 3691 O O . GLY A 1 461 ? 19.587 -7.624 -6.768 1.00 45.50 461 GLY A O 1
ATOM 3692 N N . GLY A 1 462 ? 21.685 -6.860 -7.184 1.00 53.41 462 GLY A N 1
ATOM 3693 C CA . GLY A 1 462 ? 21.457 -5.571 -7.895 1.00 53.41 462 GLY A CA 1
ATOM 3694 C C . GLY A 1 462 ? 20.142 -5.346 -8.663 1.00 53.41 462 GLY A C 1
ATOM 3695 O O . GLY A 1 462 ? 19.653 -6.260 -9.321 1.00 53.41 462 GLY A O 1
ATOM 3696 N N . LEU A 1 463 ? 19.643 -4.092 -8.727 1.00 72.12 463 LEU A N 1
ATOM 3697 C CA . LEU A 1 463 ? 18.711 -3.688 -9.791 1.00 72.12 463 LEU A CA 1
ATOM 3698 C C . LEU A 1 463 ? 19.578 -3.619 -11.038 1.00 72.12 463 LEU A C 1
ATOM 3700 O O . LEU A 1 463 ? 20.339 -2.666 -11.233 1.00 72.12 463 LEU A O 1
ATOM 3704 N N . VAL A 1 464 ? 19.526 -4.688 -11.820 1.00 86.31 464 VAL A N 1
ATOM 3705 C CA . VAL A 1 464 ? 20.297 -4.800 -13.047 1.00 86.31 464 VAL A CA 1
ATOM 3706 C C . VAL A 1 464 ? 19.481 -4.179 -14.167 1.00 86.31 464 VAL A C 1
ATOM 3708 O O . VAL A 1 464 ? 18.403 -4.661 -14.506 1.00 86.31 464 VAL A O 1
ATOM 3711 N N . MET A 1 465 ? 20.001 -3.100 -14.735 1.00 94.06 465 MET A N 1
ATOM 3712 C CA . MET A 1 465 ? 19.404 -2.419 -15.873 1.00 94.06 465 MET A CA 1
ATOM 3713 C C . MET A 1 465 ? 20.070 -2.874 -17.177 1.00 94.06 465 MET A C 1
ATOM 3715 O O . MET A 1 465 ? 21.293 -3.058 -17.215 1.00 94.06 465 MET A O 1
ATOM 3719 N N . PRO A 1 466 ? 19.311 -3.041 -18.273 1.00 97.44 466 PRO A N 1
ATOM 3720 C CA . PRO A 1 466 ? 19.911 -3.201 -19.586 1.00 97.44 466 PRO A CA 1
ATOM 3721 C C . PRO A 1 466 ? 20.611 -1.910 -20.021 1.00 97.44 466 PRO A C 1
ATOM 3723 O O . PRO A 1 466 ? 20.158 -0.802 -19.732 1.00 97.44 466 PRO A O 1
ATOM 3726 N N . LEU A 1 467 ? 21.698 -2.064 -20.769 1.00 98.44 467 LEU A N 1
ATOM 3727 C CA . LEU A 1 467 ? 22.183 -1.015 -21.660 1.00 98.44 467 LEU A CA 1
ATOM 3728 C C . LEU A 1 467 ? 21.286 -0.937 -22.903 1.00 98.44 467 LEU A C 1
ATOM 3730 O O . LEU A 1 467 ? 20.613 -1.901 -23.257 1.00 98.44 467 LEU A O 1
ATOM 3734 N N . LEU A 1 468 ? 21.300 0.196 -23.592 1.00 97.88 468 LEU A N 1
ATOM 3735 C CA . LEU A 1 468 ? 20.661 0.383 -24.891 1.00 97.88 468 LEU A CA 1
ATOM 3736 C C . LEU A 1 468 ? 21.385 -0.431 -25.969 1.00 97.88 468 LEU A C 1
ATOM 3738 O O . LEU A 1 468 ? 22.618 -0.501 -25.978 1.00 97.88 468 LEU A O 1
ATOM 3742 N N . SER A 1 469 ? 20.628 -0.999 -26.910 1.00 96.50 469 SER A N 1
ATOM 3743 C CA . SER A 1 469 ? 21.206 -1.550 -28.142 1.00 96.50 469 SER A CA 1
ATOM 3744 C C . SER A 1 469 ? 21.673 -0.410 -29.042 1.00 96.50 469 SER A C 1
ATOM 3746 O O . SER A 1 469 ? 20.903 0.511 -29.307 1.00 96.50 469 SER A O 1
ATOM 3748 N N . THR A 1 470 ? 22.911 -0.489 -29.533 1.00 95.50 470 THR A N 1
ATOM 3749 C CA . THR A 1 470 ? 23.465 0.449 -30.522 1.00 95.50 470 THR A CA 1
ATOM 3750 C C . THR A 1 470 ? 22.989 0.156 -31.945 1.00 95.50 470 THR A C 1
ATOM 3752 O O . THR A 1 470 ? 23.177 0.977 -32.841 1.00 95.50 470 THR A O 1
ATOM 3755 N N . LYS A 1 471 ? 22.339 -0.995 -32.167 1.00 92.88 471 LYS A N 1
ATOM 3756 C CA . LYS A 1 471 ? 21.822 -1.405 -33.471 1.00 92.88 471 LYS A CA 1
ATOM 3757 C C . LYS A 1 471 ? 20.417 -0.847 -33.695 1.00 92.88 471 LYS A C 1
ATOM 3759 O O . LYS A 1 471 ? 19.494 -1.127 -32.932 1.00 92.88 471 LYS A O 1
ATOM 3764 N N . ARG A 1 472 ? 20.241 -0.123 -34.801 1.00 91.75 472 ARG A N 1
ATOM 3765 C CA . ARG A 1 472 ? 18.921 0.243 -35.328 1.00 91.75 472 ARG A CA 1
ATOM 3766 C C . ARG A 1 472 ? 18.393 -0.889 -36.208 1.00 91.75 472 ARG A C 1
ATOM 3768 O O . ARG A 1 472 ? 19.082 -1.321 -37.131 1.00 91.75 472 ARG A O 1
ATOM 3775 N N . HIS A 1 473 ? 17.176 -1.358 -35.948 1.00 90.75 473 HIS A N 1
ATOM 3776 C CA . HIS A 1 473 ? 16.515 -2.340 -36.811 1.00 90.75 473 HIS A CA 1
ATOM 3777 C C . HIS A 1 473 ? 15.670 -1.625 -37.865 1.00 90.75 473 HIS A C 1
ATOM 3779 O O . HIS A 1 473 ? 14.889 -0.736 -37.539 1.00 90.75 473 HIS A O 1
ATOM 3785 N N . GLN A 1 474 ? 15.839 -2.001 -39.134 1.00 82.50 474 GLN A N 1
ATOM 3786 C CA . GLN A 1 474 ? 15.021 -1.492 -40.234 1.00 82.50 474 GLN A CA 1
ATOM 3787 C C . GLN A 1 474 ? 13.857 -2.448 -40.480 1.00 82.50 474 GLN A C 1
ATOM 3789 O O . GLN A 1 474 ? 14.032 -3.542 -41.018 1.00 82.50 474 GLN A O 1
ATOM 3794 N N . CYS A 1 475 ? 12.671 -2.014 -40.065 1.00 72.56 475 CYS A N 1
ATOM 3795 C CA . CYS A 1 475 ? 11.432 -2.776 -40.184 1.00 72.56 475 CYS A CA 1
ATOM 3796 C C . CYS A 1 475 ? 10.699 -2.576 -41.521 1.00 72.56 475 CYS A C 1
ATOM 3798 O O . CYS A 1 475 ? 9.766 -3.315 -41.831 1.00 72.56 475 CYS A O 1
ATOM 3800 N N . GLN A 1 476 ? 11.109 -1.596 -42.331 1.00 63.62 476 GLN A N 1
ATOM 3801 C CA . GLN A 1 476 ? 10.544 -1.347 -43.658 1.00 63.62 476 GLN A CA 1
ATOM 3802 C C . GLN A 1 476 ? 11.351 -2.085 -44.739 1.00 63.62 476 GLN A C 1
ATOM 3804 O O . GLN A 1 476 ? 12.577 -2.069 -44.714 1.00 63.62 476 GLN A O 1
ATOM 3809 N N . GLY A 1 477 ? 10.667 -2.725 -45.695 1.00 61.00 477 GLY A N 1
ATOM 3810 C CA . GLY A 1 477 ? 11.301 -3.371 -46.858 1.00 61.00 477 GLY A CA 1
A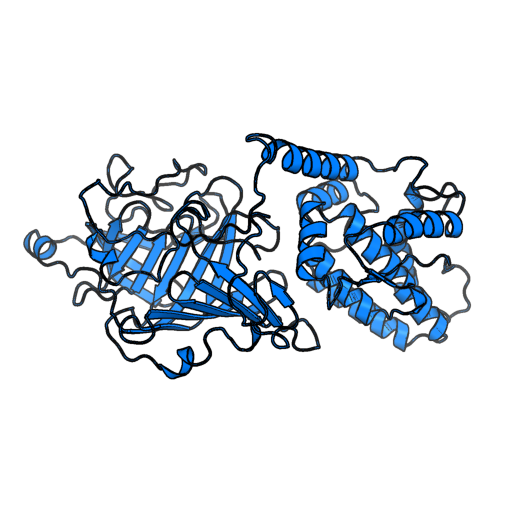TOM 3811 C C . GLY A 1 477 ? 11.886 -4.771 -46.620 1.00 61.00 477 GLY A C 1
ATOM 3812 O O . GLY A 1 477 ? 12.546 -5.307 -47.507 1.00 61.00 477 GLY A O 1
ATOM 3813 N N . GLN A 1 478 ? 11.639 -5.377 -45.454 1.00 60.88 478 GLN A N 1
ATOM 3814 C CA . GLN A 1 478 ? 12.030 -6.760 -45.160 1.00 60.88 478 GLN A CA 1
ATOM 3815 C C . GLN A 1 478 ? 11.230 -7.762 -46.027 1.00 60.88 478 GLN A C 1
ATOM 3817 O O . GLN A 1 478 ? 10.059 -7.504 -46.327 1.00 60.88 478 GLN A O 1
ATOM 3822 N N . PRO A 1 479 ? 11.813 -8.916 -46.414 1.00 59.78 479 PRO A N 1
ATOM 3823 C CA . PRO A 1 479 ? 11.090 -9.981 -47.109 1.00 59.78 479 PRO A CA 1
ATOM 3824 C C . PRO A 1 479 ? 9.823 -10.398 -46.347 1.00 59.78 479 PRO A C 1
ATOM 3826 O O . PRO A 1 479 ? 9.815 -10.425 -45.113 1.00 59.78 479 PRO A O 1
ATOM 3829 N N . HIS A 1 480 ? 8.752 -10.751 -47.067 1.00 55.50 480 HIS A N 1
ATOM 3830 C CA . HIS A 1 480 ? 7.507 -11.219 -46.448 1.00 55.50 480 HIS A CA 1
ATOM 3831 C C . HIS A 1 480 ? 7.786 -12.386 -45.482 1.00 55.50 480 HIS A C 1
ATOM 3833 O O . HIS A 1 480 ? 8.257 -13.438 -45.906 1.00 55.50 480 HIS A O 1
ATOM 3839 N N . GLY A 1 481 ? 7.491 -12.191 -44.190 1.00 58.28 481 GLY A N 1
ATOM 3840 C CA . GLY A 1 481 ? 7.641 -13.208 -43.140 1.00 58.28 481 GLY A CA 1
ATOM 3841 C C . GLY A 1 481 ? 8.906 -13.118 -42.273 1.00 58.28 481 GLY A C 1
ATOM 3842 O O . GLY A 1 481 ? 9.013 -13.898 -41.330 1.00 58.28 481 GLY A O 1
ATOM 3843 N N . ALA A 1 482 ? 9.833 -12.185 -42.538 1.00 64.44 482 ALA A N 1
ATOM 3844 C CA . ALA A 1 482 ? 11.067 -12.047 -41.748 1.00 64.44 482 ALA A CA 1
ATOM 3845 C C . ALA A 1 482 ? 10.826 -11.506 -40.323 1.00 64.44 482 ALA A C 1
ATOM 3847 O O . ALA A 1 482 ? 11.426 -11.993 -39.372 1.00 64.44 482 ALA A O 1
ATOM 3848 N N . THR A 1 483 ? 9.902 -10.553 -40.159 1.00 70.56 483 THR A N 1
ATOM 3849 C CA . THR A 1 483 ? 9.480 -10.050 -38.841 1.00 70.56 483 THR A CA 1
ATOM 3850 C C . THR A 1 483 ? 7.993 -9.711 -38.872 1.00 70.56 483 THR A C 1
ATOM 3852 O O . THR A 1 483 ? 7.512 -9.103 -39.831 1.00 70.56 483 THR A O 1
ATOM 3855 N N . ASP A 1 484 ? 7.255 -10.091 -37.827 1.00 83.19 484 ASP A N 1
ATOM 3856 C CA . ASP A 1 484 ? 5.834 -9.760 -37.686 1.00 83.19 484 ASP A CA 1
ATOM 3857 C C . ASP A 1 484 ? 5.626 -8.223 -37.649 1.00 83.19 484 ASP A C 1
ATOM 3859 O O . ASP A 1 484 ? 6.304 -7.533 -36.875 1.00 83.19 484 ASP A O 1
ATOM 3863 N N . PRO A 1 485 ? 4.697 -7.651 -38.444 1.00 85.12 485 PRO A N 1
ATOM 3864 C CA . PRO A 1 485 ? 4.414 -6.215 -38.440 1.00 85.12 485 PRO A CA 1
ATOM 3865 C C . PRO A 1 485 ? 4.080 -5.633 -37.057 1.00 85.12 485 PRO A C 1
ATOM 3867 O O . PRO A 1 485 ? 4.378 -4.464 -36.804 1.00 85.12 485 PRO A O 1
ATOM 3870 N N . ALA A 1 486 ? 3.481 -6.421 -36.159 1.00 85.69 486 ALA A N 1
ATOM 3871 C CA . ALA A 1 486 ? 3.173 -6.003 -34.796 1.00 85.69 486 ALA A CA 1
ATOM 3872 C C . ALA A 1 486 ? 4.443 -5.817 -33.952 1.00 85.69 486 ALA A C 1
ATOM 3874 O O . ALA A 1 486 ? 4.559 -4.810 -33.256 1.00 85.69 486 ALA A O 1
ATOM 3875 N N . LEU A 1 487 ? 5.424 -6.725 -34.068 1.00 90.38 487 LEU A N 1
ATOM 3876 C CA . LEU A 1 487 ? 6.727 -6.585 -33.401 1.00 90.38 487 LEU A CA 1
ATOM 3877 C C . LEU A 1 487 ? 7.477 -5.353 -33.892 1.00 90.38 487 LEU A C 1
ATOM 3879 O O . LEU A 1 487 ? 8.065 -4.620 -33.101 1.00 90.38 487 LEU A O 1
ATOM 3883 N N . CYS A 1 488 ? 7.431 -5.118 -35.199 1.00 89.31 488 CYS A N 1
ATOM 3884 C CA . CYS A 1 488 ? 8.067 -3.958 -35.794 1.00 89.31 488 CYS A CA 1
ATOM 3885 C C . CYS A 1 488 ? 7.432 -2.644 -35.334 1.00 89.31 488 CYS A C 1
ATOM 3887 O O . CYS A 1 488 ? 8.153 -1.719 -34.972 1.00 89.31 488 CYS A O 1
ATOM 3889 N N . ARG A 1 489 ? 6.097 -2.568 -35.276 1.00 89.88 489 ARG A N 1
ATOM 3890 C CA . ARG A 1 489 ? 5.404 -1.394 -34.728 1.00 89.88 489 ARG A CA 1
ATOM 3891 C C . ARG A 1 489 ? 5.776 -1.156 -33.265 1.00 89.88 489 ARG A C 1
ATOM 3893 O O . ARG A 1 489 ? 6.164 -0.050 -32.915 1.00 89.88 489 ARG A O 1
ATOM 3900 N N . ALA A 1 490 ? 5.745 -2.207 -32.448 1.00 92.38 490 ALA A N 1
ATOM 3901 C CA . ALA A 1 490 ? 6.105 -2.112 -31.038 1.00 92.38 490 ALA A CA 1
ATOM 3902 C C . ALA A 1 490 ? 7.568 -1.684 -30.828 1.00 92.38 490 ALA A C 1
ATOM 3904 O O . ALA A 1 490 ? 7.867 -0.924 -29.911 1.00 92.38 490 ALA A O 1
ATOM 3905 N N . TYR A 1 491 ? 8.492 -2.137 -31.679 1.00 94.62 491 TYR A N 1
ATOM 3906 C CA . TYR A 1 491 ? 9.880 -1.677 -31.653 1.00 94.62 491 TYR A CA 1
ATOM 3907 C C . TYR A 1 491 ? 9.990 -0.176 -31.949 1.00 94.62 491 TYR A C 1
ATOM 3909 O O . TYR A 1 491 ? 10.657 0.537 -31.200 1.00 94.62 491 TYR A O 1
ATOM 3917 N N . GLU A 1 492 ? 9.315 0.311 -32.993 1.00 92.12 492 GLU A N 1
ATOM 3918 C CA . GLU A 1 492 ? 9.313 1.737 -33.345 1.00 92.12 492 GLU A CA 1
ATOM 3919 C C . GLU A 1 492 ? 8.742 2.617 -32.228 1.00 92.12 492 GLU A C 1
ATOM 3921 O O . GLU A 1 492 ? 9.324 3.649 -31.894 1.00 92.12 492 GLU A O 1
ATOM 3926 N N . ASP A 1 493 ? 7.675 2.157 -31.578 1.00 91.25 493 ASP A N 1
ATOM 3927 C CA . ASP A 1 493 ? 7.046 2.850 -30.453 1.00 91.25 493 ASP A CA 1
ATOM 3928 C C . ASP A 1 493 ? 7.955 2.932 -29.208 1.00 91.25 493 ASP A C 1
ATOM 3930 O O . ASP A 1 493 ? 7.806 3.834 -28.380 1.00 91.25 493 ASP A O 1
ATOM 3934 N N . ARG A 1 494 ? 8.935 2.026 -29.075 1.00 93.94 494 ARG A N 1
ATOM 3935 C CA . ARG A 1 494 ? 9.827 1.929 -27.904 1.00 93.94 494 ARG A CA 1
ATOM 3936 C C . ARG A 1 494 ? 11.179 2.614 -28.061 1.00 93.94 494 ARG A C 1
ATOM 3938 O O . ARG A 1 494 ? 11.818 2.941 -27.063 1.00 93.94 494 ARG A O 1
ATOM 3945 N N . VAL A 1 495 ? 11.623 2.851 -29.290 1.00 94.12 495 VAL A N 1
ATOM 3946 C CA . VAL A 1 495 ? 12.918 3.497 -29.601 1.00 94.12 495 VAL A CA 1
ATOM 3947 C C . VAL A 1 495 ? 12.785 4.985 -29.933 1.00 94.12 495 VAL A C 1
ATOM 3949 O O . VAL A 1 495 ? 13.697 5.613 -30.474 1.00 94.12 495 VAL A O 1
ATOM 3952 N N . THR A 1 496 ? 11.656 5.581 -29.556 1.00 91.50 496 THR A N 1
ATOM 3953 C CA . THR A 1 496 ? 11.326 6.992 -29.793 1.00 91.50 496 THR A CA 1
ATOM 3954 C C . THR A 1 496 ? 12.250 7.970 -29.065 1.00 91.50 496 THR A C 1
ATOM 3956 O O . THR A 1 496 ? 12.287 9.150 -29.414 1.00 91.50 496 THR A O 1
ATOM 3959 N N . CYS A 1 497 ? 13.062 7.508 -28.104 1.00 89.81 497 CYS A N 1
ATOM 3960 C CA . CYS A 1 497 ? 14.100 8.325 -27.472 1.00 89.81 497 CYS A CA 1
ATOM 3961 C C . CYS A 1 497 ? 15.067 8.934 -28.500 1.00 89.81 497 CYS A C 1
ATOM 3963 O O . CYS A 1 497 ? 15.559 10.047 -28.294 1.00 89.81 497 CYS A O 1
ATOM 3965 N N . ALA A 1 498 ? 15.258 8.278 -29.650 1.00 90.75 498 ALA A N 1
ATOM 3966 C CA . ALA A 1 498 ? 16.048 8.815 -30.749 1.00 90.75 498 ALA A CA 1
ATOM 3967 C C . ALA A 1 498 ? 15.570 10.191 -31.238 1.00 90.75 498 ALA A C 1
ATOM 3969 O O . ALA A 1 498 ? 16.399 10.981 -31.675 1.00 90.75 498 ALA A O 1
ATOM 3970 N N . SER A 1 499 ? 14.288 10.555 -31.070 1.00 90.00 499 SER A N 1
ATOM 3971 C CA . SER A 1 499 ? 13.759 11.807 -31.632 1.00 90.00 499 SER A CA 1
ATOM 3972 C C . SER A 1 499 ? 14.262 13.035 -30.880 1.00 90.00 499 SER A C 1
ATOM 3974 O O . SER A 1 499 ? 14.176 14.156 -31.369 1.00 90.00 499 SER A O 1
ATOM 3976 N N . CYS A 1 500 ? 14.727 12.824 -29.647 1.00 91.50 500 CYS A N 1
ATOM 3977 C CA . CYS A 1 500 ? 15.255 13.871 -28.780 1.00 91.50 500 CYS A CA 1
ATOM 3978 C C . CYS A 1 500 ? 16.770 13.756 -28.591 1.00 91.50 500 CYS A C 1
ATOM 3980 O O . CYS A 1 500 ? 17.411 14.739 -28.221 1.00 91.50 500 CYS A O 1
ATOM 3982 N N . HIS A 1 501 ? 17.324 12.559 -28.788 1.00 93.31 501 HIS A N 1
ATOM 3983 C CA . HIS A 1 501 ? 18.702 12.239 -28.441 1.00 93.31 501 HIS A CA 1
ATOM 3984 C C . HIS A 1 501 ? 19.603 11.961 -29.658 1.00 93.31 501 HIS A C 1
ATOM 3986 O O . HIS A 1 501 ? 20.820 11.924 -29.487 1.00 93.31 501 HIS A O 1
ATOM 3992 N N . SER A 1 502 ? 19.052 11.816 -30.869 1.00 91.06 502 SER A N 1
ATOM 3993 C CA . SER A 1 502 ? 19.825 11.745 -32.112 1.00 91.06 502 SER A CA 1
ATOM 3994 C C . SER A 1 502 ? 19.656 13.015 -32.946 1.00 91.06 502 SER A C 1
ATOM 3996 O O . SER A 1 502 ? 18.557 13.559 -33.041 1.00 91.06 502 SER A O 1
ATOM 3998 N N . ASP A 1 503 ? 20.743 13.489 -33.554 1.00 85.38 503 ASP A N 1
ATOM 3999 C CA . ASP A 1 503 ? 20.717 14.641 -34.466 1.00 85.38 503 ASP A CA 1
ATOM 4000 C C . ASP A 1 503 ? 20.295 14.259 -35.892 1.00 85.38 503 ASP A C 1
ATOM 4002 O O . ASP A 1 503 ? 19.921 15.124 -36.687 1.00 85.38 503 ASP A O 1
ATOM 4006 N N . SER A 1 504 ? 20.333 12.965 -36.213 1.00 76.56 504 SER A N 1
ATOM 4007 C CA . SER A 1 504 ? 19.832 12.439 -37.479 1.00 76.56 504 SER A CA 1
ATOM 4008 C C . SER A 1 504 ? 18.310 12.254 -37.415 1.00 76.56 504 SER A C 1
ATOM 4010 O O . SER A 1 504 ? 17.809 11.754 -36.404 1.00 76.56 504 SER A O 1
ATOM 4012 N N . PRO A 1 505 ? 17.555 12.615 -38.471 1.00 61.16 505 PRO A N 1
ATOM 4013 C CA . PRO A 1 505 ? 16.136 12.281 -38.543 1.00 61.16 505 PRO A CA 1
ATOM 4014 C C . PRO A 1 505 ? 15.954 10.756 -38.489 1.00 61.16 505 PRO A C 1
ATOM 4016 O O . PRO A 1 505 ? 16.707 10.026 -39.137 1.00 61.16 505 PRO A O 1
ATOM 4019 N N . ILE A 1 506 ? 14.990 10.306 -37.674 1.00 57.69 506 ILE A N 1
ATOM 4020 C CA . ILE A 1 506 ? 14.584 8.893 -37.553 1.00 57.69 506 ILE A CA 1
ATOM 4021 C C . ILE A 1 506 ? 13.884 8.440 -38.825 1.00 57.69 506 ILE A C 1
ATOM 4023 O O . ILE A 1 506 ? 13.003 9.200 -39.294 1.00 57.69 506 ILE A O 1
#

Secondary structure (DSSP, 8-state):
-------------SS-----------TT---TTT---TTTSSSPP-TTSS--EEE-SSSTTSEEE--EEE----HHHHHTPPPPB--SEEEEEEEEEEEEE-SSTT-TT----S---S-EEEEEEEEEEEEETTTT-EEEEEEEEEETTEEEEEEEEEETTEEEEEEE-TTSTTT-EEEEEEE-BGGG-TTSPB--S--TTGGGG-EEEEEEEEEETTTTEEEEEEEEEETTEEEEE-TTT-BEEEEEETTTEEEE-TT-SSS----GGGGSSSS-GGGSTTSSSEEESB-TTSSBPPP----S--SS-HHHHHHHHHHHHHHHHH--S--GGG-BSSHHHHHHHHHHHHHT-TT-EEE-GGG--HHHHHHHHHHHHTT--HHHHHHHHHTT-TTS-S-SSHHHHHHHHHHHHHHHHT-SSHHHHHHHHHHHHHHHHHHIIIIIS-HHHHHHHHHHHTTTS--EEEPPP-PPP--SSPPTTSS-HHHHHHHHHH-TTHHHHBSS--

Solvent-accessible surface area (backbone atoms only — not comparable to full-atom values): 27245 Å² total; per-residue (Å²): 129,92,78,58,38,25,72,82,76,85,86,88,88,90,80,95,68,84,81,77,61,70,74,63,81,59,78,68,67,57,48,51,44,48,38,41,33,37,72,81,37,88,74,50,51,52,64,68,39,27,68,29,50,56,64,74,53,78,52,80,81,33,40,55,62,56,54,62,41,72,46,93,72,55,73,71,55,68,76,63,62,43,62,60,38,51,34,55,24,16,52,25,49,37,44,35,29,46,17,8,42,47,78,44,86,70,36,85,62,37,33,29,50,68,50,65,70,76,59,69,23,66,38,47,31,41,38,39,37,38,34,30,57,80,81,75,40,27,36,38,34,47,31,38,38,54,45,98,91,44,68,30,44,34,40,37,38,31,40,50,36,37,35,39,40,37,39,41,43,74,87,42,97,76,72,46,26,37,16,38,22,35,65,31,11,46,75,26,35,82,89,46,68,64,39,54,49,85,58,63,64,60,53,73,69,47,40,83,53,37,40,31,43,30,48,43,77,93,87,67,45,76,45,72,24,36,34,30,32,45,17,44,41,33,39,32,15,37,54,91,72,2,35,30,39,38,37,34,24,79,48,38,27,35,42,36,23,89,74,19,40,40,71,47,70,59,75,67,74,78,63,69,57,70,56,42,63,43,28,20,69,92,39,28,79,27,53,36,53,32,37,66,77,17,43,50,52,80,76,80,76,81,74,83,80,76,87,92,58,67,70,62,53,54,53,49,50,52,51,50,43,51,51,53,57,73,46,78,61,68,62,74,89,55,42,17,72,33,67,39,47,17,26,50,44,46,35,52,56,54,68,68,34,89,54,46,42,72,42,63,35,87,81,55,50,50,73,60,42,52,53,51,35,48,54,40,64,71,51,31,36,63,75,40,45,48,57,19,57,79,63,72,37,72,82,33,73,93,56,94,48,69,68,59,48,51,54,48,52,52,51,43,54,53,42,32,76,67,26,75,29,46,69,59,26,48,50,46,46,27,40,18,44,22,33,36,40,46,48,41,54,67,61,27,34,44,68,67,52,48,47,48,48,18,62,61,18,50,94,88,65,52,47,68,40,52,26,47,50,49,74,84,82,77,74,74,91,60,64,94,54,40,54,47,70,66,46,43,50,53,24,57,67,28,50,40,63,42,79,52,22,22,72,43,86,131

Foldseek 3Di:
DQLQAADDDDDDDDDDDPDDFLDQPPPLPADQQLFFFQPPDVVGDAFNGNQFAQADWSHNVRGPGWDKDFDDDDPVLVVQFAFAFFAQWDKFKKWKWFKAAPPFPFCPSGAFASYPPDTMDTKTKTFMWTHHCPPQLKIWTFIWIQTLLGIWTWIWMFGAQKIKIKIQDPPPPPRFIAIEIDGYAHRSPPVGDRDGPDDRCSSVQKDWHGFMFIQDPPPLGTDGWTWIHHGQKIFTADRVHNFTAWIDGSRGMIMGTSVGNHHDDGDCVVSVCVVPQLQAAPHGLWHHQQDNRNHRDDPPPPPDDDDDDVVVVVVVLVVVLVVLLLDQFDDPQQAAQDLLRNLVSPLVVVVVDPLFAEDALVVDFLVRLVVLVVVLVSRFHPVSLVSCVVVVHLLHDPDPRVVVVVVLSVVLVVQLVQFPANVLSRCLSSLLSLLQSSSSLVRGHGPVSSNVQSSRQDDPGGSYHYRHDSDDDDPPPDPPRRGDPSSVVSSVSRNCVCVNRHPDDD